Protein AF-A0A2E7TMI8-F1 (afdb_monomer)

Secondary structure (DSSP, 8-state):
-PPP-PPPS------TTSS-SS--EEEEESSSSEEEEEE--TT---STT-TT--EEEEEEPPPPPP-HHHHHHHHHTSHHHHHHHHHHHHHHH--EEE--TT-SSTT---S--SS-HHHHHHHHHTTHHHHHHHHHTT--THHHHHHHHHHHHHIIIIIIHHHHHHHHHHHHHHHHHHTT-EEEEEEEEEE-SS---HHHHHHHHHHHHHHHHHHHTSGGGTTHHHHTT--TT--EEEEEEEEEEE----TTS---TT-HHHHTSSHHHHHTSEEEEEEEEE--GGGGS----EEETTSSEEEEEEEEES-SEEEEEEEEE--SSS-EEEEEEE-SSTTEEES-S-EEE-TT-EEEEEEEEE-TT--EEEEEEEEEEETTS-EEEEEEEEEEPP-

Structure (mmCIF, N/CA/C/O backbone):
data_AF-A0A2E7TMI8-F1
#
_entry.id   AF-A0A2E7TMI8-F1
#
loop_
_atom_site.group_PDB
_atom_site.id
_atom_site.type_symbol
_atom_site.label_atom_id
_atom_site.label_alt_id
_atom_site.label_comp_id
_atom_site.label_asym_id
_atom_site.label_entity_id
_atom_site.label_seq_id
_atom_site.pdbx_PDB_ins_code
_atom_site.Cartn_x
_atom_site.Cartn_y
_atom_site.Cartn_z
_atom_site.occupancy
_atom_site.B_iso_or_equiv
_atom_site.auth_seq_id
_atom_site.auth_comp_id
_atom_site.auth_asym_id
_atom_site.auth_atom_id
_atom_site.pdbx_PDB_model_num
ATOM 1 N N . ALA A 1 1 ? -40.420 21.859 65.252 1.00 39.94 1 ALA A N 1
ATOM 2 C CA . ALA A 1 1 ? -40.701 20.459 65.618 1.00 39.94 1 ALA A CA 1
ATOM 3 C C . ALA A 1 1 ? -39.978 19.565 64.622 1.00 39.94 1 ALA A C 1
ATOM 5 O O . ALA A 1 1 ? -40.307 19.602 63.444 1.00 39.94 1 ALA A O 1
ATOM 6 N N . VAL A 1 2 ? -38.928 18.871 65.059 1.00 45.59 2 VAL A N 1
ATOM 7 C CA . VAL A 1 2 ? -38.199 17.908 64.221 1.00 45.59 2 VAL A CA 1
ATOM 8 C C . VAL A 1 2 ? -39.041 16.630 64.207 1.00 45.59 2 VAL A C 1
ATOM 10 O O . VAL A 1 2 ? -39.441 16.166 65.274 1.00 45.59 2 VAL A O 1
ATOM 13 N N . GLY A 1 3 ? -39.404 16.134 63.021 1.00 50.97 3 GLY A N 1
ATOM 14 C CA . GLY A 1 3 ? -40.252 14.945 62.867 1.00 50.97 3 GLY A CA 1
ATOM 15 C C . GLY A 1 3 ? -39.645 13.693 63.520 1.00 50.97 3 GLY A C 1
ATOM 16 O O . GLY A 1 3 ? -38.448 13.679 63.817 1.00 50.97 3 GLY A O 1
ATOM 17 N N . PRO A 1 4 ? -40.448 12.638 63.759 1.00 61.03 4 PRO A N 1
ATOM 18 C CA . PRO A 1 4 ? -39.959 11.414 64.378 1.00 61.03 4 PRO A CA 1
ATOM 19 C C . PRO A 1 4 ? -38.858 10.816 63.503 1.00 61.03 4 PRO A C 1
ATOM 21 O O . PRO A 1 4 ? -39.091 10.456 62.348 1.00 61.03 4 PRO A O 1
ATOM 24 N N . TRP A 1 5 ? -37.649 10.738 64.057 1.00 57.16 5 TRP A N 1
ATOM 25 C CA . TRP A 1 5 ? -36.546 10.005 63.454 1.00 57.16 5 TRP A CA 1
ATOM 26 C C . TRP A 1 5 ? -37.024 8.583 63.145 1.00 57.16 5 TRP A C 1
ATOM 28 O O . TRP A 1 5 ? -37.350 7.815 64.052 1.00 57.16 5 TRP A O 1
ATOM 38 N N . LYS A 1 6 ? -37.119 8.244 61.854 1.00 67.31 6 LYS A N 1
ATOM 39 C CA . LYS A 1 6 ? -37.408 6.874 61.430 1.00 67.31 6 LYS A CA 1
ATOM 40 C C . LYS A 1 6 ? -36.228 6.004 61.846 1.00 67.31 6 LYS A C 1
ATOM 42 O O . LYS A 1 6 ? -35.077 6.366 61.610 1.00 67.31 6 LYS A O 1
ATOM 47 N N . LYS A 1 7 ? -36.519 4.870 62.482 1.00 75.81 7 LYS A N 1
ATOM 48 C CA . LYS A 1 7 ? -35.499 3.892 62.862 1.00 75.81 7 LYS A CA 1
ATOM 49 C C . LYS A 1 7 ? -34.773 3.437 61.581 1.00 75.81 7 LYS A C 1
ATOM 51 O O . LYS A 1 7 ? -35.475 3.050 60.644 1.00 75.81 7 LYS A O 1
ATOM 56 N N . PRO A 1 8 ? -33.431 3.517 61.503 1.00 74.75 8 PRO A N 1
ATOM 57 C CA . PRO A 1 8 ? -32.689 3.050 60.334 1.00 74.75 8 PRO A CA 1
ATOM 58 C C . PRO A 1 8 ? -33.022 1.583 60.062 1.00 74.75 8 PRO A C 1
ATOM 60 O O . PRO A 1 8 ? -33.087 0.792 61.005 1.00 74.75 8 PRO A O 1
ATOM 63 N N . THR A 1 9 ? -33.265 1.230 58.800 1.00 79.81 9 THR A N 1
ATOM 64 C CA . THR A 1 9 ? -33.482 -0.168 58.400 1.00 79.81 9 THR A CA 1
ATOM 65 C C . THR A 1 9 ? -32.170 -0.939 58.359 1.00 79.81 9 THR A C 1
ATOM 67 O O . THR A 1 9 ? -32.168 -2.111 58.707 1.00 79.81 9 THR A O 1
ATOM 70 N N . ASP A 1 10 ? -31.064 -0.253 58.046 1.00 80.31 10 ASP A N 1
ATOM 71 C CA . ASP A 1 10 ? -29.722 -0.820 57.935 1.00 80.31 10 ASP A CA 1
ATOM 72 C C . ASP A 1 10 ? -28.663 0.180 58.423 1.00 80.31 10 ASP A C 1
ATOM 74 O O . ASP A 1 10 ? -28.822 1.397 58.284 1.00 80.31 10 ASP A O 1
ATOM 78 N N . VAL A 1 11 ? -27.574 -0.333 59.004 1.00 80.06 11 VAL A N 1
ATOM 79 C CA . VAL A 1 11 ? -26.422 0.455 59.467 1.00 80.06 11 VAL A CA 1
ATOM 80 C C . VAL A 1 11 ? -25.179 -0.025 58.721 1.00 80.06 11 VAL A C 1
ATOM 82 O O . VAL A 1 11 ? -24.787 -1.181 58.857 1.00 80.06 11 VAL A O 1
ATOM 85 N N . LEU A 1 12 ? -24.555 0.867 57.948 1.00 80.38 12 LEU A N 1
ATOM 86 C CA . LEU A 1 12 ? -23.326 0.599 57.197 1.00 80.38 12 LEU A CA 1
ATOM 87 C C . LEU A 1 12 ? -22.127 1.245 57.905 1.00 80.38 12 LEU A C 1
ATOM 89 O O . LEU A 1 12 ? -22.145 2.443 58.181 1.00 80.38 12 LEU A O 1
ATOM 93 N N . ASN A 1 13 ? -21.079 0.463 58.177 1.00 82.19 13 ASN A N 1
ATOM 94 C CA . ASN A 1 13 ? -19.787 1.000 58.603 1.00 82.19 13 ASN A CA 1
ATOM 95 C C . ASN A 1 13 ? -19.001 1.442 57.359 1.00 82.19 13 ASN A C 1
ATOM 97 O O . ASN A 1 13 ? -18.642 0.604 56.536 1.00 82.19 13 ASN A O 1
ATOM 101 N N . MET A 1 14 ? -18.747 2.743 57.223 1.00 77.94 14 MET A N 1
ATOM 102 C CA . MET A 1 14 ? -18.058 3.332 56.070 1.00 77.94 14 MET A CA 1
ATOM 103 C C . MET A 1 14 ? -16.525 3.231 56.158 1.00 77.94 14 MET A C 1
ATOM 105 O O . MET A 1 14 ? -15.847 3.585 55.196 1.00 77.94 14 MET A O 1
ATOM 109 N N . GLY A 1 15 ? -15.978 2.739 57.279 1.00 76.31 15 GLY A N 1
ATOM 110 C CA . GLY A 1 15 ? -14.535 2.629 57.514 1.00 76.31 15 GLY A CA 1
ATOM 111 C C . GLY A 1 15 ? -13.825 3.987 57.594 1.00 76.31 15 GLY A C 1
ATOM 112 O O . GLY A 1 15 ? -14.419 5.030 57.340 1.00 76.31 15 GLY A O 1
ATOM 113 N N . ILE A 1 16 ? -12.532 3.989 57.941 1.00 70.88 16 ILE A N 1
ATOM 114 C CA . ILE A 1 16 ? -11.710 5.214 58.015 1.00 70.88 16 ILE A CA 1
ATOM 115 C C . ILE A 1 16 ? -11.691 5.887 56.623 1.00 70.88 16 ILE A C 1
ATOM 117 O O . ILE A 1 16 ? -11.415 5.198 55.643 1.00 70.88 16 ILE A O 1
ATOM 121 N N . PRO A 1 17 ? -11.956 7.207 56.500 1.00 72.25 17 PRO A N 1
ATOM 122 C CA . PRO A 1 17 ? -11.924 8.230 57.548 1.00 72.25 17 PRO A CA 1
ATOM 123 C C . PRO A 1 17 ? -13.209 8.400 58.369 1.00 72.25 17 PRO A C 1
ATOM 125 O O . PRO A 1 17 ? -13.201 9.212 59.285 1.00 72.25 17 PRO A O 1
ATOM 128 N N . PHE A 1 18 ? -14.276 7.652 58.110 1.00 79.44 18 PHE A N 1
ATOM 129 C CA . PHE A 1 18 ? -15.544 7.694 58.844 1.00 79.44 18 PHE A CA 1
ATOM 130 C C . PHE A 1 18 ? -15.612 6.609 59.938 1.00 79.44 18 PHE A C 1
ATOM 132 O O . PHE A 1 18 ? -14.741 5.746 60.033 1.00 79.44 18 PHE A O 1
ATOM 139 N N . ASN A 1 19 ? -16.637 6.664 60.797 1.00 81.56 19 ASN A N 1
ATOM 140 C CA . ASN A 1 19 ? -16.916 5.635 61.811 1.00 81.56 19 ASN A CA 1
ATOM 141 C C . ASN A 1 19 ? -15.707 5.248 62.695 1.00 81.56 19 ASN A C 1
ATOM 143 O O . ASN A 1 19 ? -15.507 4.070 62.999 1.00 81.56 19 ASN A O 1
ATOM 147 N N . SER A 1 20 ? -14.887 6.218 63.108 1.00 83.06 20 SER A N 1
ATOM 148 C CA . SER A 1 20 ? -13.813 5.952 64.071 1.00 83.06 20 SER A CA 1
ATOM 149 C C . SER A 1 20 ? -14.351 5.695 65.480 1.00 83.06 20 SER A C 1
ATOM 151 O O . SER A 1 20 ? -15.547 5.785 65.746 1.00 83.06 20 SER A O 1
ATOM 153 N N . SER A 1 21 ? -13.444 5.425 66.421 1.00 85.69 21 SER A N 1
ATOM 154 C CA . SER A 1 21 ? -13.762 5.379 67.851 1.00 85.69 21 SER A CA 1
ATOM 155 C C . SER A 1 21 ? -14.094 6.753 68.462 1.00 85.69 21 SER A C 1
ATOM 157 O O . SER A 1 21 ? -14.396 6.817 69.652 1.00 85.69 21 SER A O 1
ATOM 159 N N . PHE A 1 22 ? -13.998 7.846 67.693 1.00 86.50 22 PHE A N 1
ATOM 160 C CA . PHE A 1 22 ? -14.328 9.212 68.112 1.00 86.50 22 PHE A CA 1
ATOM 161 C C . PHE A 1 22 ? -15.714 9.639 67.609 1.00 86.50 22 PHE A C 1
ATOM 163 O O . PHE A 1 22 ? -16.368 8.940 66.839 1.00 86.50 22 PHE A O 1
ATOM 170 N N . ASN A 1 23 ? -16.174 10.809 68.052 1.00 86.06 23 ASN A N 1
ATOM 171 C CA . ASN A 1 23 ? -17.517 11.305 67.768 1.00 86.06 23 ASN A CA 1
ATOM 172 C C . ASN A 1 23 ? -17.623 11.952 66.376 1.00 86.06 23 ASN A C 1
ATOM 174 O O . ASN A 1 23 ? -17.733 13.171 66.265 1.00 86.06 23 ASN A O 1
ATOM 178 N N . ASP A 1 24 ? -17.570 11.138 65.322 1.00 86.94 24 ASP A N 1
ATOM 179 C CA . ASP A 1 24 ? -17.666 11.589 63.930 1.00 86.94 24 ASP A CA 1
ATOM 180 C C . ASP A 1 24 ? -19.118 11.921 63.551 1.00 86.94 24 ASP A C 1
ATOM 182 O O . ASP A 1 24 ? -19.931 11.034 63.288 1.00 86.94 24 ASP A O 1
ATOM 186 N N . LEU A 1 25 ? -19.450 13.211 63.521 1.00 85.31 25 LEU A N 1
ATOM 187 C CA . LEU A 1 25 ? -20.797 13.724 63.267 1.00 85.31 25 LEU A CA 1
ATOM 188 C C . LEU A 1 25 ? -20.822 14.702 62.087 1.00 85.31 25 LEU A C 1
ATOM 190 O O . LEU A 1 25 ? -19.806 15.298 61.731 1.00 85.31 25 LEU A O 1
ATOM 194 N N . TYR A 1 26 ? -22.022 14.930 61.545 1.00 85.94 26 TYR A N 1
ATOM 195 C CA . TYR A 1 26 ? -22.314 15.984 60.562 1.00 85.94 26 TYR A CA 1
ATOM 196 C C . TYR A 1 26 ? -21.373 15.970 59.346 1.00 85.94 26 TYR A C 1
ATOM 198 O O . TYR A 1 26 ? -20.653 16.932 59.086 1.00 85.94 26 TYR A O 1
ATOM 206 N N . ILE A 1 27 ? -21.373 14.861 58.604 1.00 85.94 27 ILE A N 1
ATOM 207 C CA . ILE A 1 27 ? -20.601 14.733 57.363 1.00 85.94 27 ILE A CA 1
ATOM 208 C C . ILE A 1 27 ? -21.191 15.674 56.300 1.00 85.94 27 ILE A C 1
ATOM 210 O O . ILE A 1 27 ? -22.383 15.610 55.998 1.00 85.94 27 ILE A O 1
ATOM 214 N N . ALA A 1 28 ? -20.343 16.520 55.722 1.00 87.81 28 ALA A N 1
ATOM 215 C CA . ALA A 1 28 ? -20.657 17.478 54.670 1.00 87.81 28 ALA A CA 1
ATOM 216 C C . ALA A 1 28 ? -19.689 17.271 53.484 1.00 87.81 28 ALA A C 1
ATOM 218 O O . ALA A 1 28 ? -18.608 17.868 53.460 1.00 87.81 28 ALA A O 1
ATOM 219 N N . PRO A 1 29 ? -20.024 16.389 52.523 1.00 83.00 29 PRO A N 1
ATOM 220 C CA . PRO A 1 29 ? -19.167 16.124 51.371 1.00 83.00 29 PRO A CA 1
ATOM 221 C C . PRO A 1 29 ? -19.103 17.340 50.436 1.00 83.00 29 PRO A C 1
ATOM 223 O O . PRO A 1 29 ? -20.121 17.980 50.173 1.00 83.00 29 PRO A O 1
ATOM 226 N N . TYR A 1 30 ? -17.909 17.635 49.917 1.00 84.44 30 TYR A N 1
ATOM 227 C CA . TYR A 1 30 ? -17.723 18.569 48.802 1.00 84.44 30 TYR A CA 1
ATOM 228 C C . TYR A 1 30 ? -17.783 17.835 47.460 1.00 84.44 30 TYR A C 1
ATOM 230 O O . TYR A 1 30 ? -18.425 18.3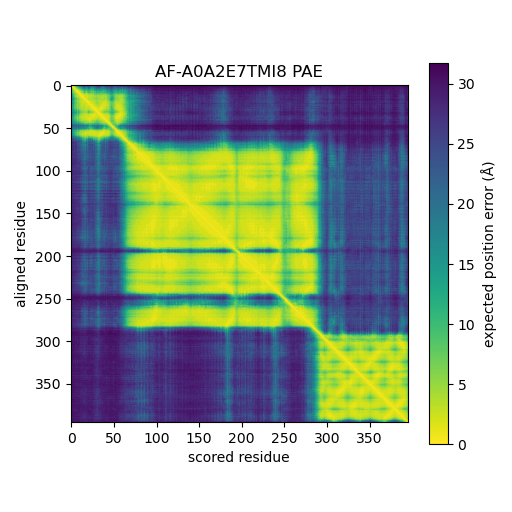04 46.525 1.00 84.44 30 TYR A O 1
ATOM 238 N N . ASP A 1 31 ? -17.120 16.680 47.382 1.00 80.00 31 ASP A N 1
ATOM 239 C CA . ASP A 1 31 ? -17.100 15.774 46.235 1.00 80.00 31 ASP A CA 1
ATOM 240 C C . ASP A 1 31 ? -16.930 14.316 46.722 1.00 80.00 31 ASP A C 1
ATOM 242 O O . ASP A 1 31 ? -17.067 14.028 47.913 1.00 80.00 31 ASP A O 1
ATOM 246 N N . SER A 1 32 ? -16.665 13.372 45.811 1.00 73.88 32 SER A N 1
ATOM 247 C CA . SER A 1 32 ? -16.522 11.946 46.140 1.00 73.88 32 SER A CA 1
ATOM 248 C C . SER A 1 32 ? -15.271 11.602 46.957 1.00 73.88 32 SER A C 1
ATOM 250 O O . SER A 1 32 ? -15.174 10.488 47.465 1.00 73.88 32 SER A O 1
ATOM 252 N N . ILE A 1 33 ? -14.306 12.518 47.071 1.00 78.62 33 ILE A N 1
ATOM 253 C CA . ILE A 1 33 ? -13.006 12.279 47.708 1.00 78.62 33 ILE A CA 1
ATOM 254 C C . ILE A 1 33 ? -12.672 13.295 48.805 1.00 78.62 33 ILE A C 1
ATOM 256 O O . ILE A 1 33 ? -11.706 13.085 49.538 1.00 78.62 33 ILE A O 1
ATOM 260 N N . ARG A 1 34 ? -13.445 14.376 48.957 1.00 87.00 34 ARG A N 1
ATOM 261 C CA . ARG A 1 34 ? -13.216 15.441 49.940 1.00 87.00 34 ARG A CA 1
ATOM 262 C C . ARG A 1 34 ? -14.498 15.915 50.600 1.00 87.00 34 ARG A C 1
ATOM 264 O O . ARG A 1 34 ? -15.567 15.971 49.993 1.00 87.00 34 ARG A O 1
ATOM 271 N N . GLY A 1 35 ? -14.363 16.375 51.832 1.00 89.00 35 GLY A N 1
ATOM 272 C CA . GLY A 1 35 ? -15.447 17.011 52.560 1.00 89.00 35 GLY A CA 1
ATOM 273 C C . GLY A 1 35 ? -15.046 17.374 53.974 1.00 89.00 35 GLY A C 1
ATOM 274 O O . GLY A 1 35 ? -13.916 17.136 54.406 1.00 89.00 35 GLY A O 1
ATOM 275 N N . LEU A 1 36 ? -16.002 17.940 54.696 1.00 90.69 36 LEU A N 1
ATOM 276 C CA . LEU A 1 36 ? -15.859 18.265 56.104 1.00 90.69 36 LEU A CA 1
ATOM 277 C C . LEU A 1 36 ? -16.679 17.313 56.965 1.00 90.69 36 LEU A C 1
ATOM 279 O O . LEU A 1 36 ? -17.691 16.761 56.539 1.00 90.69 36 LEU A O 1
ATOM 283 N N . PHE A 1 37 ? -16.251 17.146 58.204 1.00 90.12 37 PHE A N 1
ATOM 284 C CA . PHE A 1 37 ? -17.021 16.501 59.254 1.00 90.12 37 PHE A CA 1
ATOM 285 C C . PHE A 1 37 ? -16.616 17.089 60.601 1.00 90.12 37 PHE A C 1
ATOM 287 O O . PHE A 1 37 ? -15.565 17.713 60.737 1.00 90.12 37 PHE A O 1
ATOM 294 N N . THR A 1 38 ? -17.456 16.908 61.608 1.00 90.00 38 THR A N 1
ATOM 295 C CA . THR A 1 38 ? -17.122 17.305 62.978 1.00 90.00 38 THR A CA 1
ATOM 296 C C . THR A 1 38 ? -16.666 16.089 63.765 1.00 90.00 38 THR A C 1
ATOM 298 O O . THR A 1 38 ? -17.254 15.018 63.622 1.00 90.00 38 THR A O 1
ATOM 301 N N . SER A 1 39 ? -15.623 16.227 64.583 1.00 88.69 39 SER A N 1
ATOM 302 C CA . SER A 1 39 ? -15.118 15.100 65.369 1.00 88.69 39 SER A CA 1
ATOM 303 C C . SER A 1 39 ? -14.425 15.503 66.664 1.00 88.69 39 SER A C 1
ATOM 305 O O . SER A 1 39 ? -13.881 16.598 66.781 1.00 88.69 39 SER A O 1
ATOM 307 N N . SER A 1 40 ? -14.412 14.595 67.638 1.00 86.94 40 SER A N 1
ATOM 308 C CA . SER A 1 40 ? -13.633 14.697 68.882 1.00 86.94 40 SER A CA 1
ATOM 309 C C . SER A 1 40 ? -12.241 14.059 68.773 1.00 86.94 40 SER A C 1
ATOM 311 O O . SER A 1 40 ? -11.643 13.666 69.776 1.00 86.94 40 SER A O 1
ATOM 313 N N . ARG A 1 41 ? -11.734 13.901 67.545 1.00 86.38 41 ARG A N 1
ATOM 314 C CA . ARG A 1 41 ? -10.409 13.338 67.264 1.00 86.38 41 ARG A CA 1
ATOM 315 C C . ARG A 1 41 ? -9.283 14.148 67.911 1.00 86.38 41 ARG A C 1
ATOM 317 O O . ARG A 1 41 ? -9.437 15.281 68.360 1.00 86.38 41 ARG A O 1
ATOM 324 N N . ILE A 1 42 ? -8.097 13.543 67.934 1.00 79.88 42 ILE A N 1
ATOM 325 C CA . ILE A 1 42 ? -6.867 14.224 68.349 1.00 79.88 42 ILE A CA 1
ATOM 326 C C . ILE A 1 42 ? -6.652 15.437 67.430 1.00 79.88 42 ILE A C 1
ATOM 328 O O . ILE A 1 42 ? -6.724 15.319 66.206 1.00 79.88 42 ILE A O 1
ATOM 332 N N . GLY A 1 43 ? -6.418 16.606 68.027 1.00 77.00 43 GLY A N 1
ATOM 333 C CA . GLY A 1 43 ? -6.293 17.884 67.318 1.00 77.00 43 GLY A CA 1
ATOM 334 C C . GLY A 1 43 ? -7.429 18.873 67.595 1.00 77.00 43 GLY A C 1
ATOM 335 O O . GLY A 1 43 ? -7.213 20.068 67.401 1.00 77.00 43 GLY A O 1
ATOM 336 N N . SER A 1 44 ? -8.573 18.412 68.119 1.00 80.19 44 SER A N 1
ATOM 337 C CA . SER A 1 44 ? -9.682 19.282 68.517 1.00 80.19 44 SER A CA 1
ATOM 338 C C . SER A 1 44 ? -9.256 20.263 69.605 1.00 80.19 44 SER A C 1
ATOM 340 O O . SER A 1 44 ? -8.717 19.867 70.643 1.00 80.19 44 SER A O 1
ATOM 342 N N . LYS A 1 45 ? -9.515 21.558 69.400 1.00 73.62 45 LYS A N 1
ATOM 343 C CA . LYS A 1 45 ? -9.200 22.594 70.393 1.00 73.62 45 LYS A CA 1
ATOM 344 C C . LYS A 1 45 ? -10.346 22.748 71.383 1.00 73.62 45 LYS A C 1
ATOM 346 O O . LYS A 1 45 ? -11.336 23.418 71.108 1.00 73.62 45 LYS A O 1
ATOM 351 N N . THR A 1 46 ? -10.191 22.162 72.567 1.00 66.44 46 THR A N 1
ATOM 352 C CA . THR A 1 46 ? -11.199 22.231 73.633 1.00 66.44 46 THR A CA 1
ATOM 353 C C . THR A 1 46 ? -10.665 22.998 74.844 1.00 66.44 46 THR A C 1
ATOM 355 O O . THR A 1 46 ? -9.468 22.995 75.143 1.00 66.44 46 THR A O 1
ATOM 358 N N . THR A 1 47 ? -11.545 23.706 75.553 1.00 59.47 47 THR A N 1
ATOM 359 C CA . THR A 1 47 ? -11.225 24.236 76.884 1.00 59.47 47 THR A CA 1
ATOM 360 C C . THR A 1 47 ? -11.133 23.062 77.858 1.00 59.47 47 THR A C 1
ATOM 362 O O . THR A 1 47 ? -12.016 22.204 77.839 1.00 59.47 47 THR A O 1
ATOM 365 N N . LYS A 1 48 ? -10.052 23.017 78.653 1.00 55.16 48 LYS A N 1
ATOM 366 C CA . LYS A 1 48 ? -9.650 21.905 79.538 1.00 55.16 48 LYS A CA 1
ATOM 367 C C . LYS A 1 48 ? -10.841 21.131 80.134 1.00 55.16 48 LYS A C 1
ATOM 369 O O . LYS A 1 48 ? -11.714 21.722 80.760 1.00 55.16 48 LYS A O 1
ATOM 374 N N . ASP A 1 49 ? -10.798 19.813 79.930 1.00 55.66 49 ASP A N 1
ATOM 375 C CA . ASP A 1 49 ? -11.655 18.758 80.499 1.00 55.66 49 ASP A CA 1
ATOM 376 C C . ASP A 1 49 ? -13.043 18.512 79.868 1.00 55.66 49 ASP A C 1
ATOM 378 O O . ASP A 1 49 ? -13.840 17.740 80.403 1.00 55.66 49 ASP A O 1
ATOM 382 N N . ALA A 1 50 ? -13.339 19.061 78.683 1.00 55.66 50 ALA A N 1
ATOM 383 C CA . ALA A 1 50 ? -14.572 18.724 77.962 1.00 55.66 50 ALA A CA 1
ATOM 384 C C . ALA A 1 50 ? -14.413 17.484 77.054 1.00 55.66 50 ALA A C 1
ATOM 386 O O . ALA A 1 50 ? -13.870 17.566 75.954 1.00 55.66 50 ALA A O 1
ATOM 387 N N . VAL A 1 51 ? -14.959 16.341 77.490 1.00 57.22 51 VAL A N 1
ATOM 388 C CA . VAL A 1 51 ? -15.025 15.063 76.734 1.00 57.22 51 VAL A CA 1
ATOM 389 C C . VAL A 1 51 ? -16.001 15.133 75.536 1.00 57.22 51 VAL A C 1
ATOM 391 O O . VAL A 1 51 ? -16.039 14.234 74.702 1.00 57.22 51 VAL A O 1
ATOM 394 N N . CYS A 1 52 ? -16.797 16.203 75.428 1.00 66.25 52 CYS A N 1
ATOM 395 C CA . CYS A 1 52 ? -17.909 16.320 74.477 1.00 66.25 52 CYS A CA 1
ATOM 396 C C . CYS A 1 52 ? -17.680 17.276 73.293 1.00 66.25 52 CYS A C 1
ATOM 398 O O . CYS A 1 52 ? -18.564 17.396 72.445 1.00 66.25 52 CYS A O 1
ATOM 400 N N . CYS A 1 53 ? -16.551 17.983 73.229 1.00 73.75 53 CYS A N 1
ATOM 401 C CA . CYS A 1 53 ? -16.353 19.014 72.211 1.00 73.75 53 CYS A CA 1
ATOM 402 C C . CYS A 1 53 ? -15.809 18.418 70.903 1.00 73.75 53 CYS A C 1
ATOM 404 O O . CYS A 1 53 ? -14.731 17.823 70.884 1.00 73.75 53 CYS A O 1
ATOM 406 N N . ASN A 1 54 ? -16.546 18.627 69.811 1.00 83.94 54 ASN A N 1
ATOM 407 C CA . ASN A 1 54 ? -16.106 18.313 68.455 1.00 83.94 54 ASN A CA 1
ATOM 408 C C . ASN A 1 54 ? -15.507 19.564 67.793 1.00 83.94 54 ASN A C 1
ATOM 410 O O . ASN A 1 54 ? -16.003 20.669 68.009 1.00 83.94 54 ASN A O 1
ATOM 414 N N . ASP A 1 55 ? -14.486 19.379 66.963 1.00 87.06 55 ASP A N 1
ATOM 415 C CA . ASP A 1 55 ? -13.900 20.410 66.099 1.00 87.06 55 ASP A CA 1
ATOM 416 C C . ASP A 1 55 ? -14.144 20.050 64.624 1.00 87.06 55 ASP A C 1
ATOM 418 O O . ASP A 1 55 ? -14.670 18.973 64.318 1.00 87.06 55 ASP A O 1
ATOM 422 N N . LEU A 1 56 ? -13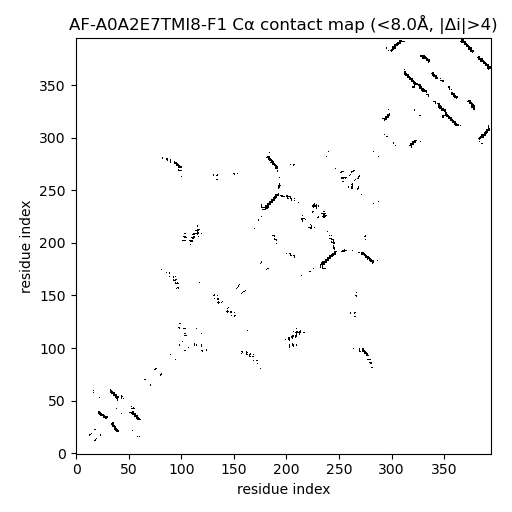.803 20.952 63.709 1.00 88.94 56 LEU A N 1
ATOM 423 C CA . LEU A 1 56 ? -13.986 20.770 62.274 1.00 88.94 56 LEU A CA 1
ATOM 424 C C . LEU A 1 56 ? -12.780 20.051 61.655 1.00 88.94 56 LEU A C 1
ATOM 426 O O . LEU A 1 56 ? -11.649 20.526 61.737 1.00 88.94 56 LEU A O 1
ATOM 430 N N . TYR A 1 57 ? -13.037 18.933 60.983 1.00 88.06 57 TYR A N 1
ATOM 431 C CA . TYR A 1 57 ? -12.039 18.131 60.283 1.00 88.06 57 TYR A CA 1
ATOM 432 C C . TYR A 1 57 ? -12.346 18.067 58.789 1.00 88.06 57 TYR A C 1
ATOM 434 O O . TYR A 1 57 ? -13.501 17.949 58.383 1.00 88.06 57 TYR A O 1
ATOM 442 N N . GLU A 1 58 ? -11.298 18.099 57.969 1.00 89.44 58 GLU A N 1
ATOM 443 C CA . GLU A 1 58 ? -11.372 17.793 56.541 1.00 89.44 58 GLU A CA 1
ATOM 444 C C . GLU A 1 58 ? -10.957 16.334 56.330 1.00 89.44 58 GLU A C 1
ATOM 446 O O . GLU A 1 58 ? -9.914 15.905 56.829 1.00 89.44 58 GLU A O 1
ATOM 451 N N . PHE A 1 59 ? -11.755 15.565 55.589 1.00 86.25 59 PHE A N 1
ATOM 452 C CA . PHE A 1 59 ? -11.311 14.275 55.074 1.00 86.25 59 PHE A CA 1
ATOM 453 C C . PHE A 1 59 ? -10.860 14.425 53.623 1.00 86.25 59 PHE A C 1
ATOM 455 O O . PHE A 1 59 ? -11.475 15.142 52.832 1.00 86.25 59 PHE A O 1
ATOM 462 N N . ARG A 1 60 ? -9.796 13.700 53.273 1.00 83.44 60 ARG A N 1
ATOM 463 C CA . ARG A 1 60 ? -9.374 13.467 51.893 1.00 83.44 60 ARG A CA 1
ATOM 464 C C . ARG A 1 60 ? -9.162 11.972 51.728 1.00 83.44 60 ARG A C 1
ATOM 466 O O . ARG A 1 60 ? -8.320 11.400 52.418 1.00 83.44 60 ARG A O 1
ATOM 473 N N . ALA A 1 61 ? -9.952 11.336 50.874 1.00 73.31 61 ALA A N 1
ATOM 474 C CA . ALA A 1 61 ? -9.713 9.952 50.507 1.00 73.31 61 ALA A CA 1
ATOM 475 C C . ALA A 1 61 ? -8.345 9.868 49.814 1.00 73.31 61 ALA A C 1
ATOM 477 O O . ALA A 1 61 ? -8.055 10.663 48.918 1.00 73.31 61 ALA A O 1
ATOM 478 N N . ALA A 1 62 ? -7.494 8.936 50.249 1.00 62.09 62 ALA A N 1
ATOM 479 C CA . ALA A 1 62 ? -6.257 8.649 49.538 1.00 62.09 62 ALA A CA 1
ATOM 480 C C . ALA A 1 62 ? -6.630 8.096 48.159 1.00 62.09 62 ALA A C 1
ATOM 482 O O . ALA A 1 62 ? -7.302 7.067 48.065 1.00 62.09 62 ALA A O 1
ATOM 483 N N . LEU A 1 63 ? -6.230 8.795 47.096 1.00 62.34 63 LEU A N 1
ATOM 484 C CA . LEU A 1 63 ? -6.250 8.201 45.767 1.00 62.34 63 LEU A CA 1
ATOM 485 C C . LEU A 1 63 ? -5.218 7.065 45.780 1.00 62.34 63 LEU A C 1
ATOM 487 O O . LEU A 1 63 ? -4.114 7.286 46.287 1.00 62.34 63 LEU A O 1
ATOM 491 N N . PRO A 1 64 ? -5.554 5.860 45.293 1.00 59.66 64 PRO A N 1
ATOM 492 C CA . PRO A 1 64 ? -4.552 4.815 45.141 1.00 59.66 64 PRO A CA 1
ATOM 493 C C . PRO A 1 64 ? -3.402 5.353 44.280 1.00 59.66 64 PRO A C 1
ATOM 495 O O . PRO A 1 64 ? -3.648 6.061 43.300 1.00 59.66 64 PRO A O 1
ATOM 498 N N . GLU A 1 65 ? -2.157 5.050 44.657 1.00 59.22 65 GLU A N 1
ATOM 499 C CA . GLU A 1 65 ? -1.006 5.349 43.805 1.00 59.22 65 GLU A CA 1
ATOM 500 C C . GLU A 1 65 ? -1.207 4.622 42.474 1.00 59.22 65 GLU A C 1
ATOM 502 O O . GLU A 1 65 ? -1.350 3.398 42.433 1.00 59.22 65 GLU A O 1
ATOM 507 N N . VAL A 1 66 ? -1.307 5.386 41.388 1.00 59.59 66 VAL A N 1
ATOM 508 C CA . VAL A 1 66 ? -1.400 4.816 40.047 1.00 59.59 66 VAL A CA 1
ATOM 509 C C . VAL A 1 66 ? -0.015 4.276 39.707 1.00 59.59 66 VAL A C 1
ATOM 511 O O . VAL A 1 66 ? 0.952 5.035 39.709 1.00 59.59 66 VAL A O 1
ATOM 514 N N . ASP A 1 67 ? 0.086 2.975 39.444 1.00 68.38 67 ASP A N 1
ATOM 515 C CA . ASP A 1 67 ? 1.335 2.344 39.018 1.00 68.38 67 ASP A CA 1
ATOM 516 C C . ASP A 1 67 ? 1.794 2.968 37.692 1.00 68.38 67 ASP A C 1
ATOM 518 O O . ASP A 1 67 ? 1.155 2.792 36.651 1.00 68.38 67 ASP A O 1
ATOM 522 N N . SER A 1 68 ? 2.894 3.720 37.731 1.00 67.69 68 SER A N 1
ATOM 523 C CA . SER A 1 68 ? 3.465 4.400 36.567 1.00 67.69 68 SER A CA 1
ATOM 524 C C . SER A 1 68 ? 3.730 3.443 35.400 1.00 67.69 68 SER A C 1
ATOM 526 O O . SER A 1 68 ? 3.578 3.841 34.247 1.00 67.69 68 SER A O 1
ATOM 528 N N . ALA A 1 69 ? 4.047 2.171 35.677 1.00 65.81 69 ALA A N 1
ATOM 529 C CA . ALA A 1 69 ? 4.255 1.166 34.638 1.00 65.81 69 ALA A CA 1
ATOM 530 C C . ALA A 1 69 ? 2.949 0.820 33.902 1.00 65.81 69 ALA A C 1
ATOM 532 O O . ALA A 1 69 ? 2.952 0.636 32.685 1.00 65.81 69 ALA A O 1
ATOM 533 N N . LEU A 1 70 ? 1.813 0.783 34.607 1.00 63.19 70 LEU A N 1
ATOM 534 C CA . LEU A 1 70 ? 0.507 0.577 33.976 1.00 63.19 70 LEU A CA 1
ATOM 535 C C . LEU A 1 70 ? 0.116 1.768 33.098 1.00 63.19 70 LEU A C 1
ATOM 537 O O . LEU A 1 70 ? -0.446 1.555 32.028 1.00 63.19 70 LEU A O 1
ATOM 541 N N . VAL A 1 71 ? 0.454 2.995 33.504 1.00 66.31 71 VAL A N 1
ATOM 542 C CA . VAL A 1 71 ? 0.183 4.208 32.713 1.00 66.31 71 VAL A CA 1
ATOM 543 C C . VAL A 1 71 ? 0.981 4.207 31.412 1.00 66.31 71 VAL A C 1
ATOM 545 O O . VAL A 1 71 ? 0.409 4.453 30.349 1.00 66.31 71 VAL A O 1
ATOM 548 N N . GLU A 1 72 ? 2.271 3.868 31.472 1.00 67.25 72 GLU A N 1
ATOM 549 C CA . GLU A 1 72 ? 3.127 3.752 30.284 1.00 67.25 72 GLU A CA 1
ATOM 550 C C . GLU A 1 72 ? 2.624 2.667 29.323 1.00 67.25 72 GLU A C 1
ATOM 552 O O . GLU A 1 72 ? 2.563 2.888 28.113 1.00 67.25 72 GLU A O 1
ATOM 557 N N . ILE A 1 73 ? 2.185 1.518 29.848 1.00 68.19 73 ILE A N 1
ATOM 558 C CA . ILE A 1 73 ? 1.601 0.447 29.032 1.00 68.19 73 ILE A CA 1
ATOM 559 C C . ILE A 1 73 ? 0.289 0.905 28.386 1.00 68.19 73 ILE A C 1
ATOM 561 O O . ILE A 1 73 ? 0.082 0.666 27.197 1.00 68.19 73 ILE A O 1
ATOM 565 N N . THR A 1 74 ? -0.597 1.581 29.125 1.00 66.75 74 THR A N 1
ATOM 566 C CA . THR A 1 74 ? -1.864 2.071 28.559 1.00 66.75 74 THR A CA 1
ATOM 567 C C . THR A 1 74 ? -1.663 3.171 27.526 1.00 66.75 74 THR A C 1
ATOM 569 O O . THR A 1 74 ? -2.419 3.225 26.560 1.00 66.75 74 THR A O 1
ATOM 572 N N . ASP A 1 75 ? -0.644 4.019 27.685 1.00 70.50 75 ASP A N 1
ATOM 573 C CA . ASP A 1 75 ? -0.304 5.039 26.693 1.00 70.50 75 ASP A CA 1
ATOM 574 C C . ASP A 1 75 ? 0.314 4.406 25.439 1.00 70.50 75 ASP A C 1
ATOM 576 O O . ASP A 1 75 ? -0.076 4.725 24.315 1.00 70.50 75 ASP A O 1
ATOM 580 N N . PHE A 1 76 ? 1.201 3.421 25.605 1.00 73.25 76 PHE A N 1
ATOM 581 C CA . PHE A 1 76 ? 1.786 2.679 24.488 1.00 73.25 76 PHE A CA 1
ATOM 582 C C . PHE A 1 76 ? 0.739 1.895 23.683 1.00 73.25 76 PHE A C 1
ATOM 584 O O . PHE A 1 76 ? 0.786 1.874 22.450 1.00 73.25 76 PHE A O 1
ATOM 591 N N . LEU A 1 77 ? -0.218 1.269 24.369 1.00 72.19 77 LEU A N 1
ATOM 592 C CA . LEU A 1 77 ? -1.331 0.538 23.758 1.00 72.19 77 LEU A CA 1
ATOM 593 C C . LEU A 1 77 ? -2.509 1.446 23.383 1.00 72.19 77 LEU A C 1
ATOM 595 O O . LEU A 1 77 ? -3.518 0.961 22.868 1.00 72.19 77 LEU A O 1
ATOM 599 N N . SER A 1 78 ? -2.404 2.754 23.629 1.00 77.44 78 SER A N 1
ATOM 600 C CA . SER A 1 78 ? -3.433 3.693 23.209 1.00 77.44 78 SER A CA 1
ATOM 601 C C . SER A 1 78 ? -3.564 3.674 21.690 1.00 77.44 78 SER A C 1
ATOM 603 O O . SER A 1 78 ? -2.590 3.531 20.942 1.00 77.44 78 SER A O 1
ATOM 605 N N . ARG A 1 79 ? -4.798 3.857 21.228 1.00 74.94 79 ARG A N 1
ATOM 606 C CA . ARG A 1 79 ? -5.126 3.898 19.805 1.00 74.94 79 ARG A CA 1
ATOM 607 C C . ARG A 1 79 ? -4.249 4.900 19.044 1.00 74.94 79 ARG A C 1
ATOM 609 O O . ARG A 1 79 ? -3.712 4.565 17.991 1.00 74.94 79 ARG A O 1
ATOM 616 N N . ASP A 1 80 ? -4.067 6.093 19.603 1.00 74.19 80 ASP A N 1
ATOM 617 C CA . ASP A 1 80 ? -3.280 7.166 18.990 1.00 74.19 80 ASP A CA 1
ATOM 618 C C . ASP A 1 80 ? -1.792 6.810 18.886 1.00 74.19 80 ASP A C 1
ATOM 620 O O . ASP A 1 80 ? -1.148 7.122 17.883 1.00 74.19 80 ASP A O 1
ATOM 624 N N . SER A 1 81 ? -1.237 6.139 19.901 1.00 77.06 81 SER A N 1
ATOM 625 C CA . SER A 1 81 ? 0.154 5.677 19.881 1.00 77.06 81 SER A CA 1
ATOM 626 C C . SER A 1 81 ? 0.366 4.605 18.816 1.00 77.06 81 SER A C 1
ATOM 628 O O . SER A 1 81 ? 1.306 4.707 18.025 1.00 77.06 81 SER A O 1
ATOM 630 N N . ILE A 1 82 ? -0.546 3.630 18.725 1.00 83.62 82 ILE A N 1
ATOM 631 C CA . ILE A 1 82 ? -0.501 2.595 17.684 1.00 83.62 82 ILE A CA 1
ATOM 632 C C . ILE A 1 82 ? -0.579 3.241 16.296 1.00 83.62 82 ILE A C 1
ATOM 634 O O . ILE A 1 82 ? 0.277 2.982 15.454 1.00 83.62 82 ILE A O 1
ATOM 638 N N . MET A 1 83 ? -1.542 4.141 16.065 1.00 82.50 83 MET A N 1
ATOM 639 C CA . MET A 1 83 ? -1.679 4.835 14.779 1.00 82.50 83 MET A CA 1
ATOM 640 C C . MET A 1 83 ? -0.410 5.604 14.389 1.00 82.50 83 MET A C 1
ATOM 642 O O . MET A 1 83 ? 0.026 5.507 13.245 1.00 82.50 83 MET A O 1
ATOM 646 N N . LYS A 1 84 ? 0.237 6.305 15.331 1.00 81.62 84 LYS A N 1
ATOM 647 C CA . LYS A 1 84 ? 1.511 7.000 15.073 1.00 81.62 84 LYS A CA 1
ATOM 648 C C . LYS A 1 84 ? 2.645 6.044 14.702 1.00 81.62 84 LYS A C 1
ATOM 650 O O . LYS A 1 84 ? 3.454 6.382 13.841 1.00 81.62 84 LYS A O 1
ATOM 655 N N . ARG A 1 85 ? 2.730 4.868 15.336 1.00 88.62 85 ARG A N 1
ATOM 656 C CA . ARG A 1 85 ? 3.741 3.853 14.985 1.00 88.62 85 ARG A CA 1
ATOM 657 C C . ARG A 1 85 ? 3.496 3.272 13.597 1.00 88.62 85 ARG A C 1
ATOM 659 O O . ARG A 1 85 ? 4.441 3.163 12.824 1.00 88.62 85 ARG A O 1
ATOM 666 N N . LEU A 1 86 ? 2.240 2.971 13.264 1.00 89.25 86 LEU A N 1
ATOM 667 C CA . LEU A 1 86 ? 1.852 2.503 11.931 1.00 89.25 86 LEU A CA 1
ATOM 668 C C . LEU A 1 86 ? 2.171 3.540 10.849 1.00 89.25 86 LEU A C 1
ATOM 670 O O . LEU A 1 86 ? 2.741 3.188 9.821 1.00 89.25 86 LEU A O 1
ATOM 674 N N . GLN A 1 87 ? 1.862 4.814 11.101 1.00 83.50 87 GLN A N 1
ATOM 675 C CA . GLN A 1 87 ? 2.180 5.908 10.187 1.00 83.50 87 GLN A CA 1
ATOM 676 C C . GLN A 1 87 ? 3.694 6.050 9.987 1.00 83.50 87 GLN A C 1
ATOM 678 O O . GLN A 1 87 ? 4.155 6.061 8.848 1.00 83.50 87 GLN A O 1
ATOM 683 N N . ARG A 1 88 ? 4.477 6.057 11.077 1.00 85.94 88 ARG A N 1
ATOM 684 C CA . ARG A 1 88 ? 5.946 6.086 10.999 1.00 85.94 88 ARG A CA 1
ATOM 685 C C . ARG A 1 88 ? 6.489 4.920 10.179 1.00 85.94 88 ARG A C 1
ATOM 687 O O . ARG A 1 88 ? 7.435 5.108 9.431 1.00 85.94 88 ARG A O 1
ATOM 694 N N . LEU A 1 89 ? 5.895 3.733 10.294 1.00 90.44 89 LEU A N 1
ATOM 695 C CA . LEU A 1 89 ? 6.346 2.568 9.541 1.00 90.44 89 LEU A CA 1
ATOM 696 C C . LEU A 1 89 ? 6.221 2.770 8.022 1.00 90.44 89 LEU A C 1
ATOM 698 O O . LEU A 1 89 ? 7.098 2.349 7.273 1.00 90.44 89 LEU A O 1
ATOM 702 N N . VAL A 1 90 ? 5.154 3.428 7.567 1.00 86.56 90 VAL A N 1
ATOM 703 C CA . VAL A 1 90 ? 4.976 3.765 6.146 1.00 86.56 90 VAL A CA 1
ATOM 704 C C . VAL A 1 90 ? 5.932 4.887 5.727 1.00 86.56 90 VAL A C 1
ATOM 706 O O . VAL A 1 90 ? 6.589 4.760 4.698 1.00 86.56 90 VAL A O 1
ATOM 709 N N . GLU A 1 91 ? 6.058 5.938 6.543 1.00 81.44 91 GLU A N 1
ATOM 710 C CA . GLU A 1 91 ? 6.931 7.100 6.292 1.00 81.44 91 GLU A CA 1
ATOM 711 C C . GLU A 1 91 ? 8.434 6.789 6.381 1.00 81.44 91 GLU A C 1
ATOM 713 O O . GLU A 1 91 ? 9.253 7.533 5.857 1.00 81.44 91 GLU A O 1
ATOM 718 N N . GLU A 1 92 ? 8.843 5.737 7.084 1.00 89.12 92 GLU A N 1
ATOM 719 C CA . GLU A 1 92 ? 10.259 5.385 7.215 1.00 89.12 92 GLU A CA 1
ATOM 720 C C . GLU A 1 92 ? 10.714 4.484 6.066 1.00 89.12 92 GLU A C 1
ATOM 722 O O . GLU A 1 92 ? 11.768 4.722 5.482 1.00 89.12 92 GLU A O 1
ATOM 727 N N . PHE A 1 93 ? 9.908 3.478 5.712 1.00 88.88 93 PHE A N 1
ATOM 728 C CA . PHE A 1 93 ? 10.314 2.444 4.757 1.00 88.88 93 PHE A CA 1
ATOM 729 C C . PHE A 1 93 ? 9.802 2.658 3.333 1.00 88.88 93 PHE A C 1
ATOM 731 O O . PHE A 1 93 ? 10.369 2.059 2.430 1.00 88.88 93 PHE A O 1
ATOM 738 N N . HIS A 1 94 ? 8.740 3.449 3.113 1.00 90.38 94 HIS A N 1
ATOM 739 C CA . HIS A 1 94 ? 8.194 3.761 1.778 1.00 90.38 94 HIS A CA 1
ATOM 740 C C . HIS A 1 94 ? 8.201 2.571 0.797 1.00 90.38 94 HIS A C 1
ATOM 742 O O . HIS A 1 94 ? 8.658 2.679 -0.344 1.00 90.38 94 HIS A O 1
ATOM 748 N N . VAL A 1 95 ? 7.741 1.402 1.261 1.00 97.25 95 VAL A N 1
ATOM 749 C CA . VAL A 1 95 ? 7.979 0.126 0.573 1.00 97.25 95 VAL A CA 1
ATOM 750 C C . VAL A 1 95 ? 7.426 0.168 -0.849 1.00 97.25 95 VAL A C 1
ATOM 752 O O . VAL A 1 95 ? 6.209 0.150 -1.056 1.00 97.25 95 VAL A O 1
ATOM 755 N N . THR A 1 96 ? 8.347 0.169 -1.811 1.00 97.31 96 THR A N 1
ATOM 756 C CA . THR A 1 96 ? 8.061 0.248 -3.243 1.00 97.31 96 THR A CA 1
ATOM 757 C C . THR A 1 96 ? 8.730 -0.908 -3.967 1.00 97.31 96 THR A C 1
ATOM 759 O O . THR A 1 96 ? 9.936 -1.117 -3.874 1.00 97.31 96 THR A O 1
ATOM 762 N N . LEU A 1 97 ? 7.926 -1.691 -4.674 1.00 98.44 97 LEU A N 1
ATOM 763 C CA . LEU A 1 97 ? 8.288 -3.002 -5.190 1.00 98.44 97 LEU A CA 1
ATOM 764 C C . LEU A 1 97 ? 8.188 -3.009 -6.709 1.00 98.44 97 LEU A C 1
ATOM 766 O O . LEU A 1 97 ? 7.101 -2.796 -7.240 1.00 98.44 97 LEU A O 1
ATOM 770 N N . TYR A 1 98 ? 9.296 -3.258 -7.402 1.00 97.88 98 TYR A N 1
ATOM 771 C CA . TYR A 1 98 ? 9.394 -3.107 -8.855 1.00 97.88 98 TYR A CA 1
ATOM 772 C C . TYR A 1 98 ? 9.326 -4.441 -9.591 1.00 97.88 98 TYR A C 1
ATOM 774 O O . TYR A 1 98 ? 9.815 -5.466 -9.119 1.00 97.88 98 TYR A O 1
ATOM 782 N N . PHE A 1 99 ? 8.752 -4.410 -10.791 1.00 97.25 99 PHE A N 1
ATOM 783 C CA . PHE A 1 99 ? 8.521 -5.591 -11.613 1.00 97.25 99 PHE A CA 1
ATOM 784 C C . PHE A 1 99 ? 9.109 -5.422 -13.010 1.00 97.25 99 PHE A C 1
ATOM 786 O O . PHE A 1 99 ? 9.082 -4.338 -13.599 1.00 97.25 99 PHE A O 1
ATOM 793 N N . HIS A 1 100 ? 9.533 -6.541 -13.597 1.00 95.19 100 HIS A N 1
ATOM 794 C CA . HIS A 1 100 ? 9.772 -6.589 -15.031 1.00 95.19 100 HIS A CA 1
ATOM 795 C C . HIS A 1 100 ? 8.484 -6.300 -15.824 1.00 95.19 100 HIS A C 1
ATOM 797 O O . HIS A 1 100 ? 7.359 -6.383 -15.309 1.00 95.19 100 HIS A O 1
ATOM 803 N N . ASN A 1 101 ? 8.650 -5.984 -17.110 1.00 91.56 101 ASN A N 1
ATOM 804 C CA . ASN A 1 101 ? 7.525 -5.809 -18.015 1.00 91.56 101 ASN A CA 1
ATOM 805 C C . ASN A 1 101 ? 6.629 -7.043 -18.040 1.00 91.56 101 ASN A C 1
ATOM 807 O O . ASN A 1 101 ? 7.117 -8.168 -18.122 1.00 91.56 101 ASN A O 1
ATOM 811 N N . ASP A 1 102 ? 5.323 -6.793 -18.006 1.00 90.69 102 ASP A N 1
ATOM 812 C CA . ASP A 1 102 ? 4.293 -7.817 -18.136 1.00 90.69 102 ASP A CA 1
ATOM 813 C C . ASP A 1 102 ? 4.382 -8.972 -17.117 1.00 90.69 102 ASP A C 1
ATOM 815 O O . ASP A 1 102 ? 4.016 -10.116 -17.377 1.00 90.69 102 ASP A O 1
ATOM 819 N N . ARG A 1 103 ? 4.916 -8.690 -15.922 1.00 94.69 103 ARG A N 1
ATOM 820 C CA . ARG A 1 103 ? 5.004 -9.649 -14.811 1.00 94.69 103 ARG A CA 1
ATOM 821 C C . ARG A 1 103 ? 4.218 -9.172 -13.583 1.00 94.69 103 ARG A C 1
ATOM 823 O O . ARG A 1 103 ? 4.184 -7.961 -13.327 1.00 94.69 103 ARG A O 1
ATOM 830 N N . PRO A 1 104 ? 3.646 -10.102 -12.789 1.00 96.12 104 PRO A N 1
ATOM 831 C CA . PRO A 1 104 ? 3.666 -11.564 -12.950 1.00 96.12 104 PRO A CA 1
ATOM 832 C C . PRO A 1 104 ? 2.591 -12.098 -13.913 1.00 96.12 104 PRO A C 1
ATOM 834 O O . PRO A 1 104 ? 1.594 -11.426 -14.176 1.00 96.12 104 PRO A O 1
ATOM 837 N N . ASN A 1 105 ? 2.794 -13.339 -14.380 1.00 95.69 105 ASN A N 1
ATOM 838 C CA . ASN A 1 105 ? 1.912 -14.060 -15.313 1.00 95.69 105 ASN A CA 1
ATOM 839 C C . ASN A 1 105 ? 1.608 -13.238 -16.588 1.00 95.69 105 ASN A C 1
ATOM 841 O O . ASN A 1 105 ? 0.542 -12.618 -16.654 1.00 95.69 105 ASN A O 1
ATOM 845 N N . PRO A 1 106 ? 2.533 -13.213 -17.569 1.00 92.44 106 PRO A N 1
ATOM 846 C CA . PRO A 1 106 ? 2.323 -12.481 -18.818 1.00 92.44 106 PRO A CA 1
ATOM 847 C C . PRO A 1 106 ? 1.116 -13.036 -19.577 1.00 92.44 106 PRO A C 1
ATOM 849 O O . PRO A 1 106 ? 0.781 -14.214 -19.423 1.00 92.44 106 PRO A O 1
ATOM 852 N N . ASP A 1 107 ? 0.474 -12.183 -20.373 1.00 89.44 107 ASP A N 1
ATOM 853 C CA . ASP A 1 107 ? -0.685 -12.521 -21.212 1.00 89.44 107 ASP A CA 1
ATOM 854 C C . ASP A 1 107 ? -1.862 -13.185 -20.457 1.00 89.44 107 ASP A C 1
ATOM 856 O O . ASP A 1 107 ? -2.601 -14.004 -21.010 1.00 89.44 107 ASP A O 1
ATOM 860 N N . SER A 1 108 ? -2.056 -12.849 -19.176 1.00 91.31 108 SER A N 1
ATOM 861 C CA . SER A 1 108 ? -3.152 -13.380 -18.350 1.00 91.31 108 SER A CA 1
ATOM 862 C C . SER A 1 108 ? -4.222 -12.331 -18.038 1.00 91.31 108 SER A C 1
ATOM 864 O O . SER A 1 108 ? -3.922 -11.157 -17.813 1.00 91.31 108 SER A O 1
ATOM 866 N N . TRP A 1 109 ? -5.477 -12.773 -17.941 1.00 89.56 109 TRP A N 1
ATOM 867 C CA . TRP A 1 109 ? -6.612 -11.971 -17.468 1.00 89.56 109 TRP A CA 1
ATOM 868 C C . TRP A 1 109 ? -6.936 -12.187 -15.985 1.00 89.56 109 TRP A C 1
ATOM 870 O O . TRP A 1 109 ? -7.820 -11.510 -15.465 1.00 89.56 109 TRP A O 1
ATOM 880 N N . ASP A 1 110 ? -6.222 -13.081 -15.294 1.00 94.62 110 ASP A N 1
ATOM 881 C CA . ASP A 1 110 ? -6.430 -13.330 -13.865 1.00 94.62 110 ASP A CA 1
ATOM 882 C C . ASP A 1 110 ? -6.084 -12.101 -13.019 1.00 94.62 110 ASP A C 1
ATOM 884 O O . ASP A 1 110 ? -5.215 -11.304 -13.365 1.00 94.62 110 ASP A O 1
ATOM 888 N N . THR A 1 111 ? -6.709 -11.973 -11.854 1.00 92.75 111 THR A N 1
ATOM 889 C CA . THR A 1 111 ? -6.422 -10.897 -10.889 1.00 92.75 111 THR A CA 1
ATOM 890 C C . THR A 1 111 ? -5.471 -11.325 -9.772 1.00 92.75 111 THR A C 1
ATOM 892 O O . THR A 1 111 ? -5.003 -10.502 -8.986 1.00 92.75 111 THR A O 1
ATOM 895 N N . THR A 1 112 ? -5.147 -12.615 -9.707 1.00 96.75 112 THR A N 1
ATOM 896 C CA . THR A 1 112 ? -4.264 -13.209 -8.700 1.00 96.75 112 THR A CA 1
ATOM 897 C C . THR A 1 112 ? -3.092 -13.928 -9.347 1.00 96.75 112 THR A C 1
ATOM 899 O O . THR A 1 112 ? -3.131 -14.289 -10.521 1.00 96.75 112 THR A O 1
ATOM 902 N N . THR A 1 113 ? -2.050 -14.175 -8.563 1.00 98.00 113 THR A N 1
ATOM 903 C CA . THR A 1 113 ? -0.898 -14.982 -8.973 1.00 98.00 113 THR A CA 1
ATOM 904 C C . THR A 1 113 ? -0.600 -16.044 -7.922 1.00 98.00 113 THR A C 1
ATOM 906 O O . THR A 1 113 ? -1.021 -15.910 -6.777 1.00 98.00 113 THR A O 1
ATOM 909 N N . GLN A 1 114 ? 0.127 -17.090 -8.312 1.00 97.69 114 GLN A N 1
ATOM 910 C CA . GLN A 1 114 ? 0.661 -18.103 -7.396 1.00 97.69 114 GLN A CA 1
ATOM 911 C C . GLN A 1 114 ? 2.060 -17.734 -6.878 1.00 97.69 114 GLN A C 1
ATOM 913 O O . GLN A 1 114 ? 2.540 -18.348 -5.933 1.00 97.69 114 GLN A O 1
ATOM 918 N N . TYR A 1 115 ? 2.720 -16.746 -7.491 1.00 98.38 115 TYR A N 1
ATOM 919 C CA . TYR A 1 115 ? 4.074 -16.342 -7.121 1.00 98.38 115 TYR A CA 1
ATOM 920 C C . TYR A 1 115 ? 4.052 -15.350 -5.959 1.00 98.38 115 TYR A C 1
ATOM 922 O O . TYR A 1 115 ? 3.216 -14.445 -5.913 1.00 98.38 115 TYR A O 1
ATOM 930 N N . SER A 1 116 ? 4.993 -15.490 -5.036 1.00 98.38 116 SER A N 1
ATOM 931 C CA . SER A 1 116 ? 5.358 -14.458 -4.072 1.00 98.38 116 SER A CA 1
ATOM 932 C C . SER A 1 116 ? 6.146 -13.337 -4.748 1.00 98.38 116 SER A C 1
ATOM 934 O O . SER A 1 116 ? 6.786 -13.532 -5.784 1.00 98.38 116 SER A O 1
ATOM 936 N N . TYR A 1 117 ? 6.143 -12.150 -4.143 1.00 98.44 117 TYR A N 1
ATOM 937 C CA . TYR A 1 117 ? 6.913 -11.029 -4.672 1.00 98.44 117 TYR A CA 1
ATOM 938 C C . TYR A 1 117 ? 8.406 -11.366 -4.790 1.00 98.44 117 TYR A C 1
ATOM 940 O O . TYR A 1 117 ? 9.020 -11.046 -5.805 1.00 98.44 117 TYR A O 1
ATOM 948 N N . LEU A 1 118 ? 8.983 -12.072 -3.810 1.00 98.31 118 LEU A N 1
ATOM 949 C CA . LEU A 1 118 ? 10.399 -12.442 -3.863 1.00 98.31 118 LEU A CA 1
ATOM 950 C C . LEU A 1 118 ? 10.714 -13.369 -5.043 1.00 98.3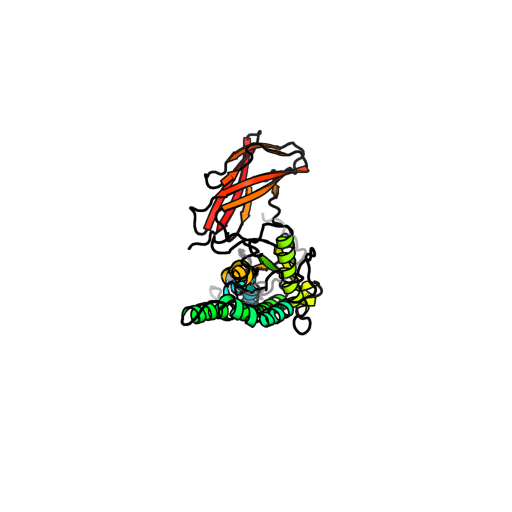1 118 LEU A C 1
ATOM 952 O O . LEU A 1 118 ? 11.731 -13.166 -5.689 1.00 98.31 118 LEU A O 1
ATOM 956 N N . GLU A 1 119 ? 9.835 -14.308 -5.399 1.00 98.38 119 GLU A N 1
ATOM 957 C CA . GLU A 1 119 ? 10.022 -15.124 -6.611 1.00 98.38 119 GLU A CA 1
ATOM 958 C C . GLU A 1 119 ? 9.984 -14.272 -7.885 1.00 98.38 119 GLU A C 1
ATOM 960 O O . GLU A 1 119 ? 10.786 -14.473 -8.796 1.00 98.38 119 GLU A O 1
ATOM 965 N N . THR A 1 120 ? 9.081 -13.286 -7.950 1.00 97.88 120 THR A N 1
ATOM 966 C CA . THR A 1 120 ? 9.030 -12.359 -9.093 1.00 97.88 120 THR A CA 1
ATOM 967 C C . THR A 1 120 ? 10.250 -11.443 -9.160 1.00 97.88 120 THR A C 1
ATOM 969 O O . THR A 1 120 ? 10.693 -11.108 -10.256 1.00 97.88 120 THR A O 1
ATOM 972 N N . TYR A 1 121 ? 10.802 -11.068 -8.005 1.00 98.44 121 TYR A N 1
ATOM 973 C CA . TYR A 1 121 ? 12.016 -10.273 -7.885 1.00 98.44 121 TYR A CA 1
ATOM 974 C C . TYR A 1 121 ? 13.241 -11.067 -8.344 1.00 98.44 121 TYR A C 1
ATOM 976 O O . TYR A 1 121 ? 13.976 -10.567 -9.185 1.00 98.44 121 TYR A O 1
ATOM 984 N N . GLU A 1 122 ? 13.431 -12.309 -7.888 1.00 98.00 122 GLU A N 1
ATOM 985 C CA . GLU A 1 122 ? 14.556 -13.149 -8.336 1.00 98.00 122 GLU A CA 1
ATOM 986 C C . GLU A 1 122 ? 14.516 -13.345 -9.861 1.00 98.00 122 GLU A C 1
ATOM 988 O O . GLU A 1 122 ? 15.505 -13.106 -10.550 1.00 98.00 122 GLU A O 1
ATOM 993 N N . ALA A 1 123 ? 13.333 -13.630 -10.420 1.00 97.19 123 ALA A N 1
ATOM 994 C CA . ALA A 1 123 ? 13.154 -13.705 -11.872 1.00 97.19 123 ALA A CA 1
ATOM 995 C C . ALA A 1 123 ? 13.416 -12.363 -12.589 1.00 97.19 123 ALA A C 1
ATOM 997 O O . ALA A 1 123 ? 13.786 -12.346 -13.764 1.00 97.19 123 ALA A O 1
ATOM 998 N N . TYR A 1 124 ? 13.210 -11.227 -11.914 1.00 97.19 124 TYR A N 1
ATOM 999 C CA . TYR A 1 124 ? 13.562 -9.915 -12.452 1.00 97.19 124 TYR A CA 1
ATOM 1000 C C . TYR A 1 124 ? 15.085 -9.710 -12.456 1.00 97.19 124 TYR A C 1
ATOM 1002 O O . TYR A 1 124 ? 15.624 -9.192 -13.437 1.00 97.19 124 TYR A O 1
ATOM 1010 N N . MET A 1 125 ? 15.791 -10.175 -11.421 1.00 97.38 125 MET A N 1
ATOM 1011 C CA . MET A 1 125 ? 17.254 -10.090 -11.330 1.00 97.38 125 MET A CA 1
ATOM 1012 C C . MET A 1 125 ? 17.947 -10.870 -12.448 1.00 97.38 125 MET A C 1
ATOM 1014 O O . MET A 1 125 ? 18.914 -10.376 -13.028 1.00 97.38 125 MET A O 1
ATOM 1018 N N . ASP A 1 126 ? 17.386 -12.013 -12.852 1.00 96.44 126 ASP A N 1
ATOM 1019 C CA . ASP A 1 126 ? 17.869 -12.788 -14.004 1.00 96.44 126 ASP A CA 1
ATOM 1020 C C . ASP A 1 126 ? 17.855 -11.988 -15.324 1.00 96.44 126 ASP A C 1
ATOM 1022 O O . ASP A 1 126 ? 18.573 -12.318 -16.270 1.00 96.44 126 ASP A O 1
ATOM 1026 N N . SER A 1 127 ? 17.063 -10.911 -15.405 1.00 94.31 127 SER A N 1
ATOM 1027 C CA . SER A 1 127 ? 16.967 -10.056 -16.594 1.00 94.31 127 SER A CA 1
ATOM 1028 C C . SER A 1 127 ? 17.932 -8.862 -16.604 1.00 94.31 127 SER A C 1
ATOM 1030 O O . SER A 1 127 ? 18.039 -8.194 -17.635 1.00 94.31 127 SER A O 1
ATOM 1032 N N . ILE A 1 128 ? 18.662 -8.591 -15.511 1.00 95.06 128 ILE A N 1
ATOM 1033 C CA . ILE A 1 128 ? 19.522 -7.399 -15.363 1.00 95.06 128 ILE A CA 1
ATOM 1034 C C . ILE A 1 128 ? 20.527 -7.258 -16.515 1.00 95.06 128 ILE A C 1
ATOM 1036 O O . ILE A 1 128 ? 20.691 -6.172 -17.074 1.00 95.06 128 ILE A O 1
ATOM 1040 N N . SER A 1 129 ? 21.156 -8.357 -16.938 1.00 95.44 129 SER A N 1
ATOM 1041 C CA . SER A 1 129 ? 22.104 -8.347 -18.061 1.00 95.44 129 SER A CA 1
ATOM 1042 C C . SER A 1 129 ? 21.469 -7.813 -19.349 1.00 95.44 129 SER A C 1
ATOM 1044 O O . SER A 1 129 ? 22.066 -6.996 -20.047 1.00 95.44 129 SER A O 1
ATOM 1046 N N . THR A 1 130 ? 20.214 -8.185 -19.618 1.00 95.81 130 THR A N 1
ATOM 1047 C CA . THR A 1 130 ? 19.464 -7.701 -20.783 1.00 95.81 130 THR A CA 1
ATOM 1048 C C . THR A 1 130 ? 19.203 -6.199 -20.683 1.00 95.81 130 THR A C 1
ATOM 1050 O O . THR A 1 130 ? 19.289 -5.491 -21.686 1.00 95.81 130 THR A O 1
ATOM 1053 N N . TYR A 1 131 ? 18.922 -5.679 -19.487 1.00 96.19 131 TYR A N 1
ATOM 1054 C CA . TYR A 1 131 ? 18.770 -4.239 -19.276 1.00 96.19 131 TYR A CA 1
ATOM 1055 C C . TYR A 1 131 ? 20.064 -3.482 -19.582 1.00 96.19 131 TYR A C 1
ATOM 1057 O O . TYR A 1 131 ? 20.026 -2.459 -20.271 1.00 96.19 131 TYR A O 1
ATOM 1065 N N . TYR A 1 132 ? 21.210 -3.999 -19.142 1.00 95.19 132 TYR A N 1
ATOM 1066 C CA . TYR A 1 132 ? 22.513 -3.393 -19.419 1.00 95.19 132 TYR A CA 1
ATOM 1067 C C . TYR A 1 132 ? 22.826 -3.394 -20.914 1.00 95.19 132 TYR A C 1
ATOM 1069 O O . TYR A 1 132 ? 23.136 -2.344 -21.483 1.00 95.19 132 TYR A O 1
ATOM 1077 N N . GLU A 1 133 ? 22.656 -4.536 -21.580 1.00 95.12 133 GLU A N 1
ATOM 1078 C CA . GLU A 1 133 ? 22.877 -4.671 -23.021 1.00 95.12 133 GLU A CA 1
ATOM 1079 C C . GLU A 1 133 ? 21.981 -3.722 -23.828 1.00 95.12 133 GLU A C 1
ATOM 1081 O O . GLU A 1 133 ? 22.459 -2.984 -24.688 1.00 95.12 133 GLU A O 1
ATOM 1086 N N . ARG A 1 134 ? 20.678 -3.670 -23.527 1.00 94.94 134 ARG A N 1
ATOM 1087 C CA . ARG A 1 134 ? 19.715 -2.839 -24.270 1.00 94.94 134 ARG A CA 1
ATOM 1088 C C . ARG A 1 134 ? 19.959 -1.340 -24.096 1.00 94.94 134 ARG A C 1
ATOM 1090 O O . ARG A 1 134 ? 19.776 -0.575 -25.049 1.00 94.94 134 ARG A O 1
ATOM 1097 N N . ASN A 1 135 ? 20.379 -0.903 -22.909 1.00 92.88 135 ASN A N 1
ATOM 1098 C CA . ASN A 1 135 ? 20.660 0.512 -22.657 1.00 92.88 135 ASN A CA 1
ATOM 1099 C C . ASN A 1 135 ? 21.970 0.970 -23.310 1.00 92.88 135 ASN A C 1
ATOM 1101 O O . ASN A 1 135 ? 22.010 2.070 -23.874 1.00 92.88 135 ASN A O 1
ATOM 1105 N N . THR A 1 136 ? 22.991 0.112 -23.311 1.00 94.50 136 THR A N 1
ATOM 1106 C CA . THR A 1 136 ? 24.328 0.398 -23.862 1.00 94.50 136 THR A CA 1
ATOM 1107 C C . THR A 1 136 ? 24.466 0.120 -25.359 1.00 94.50 136 THR A C 1
ATOM 1109 O O . THR A 1 136 ? 25.394 0.628 -25.983 1.00 94.50 136 THR A O 1
ATOM 1112 N N . PHE A 1 137 ? 23.528 -0.617 -25.965 1.00 93.62 137 PHE A N 1
ATOM 1113 C CA . PHE A 1 137 ? 23.535 -0.915 -27.399 1.00 93.62 137 PHE A CA 1
ATOM 1114 C C . PHE A 1 137 ? 23.726 0.349 -28.255 1.00 93.62 137 PHE A C 1
ATOM 1116 O O . PHE A 1 137 ? 23.051 1.363 -28.031 1.00 93.62 137 PHE A O 1
ATOM 1123 N N . GLU A 1 138 ? 24.650 0.259 -29.220 1.00 92.69 138 GLU A N 1
ATOM 1124 C CA . GLU A 1 138 ? 25.085 1.332 -30.136 1.00 92.69 138 GLU A CA 1
ATOM 1125 C C . GLU A 1 138 ? 25.690 2.579 -29.463 1.00 92.69 138 GLU A C 1
ATOM 1127 O O . GLU A 1 138 ? 25.891 3.604 -30.114 1.00 92.69 138 GLU A O 1
ATOM 1132 N N . LYS A 1 139 ? 26.034 2.504 -28.173 1.00 92.81 139 LYS A N 1
ATOM 1133 C CA . LYS A 1 139 ? 26.779 3.552 -27.466 1.00 92.81 139 LYS A CA 1
ATOM 1134 C C . LYS A 1 139 ? 28.245 3.156 -27.320 1.00 92.81 139 LYS A C 1
ATOM 1136 O O . LYS A 1 139 ? 28.597 1.981 -27.309 1.00 92.81 139 LYS A O 1
ATOM 1141 N N . SER A 1 140 ? 29.117 4.151 -27.200 1.00 93.50 140 SER A N 1
ATOM 1142 C CA . SER A 1 140 ? 30.555 3.937 -27.013 1.00 93.50 140 SER A CA 1
ATOM 1143 C C . SER A 1 140 ? 31.145 4.998 -26.091 1.00 93.50 140 SER A C 1
ATOM 1145 O O . SER A 1 140 ? 30.577 6.081 -25.960 1.00 93.50 140 SER A O 1
ATOM 1147 N N . GLY A 1 141 ? 32.279 4.696 -25.456 1.00 95.44 141 GLY A N 1
ATOM 1148 C CA . GLY A 1 141 ? 32.951 5.635 -24.557 1.00 95.44 141 GLY A CA 1
ATOM 1149 C C . GLY A 1 141 ? 32.060 6.057 -23.385 1.00 95.44 141 GLY A C 1
ATOM 1150 O O . GLY A 1 141 ? 31.389 5.216 -22.785 1.00 95.44 141 GLY A O 1
ATOM 1151 N N . GLN A 1 142 ? 32.049 7.356 -23.080 1.00 96.56 142 GLN A N 1
ATOM 1152 C CA . GLN A 1 142 ? 31.322 7.909 -21.934 1.00 96.56 142 GLN A CA 1
ATOM 1153 C C . GLN A 1 142 ? 29.810 7.654 -22.013 1.00 96.56 142 GLN A C 1
ATOM 1155 O O . GLN A 1 142 ? 29.222 7.234 -21.025 1.00 96.56 142 GLN A O 1
ATOM 1160 N N . ASP A 1 143 ? 29.200 7.772 -23.195 1.00 95.06 143 ASP A N 1
ATOM 1161 C CA . ASP A 1 143 ? 27.756 7.562 -23.367 1.00 95.06 143 ASP A CA 1
ATOM 1162 C C . ASP A 1 143 ? 27.305 6.151 -22.964 1.00 95.06 143 ASP A C 1
ATOM 1164 O O . ASP A 1 143 ? 26.189 5.965 -22.476 1.00 95.06 143 ASP A O 1
ATOM 1168 N N . SER A 1 144 ? 28.151 5.140 -23.197 1.00 95.62 144 SER A N 1
ATOM 1169 C CA . SER A 1 144 ? 27.862 3.763 -22.785 1.00 95.62 144 SER A CA 1
ATOM 1170 C C . SER A 1 144 ? 27.979 3.601 -21.272 1.00 95.62 144 SER A C 1
ATOM 1172 O O . SER A 1 144 ? 27.180 2.879 -20.683 1.00 95.62 144 SER A O 1
ATOM 1174 N N . ILE A 1 145 ? 28.961 4.261 -20.654 1.00 95.88 145 ILE A N 1
ATOM 1175 C CA . ILE A 1 145 ? 29.166 4.239 -19.202 1.00 95.88 145 ILE A CA 1
ATOM 1176 C C . ILE A 1 145 ? 27.987 4.925 -18.508 1.00 95.88 145 ILE A C 1
ATOM 1178 O O . ILE A 1 145 ? 27.401 4.349 -17.600 1.00 95.88 145 ILE A O 1
ATOM 1182 N N . ASP A 1 146 ? 27.571 6.097 -18.988 1.00 96.25 146 ASP A N 1
ATOM 1183 C CA . ASP A 1 146 ? 26.448 6.845 -18.418 1.00 96.25 146 ASP A CA 1
ATOM 1184 C C . ASP A 1 146 ? 25.129 6.072 -18.553 1.00 96.25 146 ASP A C 1
ATOM 1186 O O . ASP A 1 146 ? 24.333 6.019 -17.616 1.00 96.25 146 ASP A O 1
ATOM 1190 N N . ALA A 1 147 ? 24.899 5.425 -19.702 1.00 93.81 147 ALA A N 1
ATOM 1191 C CA . ALA A 1 147 ? 23.714 4.598 -19.913 1.00 93.81 147 ALA A CA 1
ATOM 1192 C C . ALA A 1 147 ? 23.694 3.353 -19.016 1.00 93.81 147 ALA A C 1
ATOM 1194 O O . ALA A 1 147 ? 22.622 2.981 -18.541 1.00 93.81 147 ALA A O 1
ATOM 1195 N N . PHE A 1 148 ? 24.853 2.725 -18.788 1.00 96.38 148 PHE A N 1
ATOM 1196 C CA . PHE A 1 148 ? 24.999 1.613 -17.851 1.00 96.38 148 PHE A CA 1
ATOM 1197 C C . PHE A 1 148 ? 24.750 2.066 -16.409 1.00 96.38 148 PHE A C 1
ATOM 1199 O O . PHE A 1 148 ? 23.896 1.492 -15.741 1.00 96.38 148 PHE A O 1
ATOM 1206 N N . ASN A 1 149 ? 25.431 3.122 -15.955 1.00 97.38 149 ASN A N 1
ATOM 1207 C CA . ASN A 1 149 ? 25.293 3.636 -14.592 1.00 97.38 149 ASN A CA 1
ATOM 1208 C C . ASN A 1 149 ? 23.840 4.016 -14.308 1.00 97.38 149 ASN A C 1
ATOM 1210 O O . ASN A 1 149 ? 23.270 3.547 -13.338 1.00 97.38 149 ASN A O 1
ATOM 1214 N N . LYS A 1 150 ? 23.181 4.731 -15.228 1.00 95.88 150 LYS A N 1
ATOM 1215 C CA . LYS A 1 150 ? 21.775 5.126 -15.069 1.00 95.88 150 LYS A CA 1
ATOM 1216 C C . LYS A 1 150 ? 20.840 3.950 -14.764 1.00 95.88 150 LYS A C 1
ATOM 1218 O O . LYS A 1 150 ? 19.902 4.111 -13.983 1.00 95.88 150 LYS A O 1
ATOM 1223 N N . ILE A 1 151 ? 21.030 2.808 -15.429 1.00 96.00 151 ILE A N 1
ATOM 1224 C CA . ILE A 1 151 ? 20.184 1.632 -15.206 1.00 96.00 151 ILE A CA 1
ATOM 1225 C C . ILE A 1 151 ? 20.661 0.798 -14.012 1.00 96.00 151 ILE A C 1
ATOM 1227 O O . ILE A 1 151 ? 19.825 0.258 -13.297 1.00 96.00 151 ILE A O 1
ATOM 1231 N N . ASN A 1 152 ? 21.970 0.738 -13.754 1.00 97.19 152 ASN A N 1
ATOM 1232 C CA . ASN A 1 152 ? 22.526 0.115 -12.555 1.00 97.19 152 ASN A CA 1
ATOM 1233 C C . ASN A 1 152 ? 22.011 0.815 -11.287 1.00 97.19 152 ASN A C 1
ATOM 1235 O O . ASN A 1 152 ? 21.466 0.156 -10.411 1.00 97.19 152 ASN A O 1
ATOM 1239 N N . ASP A 1 153 ? 22.066 2.148 -11.250 1.00 97.50 153 ASP A N 1
ATOM 1240 C CA . ASP A 1 153 ? 21.563 2.970 -10.145 1.00 97.50 153 ASP A CA 1
ATOM 1241 C C . ASP A 1 153 ? 20.066 2.732 -9.908 1.00 97.50 153 ASP A C 1
ATOM 1243 O O . ASP A 1 153 ? 19.601 2.747 -8.777 1.00 97.50 153 ASP A O 1
ATOM 1247 N N . PHE A 1 154 ? 19.281 2.459 -10.958 1.00 97.12 154 PHE A N 1
ATOM 1248 C CA . PHE A 1 154 ? 17.884 2.060 -10.778 1.00 97.12 154 PHE A CA 1
ATOM 1249 C C . PHE A 1 154 ? 17.754 0.723 -10.032 1.00 97.12 154 PHE A C 1
ATOM 1251 O O . PHE A 1 154 ? 16.958 0.620 -9.100 1.00 97.12 154 PHE A O 1
ATOM 1258 N N . PHE A 1 155 ? 18.517 -0.303 -10.415 1.00 98.12 155 PHE A N 1
ATOM 1259 C CA . PHE A 1 155 ? 18.468 -1.586 -9.712 1.00 98.12 155 PHE A CA 1
ATOM 1260 C C . PHE A 1 155 ? 18.957 -1.459 -8.267 1.00 98.12 155 PHE A C 1
ATOM 1262 O O . PHE A 1 155 ? 18.277 -1.951 -7.366 1.00 98.12 155 PHE A O 1
ATOM 1269 N N . ASP A 1 156 ? 20.057 -0.740 -8.047 1.00 96.38 156 ASP A N 1
ATOM 1270 C CA . ASP A 1 156 ? 20.645 -0.540 -6.724 1.00 96.38 156 ASP A CA 1
ATOM 1271 C C . ASP A 1 156 ? 19.747 0.303 -5.817 1.00 96.38 156 ASP A C 1
ATOM 1273 O O . ASP A 1 156 ? 19.337 -0.183 -4.767 1.00 96.38 156 ASP A O 1
ATOM 1277 N N . GLU A 1 157 ? 19.383 1.519 -6.228 1.00 96.12 157 GLU A N 1
ATOM 1278 C CA . GLU A 1 157 ? 18.687 2.496 -5.378 1.00 96.12 157 GLU A CA 1
ATOM 1279 C C . GLU A 1 157 ? 17.175 2.255 -5.253 1.00 96.12 157 GLU A C 1
ATOM 1281 O O . GLU A 1 157 ? 16.544 2.815 -4.361 1.00 96.12 157 GLU A O 1
ATOM 1286 N N . TYR A 1 158 ? 16.567 1.460 -6.141 1.00 96.81 158 TYR A N 1
ATOM 1287 C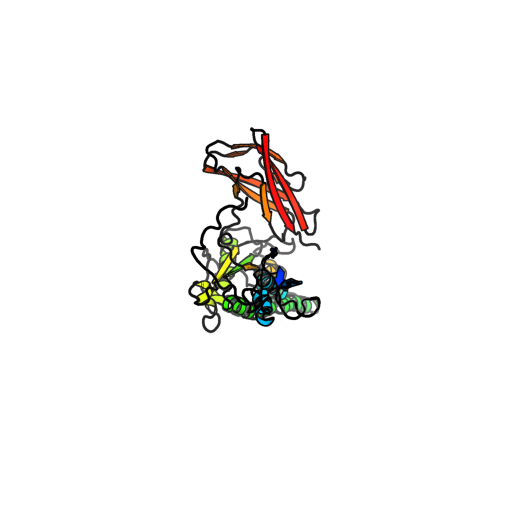 CA . TYR A 1 158 ? 15.112 1.265 -6.153 1.00 96.81 158 TYR A CA 1
ATOM 1288 C C . TYR A 1 158 ? 14.734 -0.201 -5.977 1.00 96.81 158 TYR A C 1
ATOM 1290 O O . TYR A 1 158 ? 13.974 -0.546 -5.072 1.00 96.81 158 TYR A O 1
ATOM 1298 N N . VAL A 1 159 ? 15.248 -1.088 -6.832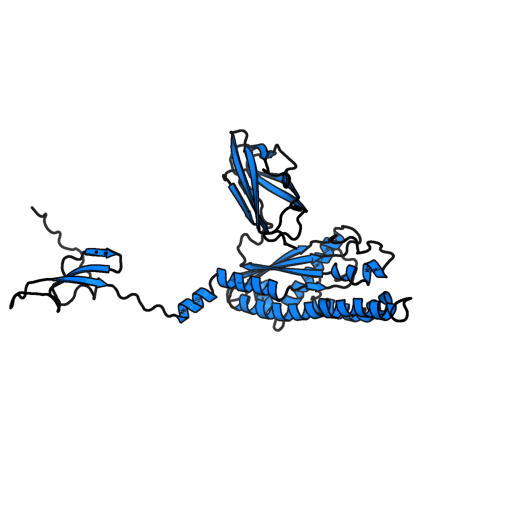 1.00 98.06 159 VAL A N 1
ATOM 1299 C CA . VAL A 1 159 ? 14.788 -2.485 -6.856 1.00 98.06 159 VAL A CA 1
ATOM 1300 C C . VAL A 1 159 ? 15.327 -3.268 -5.656 1.00 98.06 159 VAL A C 1
ATOM 1302 O O . VAL A 1 159 ? 14.565 -3.956 -4.971 1.00 98.06 159 VAL A O 1
ATOM 1305 N N . HIS A 1 160 ? 16.621 -3.136 -5.363 1.00 98.12 160 HIS A N 1
ATOM 1306 C CA . HIS A 1 160 ? 17.256 -3.762 -4.206 1.00 98.12 160 HIS A CA 1
ATOM 1307 C C . HIS A 1 160 ? 16.867 -3.077 -2.892 1.00 98.12 160 HIS A C 1
ATOM 1309 O O . HIS A 1 160 ? 16.565 -3.779 -1.918 1.00 98.12 160 HIS A O 1
ATOM 1315 N N . GLU A 1 161 ? 16.824 -1.738 -2.854 1.00 97.94 161 GLU A N 1
ATOM 1316 C CA . GLU A 1 161 ? 16.353 -1.003 -1.672 1.00 97.94 161 GLU A CA 1
ATOM 1317 C C . GLU A 1 161 ? 14.933 -1.431 -1.285 1.00 97.94 161 GLU A C 1
ATOM 1319 O O . GLU A 1 161 ? 14.732 -1.858 -0.149 1.00 97.94 161 GLU A O 1
ATOM 1324 N N . GLY A 1 162 ? 13.996 -1.489 -2.239 1.00 98.00 162 GLY A N 1
ATOM 1325 C CA . GLY A 1 162 ? 12.605 -1.868 -1.974 1.00 98.00 162 GLY A CA 1
ATOM 1326 C C . GLY A 1 162 ? 12.437 -3.258 -1.346 1.00 98.00 162 GLY A C 1
ATOM 1327 O O . GLY A 1 162 ? 11.578 -3.460 -0.484 1.00 98.00 162 GLY A O 1
ATOM 1328 N N . VAL A 1 163 ? 13.285 -4.233 -1.703 1.00 98.50 163 VAL A N 1
ATOM 1329 C CA . VAL A 1 163 ? 13.298 -5.558 -1.048 1.00 98.50 163 VAL A CA 1
ATOM 1330 C C . VAL A 1 163 ? 13.834 -5.479 0.381 1.00 98.50 163 VAL A C 1
ATOM 1332 O O . VAL A 1 163 ? 13.336 -6.186 1.265 1.00 98.50 163 VAL A O 1
ATOM 1335 N N . ARG A 1 164 ? 14.861 -4.660 0.630 1.00 98.12 164 ARG A N 1
ATOM 1336 C CA . ARG A 1 164 ? 15.389 -4.453 1.986 1.00 98.12 164 ARG A CA 1
ATOM 1337 C C . ARG A 1 164 ? 14.343 -3.776 2.867 1.00 98.12 164 ARG A C 1
ATOM 1339 O O . ARG A 1 164 ? 14.092 -4.274 3.966 1.00 98.12 164 ARG A O 1
ATOM 1346 N N . ASP A 1 165 ? 13.671 -2.757 2.347 1.00 97.94 165 ASP A N 1
ATOM 1347 C CA . ASP A 1 165 ? 12.600 -2.043 3.039 1.00 97.94 165 ASP A CA 1
ATOM 1348 C C . ASP A 1 165 ? 11.433 -2.975 3.349 1.00 97.94 165 ASP A C 1
ATOM 1350 O O . ASP A 1 165 ? 11.004 -3.059 4.498 1.00 97.94 165 ASP A O 1
ATOM 1354 N N . LEU A 1 166 ? 11.000 -3.794 2.382 1.00 98.44 166 LEU A N 1
ATOM 1355 C CA . LEU A 1 166 ? 9.957 -4.803 2.591 1.00 98.44 166 LEU A CA 1
ATOM 1356 C C . LEU A 1 166 ? 10.290 -5.763 3.738 1.00 98.44 166 LEU A C 1
ATOM 1358 O O . LEU A 1 166 ? 9.415 -6.096 4.541 1.00 98.44 166 LEU A O 1
ATOM 1362 N N . ARG A 1 167 ? 11.542 -6.228 3.829 1.00 97.56 167 ARG A N 1
ATOM 1363 C CA . ARG A 1 167 ? 11.971 -7.168 4.878 1.00 97.56 167 ARG A CA 1
ATOM 1364 C C . ARG A 1 167 ? 11.910 -6.534 6.264 1.00 97.56 167 ARG A C 1
ATOM 1366 O O . ARG A 1 167 ? 11.464 -7.192 7.205 1.00 97.56 167 ARG A O 1
ATOM 1373 N N . ILE A 1 168 ? 12.354 -5.285 6.399 1.00 96.62 168 ILE A N 1
ATOM 1374 C CA . ILE A 1 168 ? 12.328 -4.579 7.685 1.00 96.62 168 ILE A CA 1
ATOM 1375 C C . ILE A 1 168 ? 10.885 -4.215 8.044 1.00 96.62 168 ILE A C 1
ATOM 1377 O O . ILE A 1 168 ? 10.424 -4.569 9.129 1.00 96.62 168 ILE A O 1
ATOM 1381 N N . PHE A 1 169 ? 10.145 -3.629 7.104 1.00 97.94 169 PHE A N 1
ATOM 1382 C CA . PHE A 1 169 ? 8.731 -3.296 7.247 1.00 97.94 169 PHE A CA 1
ATOM 1383 C C . PHE A 1 169 ? 7.906 -4.496 7.718 1.00 97.94 169 PHE A C 1
ATOM 1385 O O . PHE A 1 169 ? 7.168 -4.398 8.694 1.00 97.94 169 PHE A O 1
ATOM 1392 N N . SER A 1 170 ? 8.065 -5.659 7.080 1.00 98.06 170 SER A N 1
ATOM 1393 C CA . SER A 1 170 ? 7.294 -6.861 7.426 1.00 98.06 170 SER A CA 1
ATOM 1394 C C . SER A 1 170 ? 7.621 -7.367 8.828 1.00 98.06 170 SER A C 1
ATOM 1396 O O . SER A 1 170 ? 6.735 -7.800 9.560 1.00 98.06 170 SER A O 1
ATOM 1398 N N . LYS A 1 171 ? 8.883 -7.270 9.254 1.00 97.06 171 LYS A N 1
ATOM 1399 C CA . LYS A 1 171 ? 9.274 -7.623 10.620 1.00 97.06 171 LYS A CA 1
ATOM 1400 C C . LYS A 1 171 ? 8.610 -6.711 11.654 1.00 97.06 171 LYS A C 1
ATOM 1402 O O . LYS A 1 171 ? 8.167 -7.206 12.686 1.00 97.06 171 LYS A O 1
ATOM 1407 N N . GLU A 1 172 ? 8.557 -5.408 11.404 1.00 95.94 172 GLU A N 1
ATOM 1408 C CA . GLU A 1 172 ? 7.951 -4.450 12.333 1.00 95.94 172 GLU A CA 1
ATOM 1409 C C . GLU A 1 172 ? 6.415 -4.518 12.313 1.00 95.94 172 GLU A C 1
ATOM 1411 O O . GLU A 1 172 ? 5.794 -4.530 13.375 1.00 95.94 172 GLU A O 1
ATOM 1416 N N . LEU A 1 173 ? 5.798 -4.692 11.139 1.00 97.62 173 LEU A N 1
ATOM 1417 C CA . LEU A 1 173 ? 4.357 -4.924 11.004 1.00 97.62 173 LEU A CA 1
ATOM 1418 C C . LEU A 1 173 ? 3.909 -6.161 11.796 1.00 97.62 173 LEU A C 1
ATOM 1420 O O . LEU A 1 173 ? 2.867 -6.138 12.452 1.00 97.62 173 LEU A O 1
ATOM 1424 N N . LEU A 1 174 ? 4.705 -7.236 11.767 1.00 97.44 174 LEU A N 1
ATOM 1425 C CA . LEU A 1 174 ? 4.408 -8.452 12.520 1.00 97.44 174 LEU A CA 1
ATOM 1426 C C . LEU A 1 174 ? 4.324 -8.188 14.031 1.00 97.44 174 LEU A C 1
ATOM 1428 O O . LEU A 1 174 ? 3.438 -8.738 14.681 1.00 97.44 174 LEU A O 1
ATOM 1432 N N . LYS A 1 175 ? 5.181 -7.318 14.582 1.00 94.00 175 LYS A N 1
ATOM 1433 C CA . LYS A 1 175 ? 5.137 -6.962 16.011 1.00 94.00 175 LYS A CA 1
ATOM 1434 C C . LYS A 1 175 ? 3.822 -6.278 16.379 1.00 94.00 175 LYS A C 1
ATOM 1436 O O . LYS A 1 175 ? 3.223 -6.610 17.396 1.00 94.00 175 LYS A O 1
ATOM 1441 N N . GLU A 1 176 ? 3.339 -5.361 15.542 1.00 91.94 176 GLU A N 1
ATOM 1442 C CA . GLU A 1 176 ? 2.058 -4.681 15.784 1.00 91.94 176 GLU A CA 1
ATOM 1443 C C . GLU A 1 176 ? 0.872 -5.660 15.753 1.00 91.94 176 GLU A C 1
ATOM 1445 O O . GLU A 1 176 ? -0.055 -5.540 16.559 1.00 91.94 176 GLU A O 1
ATOM 1450 N N . LEU A 1 177 ? 0.920 -6.675 14.881 1.00 95.81 177 LEU A N 1
ATOM 1451 C CA . LEU A 1 177 ? -0.065 -7.764 14.848 1.00 95.81 177 LEU A CA 1
ATOM 1452 C C . LEU A 1 177 ? 0.046 -8.690 16.071 1.00 95.81 177 LEU A C 1
ATOM 1454 O O . LEU A 1 177 ? -0.971 -9.160 16.582 1.00 95.81 177 LEU A O 1
ATOM 1458 N N . GLU A 1 178 ? 1.258 -8.941 16.574 1.00 92.62 178 GLU A N 1
ATOM 1459 C CA . GLU A 1 178 ? 1.508 -9.718 17.798 1.00 92.62 178 GLU A CA 1
ATOM 1460 C C . GLU A 1 178 ? 0.953 -9.039 19.057 1.00 92.62 178 GLU A C 1
ATOM 1462 O O . GLU A 1 178 ? 0.480 -9.736 19.957 1.00 92.62 178 GLU A O 1
ATOM 1467 N N . PHE A 1 179 ? 0.876 -7.705 19.078 1.00 88.12 179 PHE A N 1
ATOM 1468 C CA . PHE A 1 179 ? 0.160 -6.950 20.115 1.00 88.12 179 PHE A CA 1
ATOM 1469 C C . PHE A 1 179 ? -1.375 -7.048 20.023 1.00 88.12 179 PHE A C 1
ATOM 1471 O O . PHE A 1 179 ? -2.073 -6.493 20.868 1.00 88.12 179 PHE A O 1
ATOM 1478 N N . GLY A 1 180 ? -1.916 -7.770 19.036 1.00 86.38 180 GLY A N 1
ATOM 1479 C CA . GLY A 1 180 ? -3.358 -7.972 18.863 1.00 86.38 180 GLY A CA 1
ATOM 1480 C C . GLY A 1 180 ? -4.041 -6.886 18.028 1.00 86.38 180 GLY A C 1
ATOM 1481 O O . GLY A 1 180 ? -5.270 -6.845 17.957 1.00 86.38 180 GLY A O 1
ATOM 1482 N N . SER A 1 181 ? -3.273 -6.011 17.369 1.00 87.94 181 SER A N 1
ATOM 1483 C CA . SER A 1 181 ? -3.837 -4.969 16.508 1.00 87.94 181 SER A CA 1
ATOM 1484 C C . SER A 1 181 ? -4.530 -5.571 15.286 1.00 87.94 181 SER A C 1
ATOM 1486 O O . SER A 1 181 ? -4.037 -6.504 14.647 1.00 87.94 181 SER A O 1
ATOM 1488 N N . LYS A 1 182 ? -5.672 -4.990 14.918 1.00 93.25 182 LYS A N 1
ATOM 1489 C CA . LYS A 1 182 ? -6.321 -5.236 13.628 1.00 93.25 182 LYS A CA 1
ATOM 1490 C C . LYS A 1 182 ? -5.903 -4.121 12.683 1.00 93.25 182 LYS A C 1
ATOM 1492 O O . LYS A 1 182 ? -6.176 -2.961 12.967 1.00 93.25 182 LYS A O 1
ATOM 1497 N N . ILE A 1 183 ? -5.223 -4.458 11.598 1.00 95.56 183 ILE A N 1
ATOM 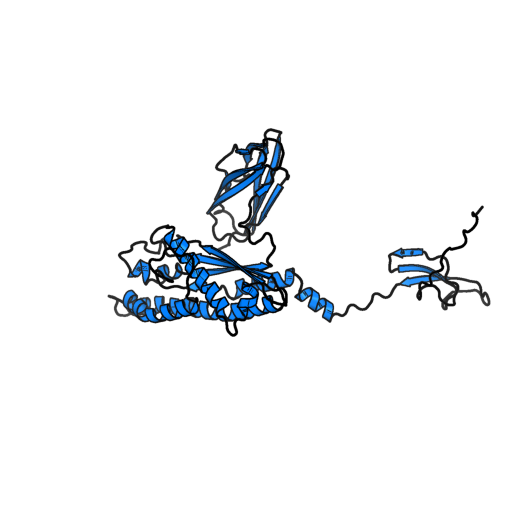1498 C CA . ILE A 1 183 ? -4.535 -3.504 10.730 1.00 95.56 183 ILE A CA 1
ATOM 1499 C C . ILE A 1 183 ? -5.072 -3.634 9.307 1.00 95.56 183 ILE A C 1
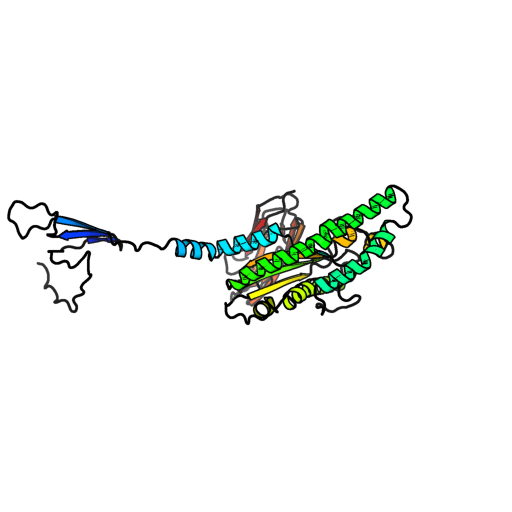ATOM 1501 O O . ILE A 1 183 ? -5.206 -4.741 8.785 1.00 95.56 183 ILE A O 1
ATOM 1505 N N . LEU A 1 184 ? -5.350 -2.497 8.675 1.00 94.44 184 LEU A N 1
ATOM 1506 C CA . LEU A 1 184 ? -5.644 -2.375 7.255 1.00 94.44 184 LEU A CA 1
ATOM 1507 C C . LEU A 1 184 ? -4.404 -1.856 6.519 1.00 94.44 184 LEU A C 1
ATOM 1509 O O . LEU A 1 184 ? -4.021 -0.693 6.663 1.00 94.44 184 LEU A O 1
ATOM 1513 N N . LEU A 1 185 ? -3.808 -2.727 5.712 1.00 96.19 185 LEU A N 1
ATOM 1514 C CA . LEU A 1 185 ? -2.709 -2.438 4.802 1.00 96.19 185 LEU A CA 1
ATOM 1515 C C . LEU A 1 185 ? -3.271 -2.042 3.437 1.00 96.19 185 LEU A C 1
ATOM 1517 O O . LEU A 1 185 ? -3.901 -2.855 2.763 1.00 96.19 185 LEU A O 1
ATOM 1521 N N . THR A 1 186 ? -3.049 -0.797 3.021 1.00 90.88 186 THR A N 1
ATOM 1522 C CA . THR A 1 186 ? -3.477 -0.322 1.700 1.00 90.88 186 THR A CA 1
ATOM 1523 C C . THR A 1 186 ? -2.306 -0.344 0.738 1.00 90.88 186 THR A C 1
ATOM 1525 O O . THR A 1 186 ? -1.263 0.256 0.996 1.00 90.88 186 THR A O 1
ATOM 1528 N N . VAL A 1 187 ? -2.501 -1.033 -0.381 1.00 93.19 187 VAL A N 1
ATOM 1529 C CA . VAL A 1 187 ? -1.463 -1.286 -1.373 1.00 93.19 187 VAL A CA 1
ATOM 1530 C C . VAL A 1 187 ? -1.943 -0.798 -2.732 1.00 93.19 187 VAL A C 1
ATOM 1532 O O . VAL A 1 187 ? -2.996 -1.233 -3.205 1.00 93.19 187 VAL A O 1
ATOM 1535 N N . LYS A 1 188 ? -1.168 0.082 -3.362 1.00 88.12 188 LYS A N 1
ATOM 1536 C CA . LYS A 1 188 ? -1.447 0.645 -4.685 1.00 88.12 188 LYS A CA 1
ATOM 1537 C C . LYS A 1 188 ? -0.534 0.011 -5.728 1.00 88.12 188 LYS A C 1
ATOM 1539 O O . LYS A 1 188 ? 0.645 -0.192 -5.468 1.00 88.12 188 LYS A O 1
ATOM 1544 N N . GLY A 1 189 ? -1.075 -0.351 -6.886 1.00 88.31 189 GLY A N 1
ATOM 1545 C CA . GLY A 1 189 ? -0.316 -0.978 -7.970 1.00 88.31 189 GLY A CA 1
ATOM 1546 C C . GLY A 1 189 ? -0.380 -0.159 -9.249 1.00 88.31 189 GLY A C 1
ATOM 1547 O O . GLY A 1 189 ? -1.464 0.268 -9.629 1.00 88.31 189 GLY A O 1
ATOM 1548 N N . TYR A 1 190 ? 0.761 -0.005 -9.915 1.00 88.69 190 TYR A N 1
ATOM 1549 C CA . TYR A 1 190 ? 0.954 0.809 -11.114 1.00 88.69 190 TYR A CA 1
ATOM 1550 C C . TYR A 1 190 ? 1.483 -0.039 -12.275 1.00 88.69 190 TYR A C 1
ATOM 1552 O O . TYR A 1 190 ? 2.168 -1.049 -12.067 1.00 88.69 190 TYR A O 1
ATOM 1560 N N . ALA A 1 191 ? 1.159 0.364 -13.499 1.00 84.56 191 ALA A N 1
ATOM 1561 C CA . ALA A 1 191 ? 1.594 -0.215 -14.760 1.00 84.56 191 ALA A CA 1
ATOM 1562 C C . ALA A 1 191 ? 2.058 0.877 -15.736 1.00 84.56 191 ALA A C 1
ATOM 1564 O O . ALA A 1 191 ? 1.661 2.035 -15.637 1.00 84.56 191 ALA A O 1
ATOM 1565 N N . SER A 1 192 ? 2.905 0.486 -16.691 1.00 79.25 192 SER A N 1
ATOM 1566 C CA . SER A 1 192 ? 3.429 1.392 -17.719 1.00 79.25 192 SER A CA 1
ATOM 1567 C C . SER A 1 192 ? 2.339 1.804 -18.727 1.00 79.25 192 SER A C 1
ATOM 1569 O O . SER A 1 192 ? 1.526 0.948 -19.071 1.00 79.25 192 SER A O 1
ATOM 1571 N N . PRO A 1 193 ? 2.381 3.038 -19.269 1.00 65.06 193 PRO A N 1
ATOM 1572 C CA . PRO A 1 193 ? 1.324 3.658 -20.085 1.00 65.06 193 PRO A CA 1
ATOM 1573 C C . PRO A 1 193 ? 1.231 3.177 -21.553 1.00 65.06 193 PRO A C 1
ATOM 1575 O O . PRO A 1 193 ? 0.992 3.968 -22.462 1.00 65.06 193 PRO A O 1
ATOM 1578 N N . LEU A 1 194 ? 1.427 1.886 -21.837 1.00 59.44 194 LEU A N 1
ATOM 1579 C CA . LEU A 1 194 ? 1.377 1.390 -23.223 1.00 59.44 194 LEU A CA 1
ATOM 1580 C C . LEU A 1 194 ? -0.037 1.507 -23.848 1.00 59.44 194 LEU A C 1
ATOM 1582 O O . LEU A 1 194 ? -0.114 1.685 -25.064 1.00 59.44 194 LEU A O 1
ATOM 1586 N N . ALA A 1 195 ? -1.117 1.432 -23.048 1.00 51.16 195 ALA A N 1
ATOM 1587 C CA . ALA A 1 195 ? -2.495 1.875 -23.331 1.00 51.16 195 ALA A CA 1
ATOM 1588 C C . ALA A 1 195 ? -3.455 1.545 -22.158 1.00 51.16 195 ALA A C 1
ATOM 1590 O O . ALA A 1 195 ? -3.516 0.390 -21.714 1.00 51.16 195 ALA A O 1
ATOM 1591 N N . GLU A 1 196 ? -4.284 2.515 -21.733 1.00 59.22 196 GLU A N 1
ATOM 1592 C CA . GLU A 1 196 ? -5.230 2.340 -20.620 1.00 59.22 196 GLU A CA 1
ATOM 1593 C C . GLU A 1 196 ? -6.170 1.173 -20.933 1.00 59.22 196 GLU A C 1
ATOM 1595 O O . GLU A 1 196 ? -6.929 1.196 -21.905 1.00 59.22 196 GLU A O 1
ATOM 1600 N N . SER A 1 197 ? -6.047 0.099 -20.156 1.00 70.19 197 SER A N 1
ATOM 1601 C CA . SER A 1 197 ? -6.717 -1.161 -20.443 1.00 70.19 197 SER A CA 1
ATOM 1602 C C . SER A 1 197 ? -7.055 -1.913 -19.165 1.00 70.19 197 SER A C 1
ATOM 1604 O O . SER A 1 197 ? -6.286 -1.922 -18.199 1.00 70.19 197 SER A O 1
ATOM 1606 N N . ASP A 1 198 ? -8.172 -2.640 -19.209 1.00 82.25 198 ASP A N 1
ATOM 1607 C CA . ASP A 1 198 ? -8.568 -3.603 -18.174 1.00 82.25 198 ASP A CA 1
ATOM 1608 C C . ASP A 1 198 ? -7.452 -4.622 -17.890 1.00 82.25 198 ASP A C 1
ATOM 1610 O O . ASP A 1 198 ? -7.314 -5.137 -16.779 1.00 82.25 198 ASP A O 1
ATOM 1614 N N . TYR A 1 199 ? -6.596 -4.871 -18.885 1.00 85.75 199 TYR A N 1
ATOM 1615 C CA . TYR A 1 199 ? -5.407 -5.694 -18.735 1.00 85.75 199 TYR A CA 1
ATOM 1616 C C . TYR A 1 199 ? -4.450 -5.150 -17.666 1.00 85.75 199 TYR A C 1
ATOM 1618 O O . TYR A 1 199 ? -4.043 -5.892 -16.772 1.00 85.75 199 TYR A O 1
ATOM 1626 N N . ASN A 1 200 ? -4.119 -3.856 -17.709 1.00 85.75 200 ASN A N 1
ATOM 1627 C CA . ASN A 1 200 ? -3.198 -3.241 -16.752 1.00 85.75 200 ASN A CA 1
ATOM 1628 C C . ASN A 1 200 ? -3.803 -3.116 -15.349 1.00 85.75 200 ASN A C 1
ATOM 1630 O O . ASN A 1 200 ? -3.091 -3.256 -14.349 1.00 85.75 200 ASN A O 1
ATOM 1634 N N . VAL A 1 201 ? -5.124 -2.972 -15.248 1.00 87.06 201 VAL A N 1
ATOM 1635 C CA . VAL A 1 201 ? -5.835 -3.102 -13.968 1.00 87.06 201 VAL A CA 1
ATOM 1636 C C . VAL A 1 201 ? -5.650 -4.514 -13.398 1.00 87.06 201 VAL A C 1
ATOM 1638 O O . VAL A 1 201 ? -5.243 -4.667 -12.246 1.00 87.06 201 VAL A O 1
ATOM 1641 N N . ASN A 1 202 ? -5.845 -5.565 -14.197 1.00 91.25 202 ASN A N 1
ATOM 1642 C CA . ASN A 1 202 ? -5.667 -6.942 -13.725 1.00 91.25 202 ASN A CA 1
ATOM 1643 C C . ASN A 1 202 ? -4.200 -7.265 -13.408 1.00 91.25 202 ASN A C 1
ATOM 1645 O O . ASN A 1 202 ? -3.913 -7.881 -12.381 1.00 91.25 202 ASN A O 1
ATOM 1649 N N . LEU A 1 203 ? -3.253 -6.791 -14.222 1.00 93.38 203 LEU A N 1
ATOM 1650 C CA . LEU A 1 203 ? -1.820 -6.949 -13.973 1.00 93.38 203 LEU A CA 1
ATOM 1651 C C . LEU A 1 203 ? -1.410 -6.322 -12.635 1.00 93.38 203 LEU A C 1
ATOM 1653 O O . LEU A 1 203 ? -0.690 -6.946 -11.853 1.00 93.38 203 LEU A O 1
ATOM 1657 N N . THR A 1 204 ? -1.893 -5.115 -12.330 1.00 92.12 204 THR A N 1
ATOM 1658 C CA . THR A 1 204 ? -1.609 -4.471 -11.039 1.00 92.12 204 THR A CA 1
ATOM 1659 C C . THR A 1 204 ? -2.255 -5.213 -9.871 1.00 92.12 204 THR A C 1
ATOM 1661 O O . THR A 1 204 ? -1.610 -5.355 -8.831 1.00 92.12 204 THR A O 1
ATOM 1664 N N . GLN A 1 205 ? -3.445 -5.806 -10.041 1.00 93.75 205 GLN A N 1
ATOM 1665 C CA . GLN A 1 205 ? -4.006 -6.723 -9.037 1.00 93.75 205 GLN A CA 1
ATOM 1666 C C . GLN A 1 205 ? -3.106 -7.942 -8.802 1.00 93.75 205 GLN A C 1
ATOM 1668 O O . GLN A 1 205 ? -2.838 -8.277 -7.646 1.00 93.75 205 GLN A O 1
ATOM 1673 N N . ARG A 1 206 ? -2.560 -8.557 -9.862 1.00 97.31 206 ARG A N 1
ATOM 1674 C CA . ARG A 1 206 ? -1.625 -9.687 -9.725 1.00 97.31 206 ARG A CA 1
ATOM 1675 C C . ARG A 1 206 ? -0.337 -9.284 -9.009 1.00 97.31 206 ARG A C 1
ATOM 1677 O O . ARG A 1 206 ? 0.149 -10.034 -8.164 1.00 97.31 206 ARG A O 1
ATOM 1684 N N . ARG A 1 207 ? 0.200 -8.090 -9.282 1.00 97.56 207 ARG A N 1
ATOM 1685 C CA . ARG A 1 207 ? 1.368 -7.553 -8.561 1.00 97.56 207 ARG A CA 1
ATOM 1686 C C . ARG A 1 207 ? 1.074 -7.390 -7.072 1.00 97.56 207 ARG A C 1
ATOM 1688 O O . ARG A 1 207 ? 1.843 -7.883 -6.252 1.00 97.56 207 ARG A O 1
ATOM 1695 N N . ILE A 1 208 ? -0.070 -6.810 -6.709 1.00 97.75 208 ILE A N 1
ATOM 1696 C CA . ILE A 1 208 ? -0.491 -6.707 -5.301 1.00 97.75 208 ILE A CA 1
ATOM 1697 C C . ILE A 1 208 ? -0.693 -8.107 -4.690 1.00 97.75 208 ILE A C 1
ATOM 1699 O O . ILE A 1 208 ? -0.295 -8.359 -3.556 1.00 97.75 208 ILE A O 1
ATOM 1703 N N . SER A 1 209 ? -1.252 -9.051 -5.452 1.00 98.25 209 SER A N 1
ATOM 1704 C CA . SER A 1 209 ? -1.404 -10.448 -5.030 1.00 98.25 209 SER A CA 1
ATOM 1705 C C . SER A 1 209 ? -0.062 -11.130 -4.747 1.00 98.25 209 SER A C 1
ATOM 1707 O O . SER A 1 209 ? 0.002 -11.942 -3.831 1.00 98.25 209 SER A O 1
ATOM 1709 N N . SER A 1 210 ? 1.018 -10.798 -5.463 1.00 98.69 210 SER A N 1
ATOM 1710 C CA . SER A 1 210 ? 2.346 -11.347 -5.144 1.00 98.69 210 SER A CA 1
ATOM 1711 C C . SER A 1 210 ? 2.891 -10.863 -3.795 1.00 98.69 210 SER A C 1
ATOM 1713 O O . SER A 1 210 ? 3.555 -11.629 -3.092 1.00 98.69 210 SER A O 1
ATOM 1715 N N . LEU A 1 211 ? 2.569 -9.630 -3.384 1.00 98.56 211 LEU A N 1
ATOM 1716 C CA . LEU A 1 211 ? 2.902 -9.128 -2.048 1.00 98.56 211 LEU A CA 1
ATOM 1717 C C . LEU A 1 211 ? 2.104 -9.878 -0.972 1.00 98.56 211 LEU A C 1
ATOM 1719 O O . LEU A 1 211 ? 2.665 -10.281 0.043 1.00 98.56 211 LEU A O 1
ATOM 1723 N N . GLU A 1 212 ? 0.814 -10.123 -1.211 1.00 98.12 212 GLU A N 1
ATOM 1724 C CA . GLU A 1 212 ? -0.002 -10.955 -0.319 1.00 98.12 212 GLU A CA 1
ATOM 1725 C C . GLU A 1 212 ? 0.591 -12.367 -0.177 1.00 98.12 212 GLU A C 1
ATOM 1727 O O . GLU A 1 212 ? 0.746 -12.861 0.939 1.00 98.12 212 GLU A O 1
ATOM 1732 N N . ASN A 1 213 ? 1.001 -12.987 -1.284 1.00 98.31 213 ASN A N 1
ATOM 1733 C CA . ASN A 1 213 ? 1.647 -14.299 -1.266 1.00 98.31 213 ASN A CA 1
ATOM 1734 C C . ASN A 1 213 ? 2.979 -14.286 -0.511 1.00 98.31 213 ASN A C 1
ATOM 1736 O O . ASN A 1 213 ? 3.250 -15.224 0.229 1.00 98.31 213 ASN A O 1
ATOM 1740 N N . TYR A 1 214 ? 3.778 -13.221 -0.637 1.00 98.50 214 TYR A N 1
ATOM 1741 C CA . TYR A 1 214 ? 4.997 -13.050 0.160 1.00 98.50 214 TYR A CA 1
ATOM 1742 C C . TYR A 1 214 ? 4.705 -13.051 1.667 1.00 98.50 214 TYR A C 1
ATOM 1744 O O . TYR A 1 214 ? 5.428 -13.694 2.428 1.00 98.50 214 TYR A O 1
ATOM 1752 N N . LEU A 1 215 ? 3.634 -12.377 2.101 1.00 98.38 215 LEU A N 1
ATOM 1753 C CA . LEU A 1 215 ? 3.210 -12.408 3.501 1.00 98.38 215 LEU A CA 1
ATOM 1754 C C . LEU A 1 215 ? 2.734 -13.812 3.901 1.00 98.38 215 LEU A C 1
ATOM 1756 O O . LEU A 1 215 ? 3.104 -14.300 4.963 1.00 98.38 215 LEU A O 1
ATOM 1760 N N . ARG A 1 216 ? 1.979 -14.510 3.045 1.00 97.38 216 ARG A N 1
ATOM 1761 C CA . ARG A 1 216 ? 1.538 -15.893 3.314 1.00 97.38 216 ARG A CA 1
ATOM 1762 C C . ARG A 1 216 ? 2.699 -16.879 3.425 1.00 97.38 216 ARG A C 1
ATOM 1764 O O . ARG A 1 216 ? 2.655 -17.758 4.275 1.00 97.38 216 ARG A O 1
ATOM 1771 N N . SER A 1 217 ? 3.741 -16.718 2.613 1.00 95.75 217 SER A N 1
ATOM 1772 C CA . SER A 1 217 ? 4.949 -17.550 2.646 1.00 95.75 217 SER A CA 1
ATOM 1773 C C . SER A 1 217 ? 6.018 -17.036 3.618 1.00 95.75 217 SER A C 1
ATOM 1775 O O . SER A 1 217 ? 7.168 -17.478 3.563 1.00 95.75 217 SER A O 1
ATOM 1777 N N . TYR A 1 218 ? 5.695 -16.051 4.462 1.00 96.94 218 TYR A N 1
ATOM 1778 C CA . TYR A 1 218 ? 6.658 -15.465 5.389 1.00 96.94 218 TYR A CA 1
ATOM 1779 C C . TYR A 1 218 ? 7.170 -16.531 6.377 1.00 96.94 218 TYR A C 1
ATOM 1781 O O . TYR A 1 218 ? 6.395 -17.403 6.776 1.00 96.94 218 TYR A O 1
ATOM 1789 N N . PRO A 1 219 ? 8.450 -16.493 6.807 1.00 94.06 219 PRO A N 1
ATOM 1790 C CA . PRO A 1 219 ? 9.037 -17.545 7.632 1.00 94.06 219 PRO A CA 1
ATOM 1791 C C . PRO A 1 219 ? 8.165 -17.991 8.812 1.00 94.06 219 PRO A C 1
ATOM 1793 O O . PRO A 1 219 ? 7.695 -17.166 9.597 1.00 94.06 219 PRO A O 1
ATOM 1796 N N . LYS A 1 220 ? 8.021 -19.317 8.958 1.00 92.69 220 LYS A N 1
ATOM 1797 C CA . LYS A 1 220 ? 7.183 -19.981 9.976 1.00 92.69 220 LYS A CA 1
ATOM 1798 C C . LYS A 1 220 ? 5.687 -19.647 9.873 1.00 92.69 220 LYS A C 1
ATOM 1800 O O . LYS A 1 220 ? 5.000 -19.681 10.891 1.00 92.69 220 LYS A O 1
ATOM 1805 N N . ASP A 1 221 ? 5.214 -19.277 8.684 1.00 92.00 221 ASP A N 1
ATOM 1806 C CA . ASP A 1 221 ? 3.820 -18.911 8.409 1.00 92.00 221 ASP A CA 1
ATOM 1807 C C . ASP A 1 221 ? 3.303 -17.806 9.351 1.00 92.00 221 ASP A C 1
ATOM 1809 O O . ASP A 1 221 ? 2.129 -17.767 9.726 1.00 92.00 221 ASP A O 1
ATOM 1813 N N . ALA A 1 222 ? 4.198 -16.901 9.778 1.00 96.25 222 ALA A N 1
ATOM 1814 C CA . ALA A 1 222 ? 3.934 -15.987 10.891 1.00 96.25 222 ALA A CA 1
ATOM 1815 C C . ALA A 1 222 ? 2.750 -15.036 10.639 1.00 96.25 222 ALA A C 1
ATOM 1817 O O . ALA A 1 222 ? 2.069 -14.637 11.587 1.00 96.25 222 ALA A O 1
ATOM 1818 N N . PHE A 1 223 ? 2.487 -14.705 9.371 1.00 98.00 223 PHE A N 1
ATOM 1819 C CA . PHE A 1 223 ? 1.379 -13.848 8.951 1.00 98.00 223 PHE A CA 1
ATOM 1820 C C . PHE A 1 223 ? 0.086 -14.602 8.634 1.00 98.00 223 PHE A C 1
ATOM 1822 O O . PHE A 1 223 ? -0.982 -13.994 8.706 1.00 98.00 223 PHE A O 1
ATOM 1829 N N . SER A 1 224 ? 0.147 -15.900 8.321 1.00 96.56 224 SER A N 1
ATOM 1830 C CA . SER A 1 224 ? -1.007 -16.670 7.833 1.00 96.56 224 SER A CA 1
ATOM 1831 C C . SER A 1 224 ? -2.175 -16.621 8.817 1.00 96.56 224 SER A C 1
ATOM 1833 O O . SER A 1 224 ? -3.289 -16.275 8.438 1.00 96.56 224 SER A O 1
ATOM 1835 N N . LYS A 1 225 ? -1.901 -16.784 10.119 1.00 96.56 225 LYS A N 1
ATOM 1836 C CA . LYS A 1 225 ? -2.919 -16.656 11.179 1.00 96.56 225 LYS A CA 1
ATOM 1837 C C . LYS A 1 225 ? -3.616 -15.288 11.227 1.00 96.56 225 LYS A C 1
ATOM 1839 O O . LYS A 1 225 ? -4.788 -15.210 11.585 1.00 96.56 225 LYS A O 1
ATOM 1844 N N . TYR A 1 226 ? -2.919 -14.208 10.873 1.00 97.75 226 TYR A N 1
ATOM 1845 C CA . TYR A 1 226 ? -3.488 -12.858 10.870 1.00 97.75 226 TYR A CA 1
ATOM 1846 C C . TYR A 1 226 ? -4.261 -12.566 9.585 1.00 97.75 226 TYR A C 1
ATOM 1848 O O . TYR A 1 226 ? -5.270 -11.869 9.640 1.00 97.75 226 TYR A O 1
ATOM 1856 N N . LEU A 1 227 ? -3.812 -13.101 8.448 1.00 97.00 227 LEU A N 1
ATOM 1857 C CA . LEU A 1 227 ? -4.517 -12.994 7.167 1.00 97.00 227 LEU A CA 1
ATOM 1858 C C . LEU A 1 227 ? -5.813 -13.815 7.175 1.00 97.00 227 LEU A C 1
ATOM 1860 O O . LEU A 1 227 ? -6.851 -13.350 6.706 1.00 97.00 227 LEU A O 1
ATOM 1864 N N . ASP A 1 228 ? -5.773 -15.003 7.775 1.00 95.81 228 ASP A N 1
ATOM 1865 C CA . ASP A 1 228 ? -6.908 -15.926 7.832 1.00 95.81 228 ASP A CA 1
ATOM 1866 C C . ASP A 1 228 ? -7.866 -15.609 8.998 1.00 95.81 228 ASP A C 1
ATOM 1868 O O . ASP A 1 228 ? -8.959 -16.166 9.085 1.00 95.81 228 ASP A O 1
ATOM 1872 N N . GLY A 1 229 ? -7.485 -14.684 9.889 1.00 93.44 229 GLY A N 1
ATOM 1873 C CA . GLY A 1 229 ? -8.295 -14.267 11.037 1.00 93.44 229 GLY A CA 1
ATOM 1874 C C . GLY A 1 229 ? -8.414 -15.331 12.132 1.00 93.44 229 GLY A C 1
ATOM 1875 O O . GLY A 1 229 ? -9.416 -15.366 12.841 1.00 93.44 229 GLY A O 1
ATOM 1876 N N . THR A 1 230 ? -7.413 -16.201 12.258 1.00 94.56 230 THR A N 1
ATOM 1877 C CA . THR A 1 230 ? -7.371 -17.327 13.204 1.00 94.56 230 THR A CA 1
ATOM 1878 C C . THR A 1 230 ? -6.421 -17.091 14.382 1.00 94.56 230 THR A C 1
ATOM 1880 O O . THR A 1 230 ? -6.175 -18.008 15.165 1.00 94.56 230 THR A O 1
ATOM 1883 N N . SER A 1 231 ? -5.860 -15.885 14.535 1.00 93.62 231 SER A N 1
ATOM 1884 C CA . SER A 1 231 ? -4.919 -15.600 15.620 1.00 93.62 231 SER A CA 1
ATOM 1885 C C . SER A 1 231 ? -5.602 -15.541 16.995 1.00 93.62 231 SER A C 1
ATOM 1887 O O . SER A 1 231 ? -6.645 -14.917 17.186 1.00 93.62 231 SER A O 1
ATOM 1889 N N . GLU A 1 232 ? -4.973 -16.162 17.994 1.00 91.75 232 GLU A N 1
ATOM 1890 C CA . GLU A 1 232 ? -5.506 -16.236 19.365 1.00 91.75 232 GLU A CA 1
ATOM 1891 C C . GLU A 1 232 ? -5.500 -14.881 20.088 1.00 91.75 232 GLU A C 1
ATOM 1893 O O . GLU A 1 232 ? -6.334 -14.626 20.953 1.00 91.75 232 GLU A O 1
ATOM 1898 N N . ASN A 1 233 ? -4.579 -13.988 19.717 1.00 86.31 233 ASN A N 1
ATOM 1899 C CA . ASN A 1 233 ? -4.454 -12.648 20.293 1.00 86.31 233 ASN A CA 1
ATOM 1900 C C . ASN A 1 233 ? -5.457 -11.630 19.711 1.00 86.31 233 ASN A C 1
ATOM 1902 O O . ASN A 1 233 ? -5.390 -10.453 20.054 1.00 86.31 233 ASN A O 1
ATOM 1906 N N . GLY A 1 234 ? -6.345 -12.047 18.799 1.00 87.75 234 GLY A N 1
ATOM 1907 C CA . GLY A 1 234 ? -7.355 -11.189 18.170 1.00 87.75 234 GLY A CA 1
ATOM 1908 C C . GLY A 1 234 ? -6.838 -10.231 17.087 1.00 87.75 234 GLY A C 1
ATOM 1909 O O . GLY A 1 234 ? -7.647 -9.519 16.480 1.00 87.75 234 GLY A O 1
ATOM 1910 N N . GLY A 1 235 ? -5.525 -10.222 16.829 1.00 92.94 235 GLY A N 1
ATOM 1911 C CA . GLY A 1 235 ? -4.907 -9.452 15.753 1.00 92.94 235 GLY A CA 1
ATOM 1912 C C . GLY A 1 235 ? -5.369 -9.906 14.370 1.00 92.94 235 GLY A C 1
ATOM 1913 O O . GLY A 1 235 ? -5.749 -11.054 14.151 1.00 92.94 235 GLY A O 1
ATOM 1914 N N . ARG A 1 236 ? -5.359 -9.001 13.395 1.00 96.19 236 ARG A N 1
ATOM 1915 C CA . ARG A 1 236 ? -5.799 -9.338 12.034 1.00 96.19 236 ARG A CA 1
ATOM 1916 C C . ARG A 1 236 ? -5.166 -8.418 11.014 1.00 96.19 236 ARG A C 1
ATOM 1918 O O . ARG A 1 236 ? -5.051 -7.225 11.269 1.00 96.19 236 ARG A O 1
ATOM 1925 N N . LEU A 1 237 ? -4.802 -8.959 9.858 1.00 97.69 237 LEU A N 1
ATOM 1926 C CA . LEU A 1 237 ? -4.277 -8.177 8.748 1.00 97.69 237 LEU A CA 1
ATOM 1927 C C . LEU A 1 237 ? -5.264 -8.211 7.586 1.00 97.69 237 LEU A C 1
ATOM 1929 O O . LEU A 1 237 ? -5.573 -9.272 7.050 1.00 97.69 237 LEU A O 1
ATOM 1933 N N . PHE A 1 238 ? -5.736 -7.037 7.192 1.00 95.62 238 PHE A N 1
ATOM 1934 C CA . PHE A 1 238 ? -6.561 -6.832 6.011 1.00 95.62 238 PHE A CA 1
ATOM 1935 C C . PHE A 1 238 ? -5.733 -6.144 4.937 1.00 95.62 238 PHE A C 1
ATOM 1937 O O . PHE A 1 238 ? -4.975 -5.225 5.240 1.00 95.62 238 PHE A O 1
ATOM 1944 N N . ILE A 1 239 ? -5.902 -6.551 3.681 1.00 95.50 239 ILE A N 1
ATOM 1945 C CA . ILE A 1 239 ? -5.208 -5.937 2.547 1.00 95.50 239 ILE A CA 1
ATOM 1946 C C . ILE A 1 239 ? -6.243 -5.271 1.642 1.00 95.50 239 ILE A C 1
ATOM 1948 O O . ILE A 1 239 ? -7.068 -5.944 1.025 1.00 95.50 239 ILE A O 1
ATOM 1952 N N . LYS A 1 240 ? -6.187 -3.942 1.547 1.00 91.25 240 LYS A N 1
ATOM 1953 C CA . LYS A 1 240 ? -6.965 -3.151 0.591 1.00 91.25 240 LYS A CA 1
ATOM 1954 C C . LYS A 1 240 ? -6.143 -2.952 -0.676 1.00 91.25 240 LYS A C 1
ATOM 1956 O O . LYS A 1 240 ? -5.114 -2.280 -0.653 1.00 91.25 240 LYS A O 1
ATOM 1961 N N . LYS A 1 241 ? -6.607 -3.541 -1.777 1.00 88.56 241 LYS A N 1
ATOM 1962 C CA . LYS A 1 241 ? -5.957 -3.461 -3.090 1.00 88.56 241 LYS A CA 1
ATOM 1963 C C . LYS A 1 241 ? -6.479 -2.233 -3.836 1.00 88.56 241 LYS A C 1
ATOM 1965 O O . LYS A 1 241 ? -7.687 -2.092 -4.002 1.00 88.56 241 LYS A O 1
ATOM 1970 N N . VAL A 1 242 ? -5.578 -1.368 -4.289 1.00 85.75 242 VAL A N 1
ATOM 1971 C CA . VAL A 1 242 ? -5.871 -0.221 -5.158 1.00 85.75 242 VAL A CA 1
ATOM 1972 C C . VAL A 1 242 ? -5.163 -0.466 -6.496 1.00 85.75 242 VAL A C 1
ATOM 1974 O O . VAL A 1 242 ? -4.011 -0.061 -6.667 1.00 85.75 242 VAL A O 1
ATOM 1977 N N . PRO A 1 243 ? -5.791 -1.206 -7.427 1.00 82.75 243 PRO A N 1
ATOM 1978 C CA . PRO A 1 243 ? -5.210 -1.466 -8.737 1.00 82.75 243 PRO A CA 1
ATOM 1979 C C . PRO A 1 243 ? -5.358 -0.219 -9.599 1.00 82.75 243 PRO A C 1
ATOM 1981 O O . PRO A 1 243 ? -6.354 -0.037 -10.291 1.00 82.75 243 PRO A O 1
ATOM 1984 N N . PHE A 1 244 ? -4.378 0.670 -9.498 1.00 78.44 244 PHE A N 1
ATOM 1985 C CA . PHE A 1 244 ? -4.409 1.949 -10.189 1.00 78.44 244 PHE A CA 1
ATOM 1986 C C . PHE A 1 244 ? -4.254 1.774 -11.706 1.00 78.44 244 PHE A C 1
ATOM 1988 O O . PHE A 1 244 ? -4.687 2.627 -12.469 1.00 78.44 244 PHE A O 1
ATOM 1995 N N . GLY A 1 245 ? -3.701 0.641 -12.156 1.00 78.38 245 GLY A N 1
ATOM 1996 C CA . GLY A 1 245 ? -3.481 0.394 -13.575 1.00 78.38 245 GLY A CA 1
ATOM 1997 C C . GLY A 1 245 ? -2.409 1.338 -14.103 1.00 78.38 245 GLY A C 1
ATOM 1998 O O . GLY A 1 245 ? -1.336 1.436 -13.513 1.00 78.38 245 GLY A O 1
ATOM 1999 N N . GLU A 1 246 ? -2.672 2.011 -15.216 1.00 68.31 246 GLU A N 1
ATOM 2000 C CA . GLU A 1 246 ? -1.714 2.948 -15.799 1.00 68.31 246 GLU A CA 1
ATOM 2001 C C . GLU A 1 246 ? -1.756 4.319 -15.121 1.00 68.31 246 GLU A C 1
ATOM 2003 O O . GLU A 1 246 ? -2.822 4.860 -14.842 1.00 68.31 246 GLU A O 1
ATOM 2008 N N . PHE A 1 247 ? -0.586 4.920 -14.915 1.00 58.94 247 PHE A N 1
ATOM 2009 C CA . PHE A 1 247 ? -0.466 6.312 -14.493 1.00 58.94 247 PHE A CA 1
ATOM 2010 C C . PHE A 1 247 ? 0.353 7.071 -15.531 1.00 58.94 247 PHE A C 1
ATOM 2012 O O . PHE A 1 247 ? 1.503 6.735 -15.798 1.00 58.94 247 PHE A O 1
ATOM 2019 N N . LYS A 1 248 ? -0.236 8.107 -16.133 1.00 48.06 248 LYS A N 1
ATOM 2020 C CA . LYS A 1 248 ? 0.488 9.050 -16.994 1.00 48.06 248 LYS A CA 1
ATOM 2021 C C . LYS A 1 248 ? 1.073 10.179 -16.149 1.00 48.06 248 LYS A C 1
ATOM 2023 O O . LYS A 1 248 ? 0.731 11.341 -16.359 1.00 48.06 248 LYS A O 1
ATOM 2028 N N . SER A 1 249 ? 1.921 9.863 -15.169 1.00 38.94 249 SER A N 1
ATOM 2029 C CA . SER A 1 249 ? 2.801 10.896 -14.624 1.00 38.94 249 SER A CA 1
ATOM 2030 C C . SER A 1 249 ? 4.041 10.985 -15.486 1.00 38.94 249 SER A C 1
ATOM 2032 O O . SER A 1 249 ? 4.860 10.077 -15.513 1.00 38.94 249 SER A O 1
ATOM 2034 N N . ASP A 1 250 ? 4.162 12.131 -16.137 1.00 41.56 250 ASP A N 1
ATOM 2035 C CA . ASP A 1 250 ? 5.311 12.592 -16.898 1.00 41.56 250 ASP A CA 1
ATOM 2036 C C . ASP A 1 250 ? 5.428 12.094 -18.350 1.00 41.56 250 ASP A C 1
ATOM 2038 O O . ASP A 1 250 ? 5.481 10.912 -18.680 1.00 41.56 250 ASP A O 1
ATOM 2042 N N . SER A 1 251 ? 5.513 13.064 -19.259 1.00 44.53 251 SER A N 1
ATOM 2043 C CA . SER A 1 251 ? 5.571 12.909 -20.724 1.00 44.53 251 SER A CA 1
ATOM 2044 C C . SER A 1 251 ? 6.865 12.265 -21.268 1.00 44.53 251 SER A C 1
ATOM 2046 O O . SER A 1 251 ? 7.177 12.392 -22.454 1.00 44.53 251 SER A O 1
ATOM 2048 N N . LEU A 1 252 ? 7.644 11.604 -20.405 1.00 49.97 252 LEU A N 1
ATOM 2049 C CA . LEU A 1 252 ? 8.992 11.095 -20.683 1.00 49.97 252 LEU A CA 1
ATOM 2050 C C . LEU A 1 252 ? 9.031 9.590 -21.001 1.00 49.97 252 LEU A C 1
ATOM 2052 O O . LEU A 1 252 ? 9.995 9.130 -21.622 1.00 49.97 252 LEU A O 1
ATOM 2056 N N . VAL A 1 253 ? 8.005 8.822 -20.617 1.00 53.41 253 VAL A N 1
ATOM 2057 C CA . VAL A 1 253 ? 7.898 7.390 -20.940 1.00 53.41 253 VAL A CA 1
ATOM 2058 C C . VAL A 1 253 ? 7.295 7.230 -22.337 1.00 53.41 253 VAL A C 1
ATOM 2060 O O . VAL A 1 253 ? 6.315 7.879 -22.685 1.00 53.41 253 VAL A O 1
ATOM 2063 N N . SER A 1 254 ? 7.910 6.392 -23.178 1.00 55.56 254 SER A N 1
ATOM 2064 C CA . SER A 1 254 ? 7.414 6.156 -24.536 1.00 55.56 254 SER A CA 1
ATOM 2065 C C . SER A 1 254 ? 6.364 5.050 -24.559 1.00 55.56 254 SER A C 1
ATOM 2067 O O . SER A 1 254 ? 6.678 3.900 -24.258 1.00 55.56 254 SER A O 1
ATOM 2069 N N . ASP A 1 255 ? 5.174 5.378 -25.058 1.00 56.12 255 ASP A N 1
ATOM 2070 C CA . ASP A 1 255 ? 4.077 4.426 -25.304 1.00 56.12 255 ASP A CA 1
ATOM 2071 C C . ASP A 1 255 ? 4.295 3.602 -26.595 1.00 56.12 255 ASP A C 1
ATOM 2073 O O . ASP A 1 255 ? 3.425 2.861 -27.052 1.00 56.12 255 ASP A O 1
ATOM 2077 N N . ASN A 1 256 ? 5.459 3.733 -27.245 1.00 63.59 256 ASN A N 1
ATOM 2078 C CA . ASN A 1 256 ? 5.744 3.022 -28.484 1.00 63.59 256 ASN A CA 1
ATOM 2079 C C . ASN A 1 256 ? 6.178 1.579 -28.195 1.00 63.59 256 ASN A C 1
ATOM 2081 O O . ASN A 1 256 ? 7.326 1.314 -27.827 1.00 63.59 256 ASN A O 1
ATOM 2085 N N . TYR A 1 257 ? 5.270 0.638 -28.455 1.00 56.97 257 TYR A N 1
ATOM 2086 C CA . TYR A 1 257 ? 5.513 -0.803 -28.357 1.00 56.97 257 TYR A CA 1
ATOM 2087 C C . TYR A 1 257 ? 6.771 -1.266 -29.120 1.00 56.97 257 TYR A C 1
ATOM 2089 O O . TYR A 1 257 ? 7.479 -2.163 -28.667 1.00 56.97 257 TYR A O 1
ATOM 2097 N N . PHE A 1 258 ? 7.095 -0.634 -30.254 1.00 64.62 258 PHE A N 1
ATOM 2098 C CA . PHE A 1 258 ? 8.237 -1.020 -31.088 1.00 64.62 258 PHE A CA 1
ATOM 2099 C C . PHE A 1 258 ? 9.582 -0.457 -30.601 1.00 64.62 258 PHE A C 1
ATOM 2101 O O . PHE A 1 258 ? 10.628 -0.963 -31.005 1.00 64.62 258 PHE A O 1
ATOM 2108 N N . ASP A 1 259 ? 9.583 0.551 -29.721 1.00 77.94 259 ASP A N 1
ATOM 2109 C CA . ASP A 1 259 ? 10.801 1.078 -29.091 1.00 77.94 259 ASP A CA 1
ATOM 2110 C C . ASP A 1 259 ? 10.989 0.449 -27.706 1.00 77.94 259 ASP A C 1
ATOM 2112 O O . ASP A 1 259 ? 10.878 1.107 -26.671 1.00 77.94 259 ASP A O 1
ATOM 2116 N N . THR A 1 260 ? 11.290 -0.852 -27.678 1.00 79.31 260 THR A N 1
ATOM 2117 C CA . THR A 1 260 ? 11.452 -1.612 -26.426 1.00 79.31 260 THR A CA 1
ATOM 2118 C C . THR A 1 260 ? 12.555 -1.047 -25.532 1.00 79.31 260 THR A C 1
ATOM 2120 O O . THR A 1 260 ? 12.532 -1.237 -24.317 1.00 79.31 260 THR A O 1
ATOM 2123 N N . LYS A 1 261 ? 13.539 -0.338 -26.103 1.00 80.25 261 LYS A N 1
ATOM 2124 C CA . LYS A 1 261 ? 14.585 0.334 -25.324 1.00 80.25 261 LYS A CA 1
ATOM 2125 C C . LYS A 1 261 ? 13.971 1.388 -24.408 1.00 80.25 261 LYS A C 1
ATOM 2127 O O . LYS A 1 261 ? 14.312 1.423 -23.231 1.00 80.25 261 LYS A O 1
ATOM 2132 N N . LYS A 1 262 ? 13.051 2.207 -24.924 1.00 82.56 262 LYS A N 1
ATOM 2133 C CA . LYS A 1 262 ? 12.369 3.236 -24.129 1.00 82.56 262 LYS A CA 1
ATOM 2134 C C . LYS A 1 262 ? 11.159 2.714 -23.370 1.00 82.56 262 LYS A C 1
ATOM 2136 O O . LYS A 1 262 ? 10.963 3.144 -22.241 1.00 82.56 262 LYS A O 1
ATOM 2141 N N . SER A 1 263 ? 10.379 1.808 -23.952 1.00 81.88 263 SER A N 1
ATOM 2142 C CA . SER A 1 263 ? 9.114 1.344 -23.372 1.00 81.88 263 SER A CA 1
ATOM 2143 C C . SER A 1 263 ? 9.274 0.184 -22.390 1.00 81.88 263 SER A C 1
ATOM 2145 O O . SER A 1 263 ? 8.388 -0.041 -21.572 1.00 81.88 263 SER A O 1
ATOM 2147 N N . ILE A 1 264 ? 10.393 -0.553 -22.416 1.00 88.19 264 ILE A N 1
ATOM 2148 C CA . ILE A 1 264 ? 10.636 -1.701 -21.524 1.00 88.19 264 ILE A CA 1
ATOM 2149 C C . ILE A 1 264 ? 11.888 -1.523 -20.679 1.00 88.19 264 ILE A C 1
ATOM 2151 O O . ILE A 1 264 ? 11.793 -1.631 -19.457 1.00 88.19 264 ILE A O 1
ATOM 2155 N N . TYR A 1 265 ? 13.032 -1.279 -21.319 1.00 92.25 265 TYR A N 1
ATOM 2156 C CA . TYR A 1 265 ? 14.338 -1.384 -20.664 1.00 92.25 265 TYR A CA 1
ATOM 2157 C C . TYR A 1 265 ? 14.853 -0.073 -20.060 1.00 92.25 265 TYR A C 1
ATOM 2159 O O . TYR A 1 265 ? 15.911 -0.069 -19.436 1.00 92.25 265 TYR A O 1
ATOM 2167 N N . SER A 1 266 ? 14.141 1.041 -20.228 1.00 92.06 266 SER A N 1
ATOM 2168 C CA . SER A 1 266 ? 14.536 2.322 -19.643 1.00 92.06 266 SER A CA 1
ATOM 2169 C C . SER A 1 266 ? 14.266 2.358 -18.135 1.00 92.06 266 SER A C 1
ATOM 2171 O O . SER A 1 266 ? 13.384 1.656 -17.625 1.00 92.06 266 SER A O 1
ATOM 2173 N N . LYS A 1 267 ? 15.008 3.213 -17.419 1.00 93.00 267 LYS A N 1
ATOM 2174 C CA . LYS A 1 267 ? 14.737 3.525 -16.007 1.00 93.00 267 LYS A CA 1
ATOM 2175 C C . LYS A 1 267 ? 13.314 4.059 -15.854 1.00 93.00 267 LYS A C 1
ATOM 2177 O O . LYS A 1 267 ? 12.573 3.589 -15.003 1.00 93.00 267 LYS A O 1
ATOM 2182 N N . GLU A 1 268 ? 12.921 4.980 -16.727 1.00 89.25 268 GLU A N 1
ATOM 2183 C CA . GLU A 1 268 ? 11.618 5.643 -16.707 1.00 89.25 268 GLU A CA 1
ATOM 2184 C C . GLU A 1 268 ? 10.466 4.636 -16.848 1.00 89.25 268 GLU A C 1
ATOM 2186 O O . GLU A 1 268 ? 9.565 4.609 -16.020 1.00 89.25 268 GLU A O 1
ATOM 2191 N N . ALA A 1 269 ? 10.526 3.725 -17.827 1.00 88.69 269 ALA A N 1
ATOM 2192 C CA . ALA A 1 269 ? 9.490 2.702 -17.987 1.00 88.69 269 ALA A CA 1
ATOM 2193 C C . ALA A 1 269 ? 9.456 1.696 -16.829 1.00 88.69 269 ALA A C 1
ATOM 2195 O O . ALA A 1 269 ? 8.395 1.158 -16.506 1.00 88.69 269 ALA A O 1
ATOM 2196 N N . SER A 1 270 ? 10.614 1.416 -16.228 1.00 92.75 270 SER A N 1
ATOM 2197 C CA . SER A 1 270 ? 10.723 0.493 -15.098 1.00 92.75 270 SER A CA 1
ATOM 2198 C C . SER A 1 270 ? 10.156 1.095 -13.816 1.00 92.75 270 SER A C 1
ATOM 2200 O O . SER A 1 270 ? 9.514 0.373 -13.055 1.00 92.75 270 SER A O 1
ATOM 2202 N N . LEU A 1 271 ? 10.311 2.410 -13.618 1.00 91.38 271 LEU A N 1
ATOM 2203 C CA . LEU A 1 271 ? 9.732 3.127 -12.484 1.00 91.38 271 LEU A CA 1
ATOM 2204 C C . LEU A 1 271 ? 8.201 3.030 -12.464 1.00 91.38 271 LEU A C 1
ATOM 2206 O O . LEU A 1 271 ? 7.619 2.909 -11.393 1.00 91.38 271 LEU A O 1
ATOM 2210 N N . GLU A 1 272 ? 7.532 2.971 -13.618 1.00 88.19 272 GLU A N 1
ATOM 2211 C CA . GLU A 1 272 ? 6.066 2.822 -13.675 1.00 88.19 272 GLU A CA 1
ATOM 2212 C C . GLU A 1 272 ? 5.544 1.436 -13.270 1.00 88.19 272 GLU A C 1
ATOM 2214 O O . GLU A 1 272 ? 4.358 1.255 -12.994 1.00 88.19 272 GLU A O 1
ATOM 2219 N N . ARG A 1 273 ? 6.408 0.420 -13.215 1.00 92.75 273 ARG A N 1
ATOM 2220 C CA . ARG A 1 273 ? 6.007 -0.966 -12.936 1.00 92.75 273 ARG A CA 1
ATOM 2221 C C . ARG A 1 273 ? 6.229 -1.300 -11.481 1.00 92.75 273 ARG A C 1
ATOM 2223 O O . ARG A 1 273 ? 7.158 -2.035 -11.149 1.00 92.75 273 ARG A O 1
ATOM 2230 N N . ARG A 1 274 ? 5.363 -0.777 -10.621 1.00 94.62 274 ARG A N 1
ATOM 2231 C CA . ARG A 1 274 ? 5.559 -0.893 -9.178 1.00 94.62 274 ARG A CA 1
ATOM 2232 C C . ARG A 1 274 ? 4.297 -1.187 -8.387 1.00 94.62 274 ARG A C 1
ATOM 2234 O O . ARG A 1 274 ? 3.178 -0.996 -8.856 1.00 94.62 274 ARG A O 1
ATOM 2241 N N . VAL A 1 275 ? 4.502 -1.660 -7.169 1.00 96.38 275 VAL A N 1
ATOM 2242 C CA . VAL A 1 275 ? 3.504 -1.717 -6.107 1.00 96.38 275 VAL A CA 1
ATOM 2243 C C . VAL A 1 275 ? 4.038 -0.958 -4.904 1.00 96.38 275 VAL A C 1
ATOM 2245 O O . VAL A 1 275 ? 5.189 -1.143 -4.527 1.00 96.38 275 VAL A O 1
ATOM 2248 N N . GLU A 1 276 ? 3.195 -0.137 -4.296 1.00 94.31 276 GLU A N 1
ATOM 2249 C CA . GLU A 1 276 ? 3.532 0.718 -3.163 1.00 94.31 276 GLU A CA 1
ATOM 2250 C C . GLU A 1 276 ? 2.610 0.425 -1.985 1.00 94.31 276 GLU A C 1
ATOM 2252 O O . GLU A 1 276 ? 1.384 0.339 -2.131 1.00 94.31 276 GLU A O 1
ATOM 2257 N N . ILE A 1 277 ? 3.192 0.310 -0.795 1.00 93.25 277 ILE A N 1
ATOM 2258 C CA . ILE A 1 277 ? 2.429 0.367 0.450 1.00 93.25 277 ILE A CA 1
ATOM 2259 C C . ILE A 1 277 ? 2.176 1.839 0.765 1.00 93.25 277 ILE A C 1
ATOM 2261 O O . ILE A 1 277 ? 3.089 2.554 1.164 1.00 93.25 277 ILE A O 1
ATOM 2265 N N . ILE A 1 278 ? 0.931 2.285 0.593 1.00 86.25 278 ILE A N 1
ATOM 2266 C CA . ILE A 1 278 ? 0.577 3.709 0.713 1.00 86.25 278 ILE A CA 1
ATOM 2267 C C . ILE A 1 278 ? 0.007 4.079 2.082 1.00 86.25 278 ILE A C 1
ATOM 2269 O O . ILE A 1 278 ? -0.010 5.252 2.439 1.00 86.25 278 ILE A O 1
ATOM 2273 N N . ASN A 1 279 ? -0.509 3.107 2.844 1.00 85.62 279 ASN A N 1
ATOM 2274 C CA . ASN A 1 279 ? -1.084 3.383 4.157 1.00 85.62 279 ASN A CA 1
ATOM 2275 C C . ASN A 1 279 ? -1.150 2.140 5.056 1.00 85.62 279 ASN A C 1
ATOM 2277 O O . ASN A 1 279 ? -1.444 1.032 4.597 1.00 85.62 279 ASN A O 1
ATOM 2281 N N . LEU A 1 280 ? -0.990 2.377 6.358 1.00 90.12 280 LEU A N 1
ATOM 2282 C CA . LEU A 1 280 ? -1.339 1.470 7.441 1.00 90.12 280 LEU A CA 1
ATOM 2283 C C . LEU A 1 280 ? -2.285 2.191 8.393 1.00 90.12 280 LEU A C 1
ATOM 2285 O O . LEU A 1 280 ? -1.986 3.267 8.900 1.00 90.12 280 LEU A O 1
ATOM 2289 N N . SER A 1 281 ? -3.417 1.566 8.682 1.00 85.81 281 SER A N 1
ATOM 2290 C CA . SER A 1 281 ? -4.385 2.095 9.640 1.00 85.81 281 SER A CA 1
ATOM 2291 C C . SER A 1 281 ? -4.912 0.982 10.526 1.00 85.81 281 SER A C 1
ATOM 2293 O O . SER A 1 281 ? -4.811 -0.199 10.189 1.00 85.81 281 SER A O 1
ATOM 2295 N N . LEU A 1 282 ? -5.470 1.351 11.675 1.00 86.25 282 LEU A N 1
ATOM 2296 C CA . LEU A 1 282 ? -6.265 0.406 12.440 1.00 86.25 282 LEU A CA 1
ATOM 2297 C C . LEU A 1 282 ? -7.534 0.089 11.658 1.00 86.25 282 LEU A C 1
ATOM 2299 O O . LEU A 1 282 ? -8.182 0.980 11.117 1.00 86.25 282 LEU A O 1
ATOM 2303 N N . PHE A 1 283 ? -7.865 -1.192 11.591 1.00 83.62 283 PHE A N 1
ATOM 2304 C CA . PHE A 1 283 ? -9.073 -1.640 10.936 1.00 83.62 283 PHE A CA 1
ATOM 2305 C C . PHE A 1 283 ? -10.293 -1.261 11.779 1.00 83.62 283 PHE A C 1
ATOM 2307 O O . PHE A 1 283 ? -10.446 -1.726 12.910 1.00 83.62 283 PHE A O 1
ATOM 2314 N N . GLU A 1 284 ? -11.176 -0.460 11.197 1.00 75.00 284 GLU A N 1
ATOM 2315 C CA . GLU A 1 284 ? -12.539 -0.248 11.679 1.00 75.00 284 GLU A CA 1
ATOM 2316 C C . GLU A 1 284 ? -13.481 -1.020 10.756 1.00 75.00 284 GLU A C 1
ATOM 2318 O O . GLU A 1 284 ? -13.204 -1.117 9.563 1.00 75.00 284 GLU A O 1
ATOM 2323 N N . GLU A 1 285 ? -14.579 -1.586 11.262 1.00 54.75 285 GLU A N 1
ATOM 2324 C CA . GLU A 1 285 ? -15.489 -2.414 10.446 1.00 54.75 285 GLU A CA 1
ATOM 2325 C C . GLU A 1 285 ? -16.013 -1.678 9.194 1.00 54.75 285 GLU A C 1
ATOM 2327 O O . GLU A 1 285 ? -16.212 -2.303 8.151 1.00 54.75 285 GLU A O 1
ATOM 2332 N N . ASP A 1 286 ? -16.071 -0.345 9.243 1.00 46.97 286 ASP A N 1
ATOM 2333 C CA . ASP A 1 286 ? -16.437 0.534 8.126 1.00 46.97 286 ASP A CA 1
ATOM 2334 C C . ASP A 1 286 ? -15.305 0.746 7.086 1.00 46.97 286 ASP A C 1
ATOM 2336 O O . ASP A 1 286 ? -15.543 1.238 5.986 1.00 46.97 286 ASP A O 1
ATOM 2340 N N . SER A 1 287 ? -14.060 0.345 7.380 1.00 46.19 287 SER A N 1
ATOM 2341 C CA . SER A 1 287 ? -12.858 0.609 6.557 1.00 46.19 287 SER A CA 1
ATOM 2342 C C . SER A 1 287 ? -12.642 -0.365 5.383 1.00 46.19 287 SER A C 1
ATOM 2344 O O . SER A 1 287 ? -11.834 -0.086 4.492 1.00 46.19 287 SER A O 1
ATOM 2346 N N . MET A 1 288 ? -13.321 -1.523 5.370 1.00 44.28 288 MET A N 1
ATOM 2347 C CA . MET A 1 288 ? -13.264 -2.512 4.267 1.00 44.28 288 MET A CA 1
ATOM 2348 C C . MET A 1 288 ? -14.251 -2.204 3.137 1.00 44.28 288 MET A C 1
ATOM 2350 O O . MET A 1 288 ? -14.191 -2.830 2.080 1.00 44.28 288 MET A O 1
ATOM 2354 N N . GLN A 1 289 ? -15.150 -1.248 3.339 1.00 40.59 289 GLN A N 1
ATOM 2355 C CA . GLN A 1 289 ? -16.002 -0.743 2.278 1.00 40.59 289 GLN A CA 1
ATOM 2356 C C . GLN A 1 289 ? -15.152 0.250 1.457 1.00 40.59 289 GLN A C 1
ATOM 2358 O O . GLN A 1 289 ? -14.334 0.993 2.013 1.00 40.59 289 GLN A O 1
ATOM 2363 N N . GLN A 1 290 ? -15.296 0.282 0.121 1.00 41.12 290 GLN A N 1
ATOM 2364 C CA . GLN A 1 290 ? -14.983 1.525 -0.613 1.00 41.12 290 GLN A CA 1
ATOM 2365 C C . GLN A 1 290 ? -15.612 2.670 0.190 1.00 41.12 290 GLN A C 1
ATOM 2367 O O . GLN A 1 290 ? -16.683 2.409 0.738 1.00 41.12 290 GLN A O 1
ATOM 2372 N N . PRO A 1 291 ? -14.980 3.856 0.350 1.00 43.44 291 PRO A N 1
ATOM 2373 C CA . PRO A 1 291 ? -15.599 4.919 1.128 1.00 43.44 291 PRO A CA 1
ATOM 2374 C C . PRO A 1 291 ? -16.999 5.089 0.564 1.00 43.44 291 PRO A C 1
ATOM 2376 O O . PRO A 1 291 ? -17.169 5.516 -0.577 1.00 43.44 291 PRO A O 1
ATOM 2379 N N . ASN A 1 292 ? -17.986 4.627 1.325 1.00 46.31 292 ASN A N 1
ATOM 2380 C CA . ASN A 1 292 ? -19.367 4.772 0.967 1.00 46.31 292 ASN A CA 1
ATOM 2381 C C . ASN A 1 292 ? -19.558 6.265 1.155 1.00 46.31 292 ASN A C 1
ATOM 2383 O O . ASN A 1 292 ? -19.790 6.740 2.265 1.00 46.31 292 ASN A O 1
ATOM 2387 N N . LEU A 1 293 ? -19.357 7.025 0.077 1.00 55.22 293 LEU A N 1
ATOM 2388 C CA . LEU A 1 293 ? -19.609 8.460 0.010 1.00 55.22 293 LEU A CA 1
ATOM 2389 C C . LEU A 1 293 ? -21.116 8.683 -0.055 1.00 55.22 293 LEU A C 1
ATOM 2391 O O . LEU A 1 293 ? -21.616 9.439 -0.885 1.00 55.22 293 LEU A O 1
ATOM 2395 N N . LEU A 1 294 ? -21.816 7.943 0.804 1.00 55.81 294 LEU A N 1
ATOM 2396 C CA . LEU A 1 294 ? -23.228 7.991 1.045 1.00 55.81 294 LEU A CA 1
ATOM 2397 C C . LEU A 1 294 ? -23.461 9.293 1.783 1.00 55.81 294 LEU A C 1
ATOM 2399 O O . LEU A 1 294 ? -23.128 9.462 2.957 1.00 55.81 294 LEU A O 1
ATOM 2403 N N . ILE A 1 295 ? -23.981 10.249 1.041 1.00 67.75 295 ILE A N 1
ATOM 2404 C CA . ILE A 1 295 ? -24.528 11.457 1.611 1.00 67.75 295 ILE A CA 1
ATOM 2405 C C . ILE A 1 295 ? -25.940 11.091 2.017 1.00 67.75 295 ILE A C 1
ATOM 2407 O O . ILE A 1 295 ? -26.832 10.958 1.179 1.00 67.75 295 ILE A O 1
ATOM 2411 N N . ASP A 1 296 ? -26.110 10.915 3.318 1.00 73.38 296 ASP A N 1
ATOM 2412 C CA . ASP A 1 296 ? -27.418 10.777 3.923 1.00 73.38 296 ASP A CA 1
ATOM 2413 C C . ASP A 1 296 ? -28.154 12.118 3.806 1.00 73.38 296 ASP A C 1
ATOM 2415 O O . ASP A 1 296 ? -27.834 13.085 4.509 1.00 73.38 296 ASP A O 1
ATOM 2419 N N . LEU A 1 297 ? -29.124 12.190 2.893 1.00 73.19 297 LEU A N 1
ATOM 2420 C CA . LEU A 1 297 ? -29.889 13.412 2.655 1.00 73.19 297 LEU A CA 1
ATOM 2421 C C . LEU A 1 297 ? -30.786 13.801 3.841 1.00 73.19 297 LEU A C 1
ATOM 2423 O O . LEU A 1 297 ? -31.257 14.942 3.881 1.00 73.19 297 LEU A O 1
ATOM 2427 N N . ASP A 1 298 ? -30.955 12.944 4.851 1.00 69.50 298 ASP A N 1
ATOM 2428 C CA . ASP A 1 298 ? -31.659 13.287 6.089 1.00 69.50 298 ASP A CA 1
ATOM 2429 C C . ASP A 1 298 ? -30.751 14.063 7.063 1.00 69.50 298 ASP A C 1
ATOM 2431 O O . ASP A 1 298 ? -31.223 14.918 7.818 1.00 69.50 298 ASP A O 1
ATOM 2435 N N . SER A 1 299 ? -29.428 13.896 6.973 1.00 70.75 299 SER A N 1
ATOM 2436 C CA . SER A 1 299 ? -28.441 14.623 7.790 1.00 70.75 299 SER A CA 1
ATOM 2437 C C . SER A 1 299 ? -28.223 16.058 7.298 1.00 70.75 299 SER A C 1
ATOM 2439 O O . SER A 1 299 ? -28.379 16.345 6.122 1.00 70.75 299 SER A O 1
ATOM 2441 N N . SER A 1 300 ? -27.884 17.019 8.165 1.00 74.31 300 SER A N 1
ATOM 2442 C CA . SER A 1 300 ? -27.627 18.415 7.739 1.00 74.31 300 SER A CA 1
ATOM 2443 C C . SER A 1 300 ? -26.254 18.601 7.079 1.00 74.31 300 SER A C 1
ATOM 2445 O O . SER A 1 300 ? -26.068 19.498 6.251 1.00 74.31 300 SER A O 1
ATOM 2447 N N . SER A 1 301 ? -25.291 17.747 7.423 1.00 76.12 301 SER A N 1
ATOM 2448 C CA . SER A 1 301 ? -23.950 17.759 6.852 1.00 76.12 301 SER A CA 1
ATOM 2449 C C . SER A 1 301 ? -23.294 16.383 6.887 1.00 76.12 301 SER A C 1
ATOM 2451 O O . SER A 1 301 ? -23.449 15.664 7.872 1.00 76.12 301 SER A O 1
ATOM 2453 N N . THR A 1 302 ? -22.477 16.085 5.881 1.00 76.50 302 THR A N 1
ATOM 2454 C CA . THR A 1 302 ? -21.629 14.889 5.798 1.00 76.50 302 THR A CA 1
ATOM 2455 C C . THR A 1 302 ? -20.181 15.332 5.615 1.00 76.50 302 THR A C 1
ATOM 2457 O O . THR A 1 302 ? -19.904 16.184 4.772 1.00 76.50 302 THR A O 1
ATOM 2460 N N . VAL A 1 303 ? -19.259 14.791 6.414 1.00 75.19 303 VAL A N 1
ATOM 2461 C CA . VAL A 1 303 ? -17.831 15.143 6.362 1.00 75.19 303 VAL A CA 1
ATOM 2462 C C . VAL A 1 303 ? -17.036 13.970 5.803 1.00 75.19 303 VAL A C 1
ATOM 2464 O O . VAL A 1 303 ? -17.111 12.867 6.335 1.00 75.19 303 VAL A O 1
ATOM 2467 N N . PHE A 1 304 ? -16.230 14.228 4.780 1.00 72.69 304 PHE A N 1
ATOM 2468 C CA . PHE A 1 304 ? -15.276 13.288 4.210 1.00 72.69 304 PHE A CA 1
ATOM 2469 C C . PHE A 1 304 ? -13.857 13.795 4.428 1.00 72.69 304 PHE A C 1
ATOM 2471 O O . PHE A 1 304 ? -13.541 14.935 4.093 1.00 72.69 304 PHE A O 1
ATOM 2478 N N . ASN A 1 305 ? -12.994 12.938 4.966 1.00 73.06 305 ASN A N 1
ATOM 2479 C CA . ASN A 1 305 ? -11.559 13.179 4.990 1.00 73.06 305 ASN A CA 1
ATOM 2480 C C . ASN A 1 305 ? -10.909 12.364 3.869 1.00 73.06 305 ASN A C 1
ATOM 2482 O O . ASN A 1 305 ? -10.807 11.145 3.969 1.00 73.06 305 ASN A O 1
ATOM 2486 N N . LEU A 1 306 ? -10.516 13.047 2.797 1.00 74.06 306 LEU A N 1
ATOM 2487 C CA . LEU A 1 306 ? -9.858 12.466 1.630 1.00 74.06 306 LEU A CA 1
ATOM 2488 C C . LEU A 1 306 ? -8.357 12.226 1.867 1.00 74.06 306 LEU A C 1
ATOM 2490 O O . LEU A 1 306 ? -7.714 11.573 1.053 1.00 74.06 306 LEU A O 1
ATOM 2494 N N . GLY A 1 307 ? -7.805 12.715 2.983 1.00 72.94 307 GLY A N 1
ATOM 2495 C CA . GLY A 1 307 ? -6.400 12.528 3.333 1.00 72.94 307 GLY A CA 1
ATOM 2496 C C . GLY A 1 307 ? -5.444 13.283 2.408 1.00 72.94 307 GLY A C 1
ATOM 2497 O O . GLY A 1 307 ? -5.797 14.324 1.850 1.00 72.94 307 GLY A O 1
ATOM 2498 N N . LEU A 1 308 ? -4.217 12.771 2.294 1.00 76.88 308 LEU A N 1
ATOM 2499 C CA . LEU A 1 308 ? -3.199 13.307 1.395 1.00 76.88 308 LEU A CA 1
ATOM 2500 C C . LEU A 1 308 ? -3.532 12.917 -0.050 1.00 76.88 308 LEU A C 1
ATOM 2502 O O . LEU A 1 308 ? -3.619 11.735 -0.375 1.00 76.88 308 LEU A O 1
ATOM 2506 N N . LEU A 1 309 ? -3.705 13.919 -0.901 1.00 75.81 309 LEU A N 1
ATOM 2507 C CA . LEU A 1 309 ? -3.965 13.773 -2.322 1.00 75.81 309 LEU A CA 1
ATOM 2508 C C . LEU A 1 309 ? -2.642 13.833 -3.087 1.00 75.81 309 LEU A C 1
ATOM 2510 O O . LEU A 1 309 ? -1.865 14.779 -2.940 1.00 75.81 309 LEU A O 1
ATOM 2514 N N . ASP A 1 310 ? -2.417 12.816 -3.912 1.00 65.50 310 ASP A N 1
ATOM 2515 C CA . ASP A 1 310 ? -1.285 12.678 -4.835 1.00 65.50 310 ASP A CA 1
ATOM 2516 C C . ASP A 1 310 ? -1.515 13.412 -6.167 1.00 65.50 310 ASP A C 1
ATOM 2518 O O . ASP A 1 310 ? -0.597 13.573 -6.968 1.00 65.50 310 ASP A O 1
ATOM 2522 N N . THR A 1 311 ? -2.737 13.895 -6.392 1.00 75.62 311 THR A N 1
ATOM 2523 C CA . THR A 1 311 ? -3.104 14.736 -7.527 1.00 75.62 311 THR A CA 1
ATOM 2524 C C . THR A 1 311 ? -3.891 15.956 -7.072 1.00 75.62 311 THR A C 1
ATOM 2526 O O . THR A 1 311 ? -4.678 15.929 -6.124 1.00 75.62 311 THR A O 1
ATOM 2529 N N . SER A 1 312 ? -3.695 17.050 -7.797 1.00 84.06 312 SER A N 1
ATOM 2530 C CA . SER A 1 312 ? -4.489 18.258 -7.660 1.00 84.06 312 SER A CA 1
ATOM 2531 C C . SER A 1 312 ? -5.668 18.300 -8.638 1.00 84.06 312 SER A C 1
ATOM 2533 O O . SER A 1 312 ? -6.559 19.115 -8.437 1.00 84.06 312 SER A O 1
ATOM 2535 N N . VAL A 1 313 ? -5.730 17.421 -9.648 1.00 85.69 313 VAL A N 1
ATOM 2536 C CA . VAL A 1 313 ? -6.826 17.369 -10.634 1.00 85.69 313 VAL A CA 1
ATOM 2537 C C . VAL A 1 313 ? -7.373 15.949 -10.757 1.00 85.69 313 VAL A C 1
ATOM 2539 O O . VAL A 1 313 ? -6.626 15.018 -11.056 1.00 85.69 313 VAL A O 1
ATOM 2542 N N . PHE A 1 314 ? -8.672 15.771 -10.520 1.00 82.62 314 PHE A N 1
ATOM 2543 C CA . PHE A 1 314 ? -9.346 14.469 -10.584 1.00 82.62 314 PHE A CA 1
ATOM 2544 C C . PHE A 1 314 ? -10.866 14.629 -10.668 1.00 82.62 314 PHE A C 1
ATOM 2546 O O . PHE A 1 314 ? -11.402 15.693 -10.383 1.00 82.62 314 PHE A O 1
ATOM 2553 N N . GLN A 1 315 ? -11.575 13.563 -11.029 1.00 83.25 315 GLN A N 1
ATOM 2554 C CA . GLN A 1 315 ? -13.034 13.500 -10.960 1.00 83.25 315 GLN A CA 1
ATOM 2555 C C . GLN A 1 315 ? -13.438 12.541 -9.840 1.00 83.25 315 GLN A C 1
ATOM 2557 O O . GLN A 1 315 ? -12.810 11.499 -9.657 1.00 83.25 315 GLN A O 1
ATOM 2562 N N . TRP A 1 316 ? -14.471 12.895 -9.078 1.00 81.50 316 TRP A N 1
ATOM 2563 C CA . TRP A 1 316 ? -14.973 12.071 -7.981 1.00 81.50 316 TRP A CA 1
ATOM 2564 C C . TRP A 1 316 ? -16.499 12.089 -7.954 1.00 81.50 316 TRP A C 1
ATOM 2566 O O . TRP A 1 316 ? -17.112 13.119 -8.234 1.00 81.50 316 TRP A O 1
ATOM 2576 N N . SER A 1 317 ? -17.123 10.972 -7.588 1.00 78.38 317 SER A N 1
ATOM 2577 C CA . SER A 1 317 ? -18.571 10.878 -7.439 1.00 78.38 317 SER A CA 1
ATOM 2578 C C . SER A 1 317 ? -19.048 10.578 -6.015 1.00 78.38 317 SER A C 1
ATOM 2580 O O . SER A 1 317 ? -18.447 9.802 -5.269 1.00 78.38 317 SER A O 1
ATOM 2582 N N . PHE A 1 318 ? -20.144 11.227 -5.625 1.00 82.81 318 PHE A N 1
ATOM 2583 C CA . PHE A 1 318 ? -20.820 11.013 -4.348 1.00 82.81 318 PHE A CA 1
ATOM 2584 C C . PHE A 1 318 ? -22.138 10.269 -4.560 1.00 82.81 318 PHE A C 1
ATOM 2586 O O . PHE A 1 318 ? -22.856 10.553 -5.516 1.00 82.81 318 PHE A O 1
ATOM 2593 N N . GLN A 1 319 ? -22.490 9.361 -3.651 1.00 82.69 319 GLN A N 1
ATOM 2594 C CA . GLN A 1 319 ? -23.766 8.648 -3.687 1.00 82.69 319 GLN A CA 1
ATOM 2595 C C . GLN A 1 319 ? -24.762 9.357 -2.764 1.00 82.69 319 GLN A C 1
ATOM 2597 O O . GLN A 1 319 ? -24.642 9.328 -1.547 1.00 82.69 319 GLN A O 1
ATOM 2602 N N . LEU A 1 320 ? -25.743 10.036 -3.341 1.00 86.88 320 LEU A N 1
ATOM 2603 C CA . LEU A 1 320 ? -26.819 10.719 -2.633 1.00 86.88 320 LEU A CA 1
ATOM 2604 C C . LEU A 1 320 ? -27.904 9.700 -2.286 1.00 86.88 320 LEU A C 1
ATOM 2606 O O . LEU A 1 320 ? -28.610 9.249 -3.186 1.00 86.88 320 LEU A O 1
ATOM 2610 N N . GLU A 1 321 ? -28.037 9.343 -1.013 1.00 85.19 321 GLU A N 1
ATOM 2611 C CA . GLU A 1 321 ? -28.994 8.337 -0.545 1.00 85.19 321 GLU A CA 1
ATOM 2612 C C . GLU A 1 321 ? -30.210 9.011 0.099 1.00 85.19 321 GLU A C 1
ATOM 2614 O O . GLU A 1 321 ? -30.077 9.888 0.958 1.00 85.19 321 GLU A O 1
ATOM 2619 N N . ASN A 1 322 ? -31.407 8.580 -0.297 1.00 83.75 322 ASN A N 1
ATOM 2620 C CA . ASN A 1 322 ? -32.657 9.022 0.310 1.00 83.75 322 ASN A CA 1
ATOM 2621 C C . ASN A 1 322 ? -33.250 7.916 1.194 1.00 83.75 322 ASN A C 1
ATOM 2623 O O . ASN A 1 322 ? -33.909 7.002 0.699 1.00 83.75 322 ASN A O 1
ATOM 2627 N N . LYS A 1 323 ? -33.046 8.020 2.511 1.00 81.00 323 LYS A N 1
ATOM 2628 C CA . LYS A 1 323 ? -33.606 7.084 3.504 1.00 81.00 323 LYS A CA 1
ATOM 2629 C C . LYS A 1 323 ? -35.002 7.471 3.989 1.00 81.00 323 LYS A C 1
ATOM 2631 O O . LYS A 1 323 ? -35.635 6.698 4.711 1.00 81.00 323 LYS A O 1
ATOM 2636 N N . SER A 1 324 ? -35.488 8.641 3.587 1.00 80.12 324 SER A N 1
ATOM 2637 C CA . SER A 1 324 ? -36.819 9.107 3.941 1.00 80.12 324 SER A CA 1
ATOM 2638 C C . SER A 1 324 ? -37.907 8.372 3.154 1.00 80.12 324 SER A C 1
ATOM 2640 O O . SER A 1 324 ? -37.667 7.688 2.158 1.00 80.12 324 SER A O 1
ATOM 2642 N N . ASP A 1 325 ? -39.149 8.554 3.590 1.00 85.62 325 ASP A N 1
ATOM 2643 C CA . ASP A 1 325 ? -40.343 8.060 2.909 1.00 85.62 325 ASP A CA 1
ATOM 2644 C C . ASP A 1 325 ? -40.844 9.005 1.798 1.00 85.62 325 ASP A C 1
ATOM 2646 O O . ASP A 1 325 ? -41.885 8.749 1.184 1.00 85.62 325 ASP A O 1
ATOM 2650 N N . LYS A 1 326 ? -40.120 10.098 1.515 1.00 86.38 326 LYS A N 1
ATOM 2651 C CA . LYS A 1 326 ? -40.511 11.146 0.563 1.00 86.38 326 LYS A CA 1
ATOM 2652 C C . LYS A 1 326 ? -39.465 11.341 -0.519 1.00 86.38 326 LYS A C 1
ATOM 2654 O O . LYS A 1 326 ? -38.283 11.114 -0.324 1.00 86.38 326 LYS A O 1
ATOM 2659 N N . GLU A 1 327 ? -39.907 11.771 -1.693 1.00 90.69 327 GLU A N 1
ATOM 2660 C CA . GLU A 1 327 ? -38.998 12.162 -2.770 1.00 90.69 327 GLU A CA 1
ATOM 2661 C C . GLU A 1 327 ? -38.198 13.406 -2.365 1.00 90.69 327 GLU A C 1
ATOM 2663 O O . GLU A 1 327 ? -38.791 14.387 -1.918 1.00 90.69 327 GLU A O 1
ATOM 2668 N N . ILE A 1 328 ? -36.878 13.379 -2.576 1.00 90.62 328 ILE A N 1
ATOM 2669 C CA . ILE A 1 328 ? -36.000 14.532 -2.357 1.00 90.62 328 ILE A CA 1
ATOM 2670 C C . ILE A 1 328 ? -35.565 15.089 -3.711 1.00 90.62 328 ILE A C 1
ATOM 2672 O O . ILE A 1 328 ? -35.092 14.354 -4.588 1.00 90.62 328 ILE A O 1
ATOM 2676 N N . ARG A 1 329 ? -35.717 16.405 -3.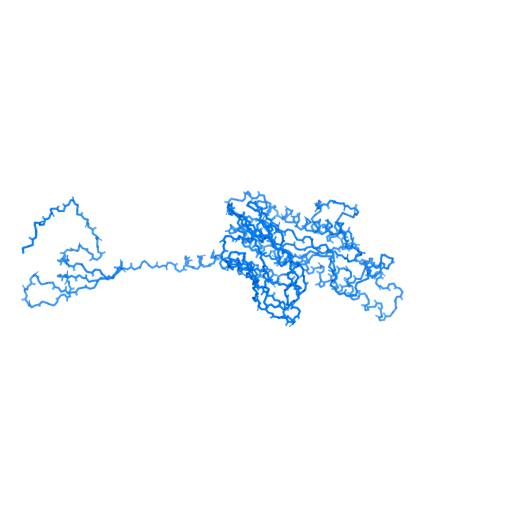885 1.00 92.25 329 ARG A N 1
ATOM 2677 C CA . ARG A 1 329 ? -35.248 17.129 -5.070 1.00 92.25 329 ARG A CA 1
ATOM 2678 C C . ARG A 1 329 ? -34.205 18.151 -4.673 1.00 92.25 329 ARG A C 1
ATOM 2680 O O . ARG A 1 329 ? -34.496 19.108 -3.965 1.00 92.25 329 ARG A O 1
ATOM 2687 N N . ILE A 1 330 ? -33.002 17.965 -5.189 1.00 94.44 330 ILE A N 1
ATOM 2688 C CA . ILE A 1 330 ? -31.934 18.953 -5.124 1.00 94.44 330 ILE A CA 1
ATOM 2689 C C . ILE A 1 330 ? -32.125 19.890 -6.313 1.00 94.44 330 ILE A C 1
ATOM 2691 O O . ILE A 1 330 ? -32.136 19.443 -7.464 1.00 94.44 330 ILE A O 1
ATOM 2695 N N . ILE A 1 331 ? -32.324 21.174 -6.022 1.00 94.19 331 ILE A N 1
ATOM 2696 C CA . ILE A 1 331 ? -32.578 22.229 -7.011 1.00 94.19 331 ILE A CA 1
ATOM 2697 C C . ILE A 1 331 ? -31.343 23.083 -7.299 1.00 94.19 331 ILE A C 1
ATOM 2699 O O . ILE A 1 331 ? -31.344 23.833 -8.272 1.00 94.19 331 ILE A O 1
ATOM 2703 N N . ASP A 1 332 ? -30.319 22.990 -6.452 1.00 94.25 332 ASP A N 1
ATOM 2704 C CA . ASP A 1 332 ? -29.035 23.642 -6.675 1.00 94.25 332 ASP A CA 1
ATOM 2705 C C . ASP A 1 332 ? -27.899 22.893 -5.973 1.00 94.25 332 ASP A C 1
ATOM 2707 O O . ASP A 1 332 ? -28.091 22.296 -4.908 1.00 94.25 332 ASP A O 1
ATOM 2711 N N . VAL A 1 333 ? -26.711 22.962 -6.573 1.00 94.00 333 VAL A N 1
ATOM 2712 C CA . VAL A 1 333 ? -25.461 22.398 -6.056 1.00 94.00 333 VAL A CA 1
ATOM 2713 C C . VAL A 1 333 ? -24.382 23.468 -6.187 1.00 94.00 333 VAL A C 1
ATOM 2715 O O . VAL A 1 333 ? -23.880 23.724 -7.284 1.00 94.00 333 VAL A O 1
ATOM 2718 N N . ASP A 1 334 ? -24.022 24.086 -5.066 1.00 92.06 334 ASP A N 1
ATOM 2719 C CA . ASP A 1 334 ? -23.025 25.152 -4.999 1.00 92.06 334 ASP A CA 1
ATOM 2720 C C . ASP A 1 334 ? -21.747 24.657 -4.320 1.00 92.06 334 ASP A C 1
ATOM 2722 O O . ASP A 1 334 ? -21.737 24.311 -3.142 1.00 92.06 334 ASP A O 1
ATOM 2726 N N . ALA A 1 335 ? -20.640 24.637 -5.057 1.00 87.50 335 ALA A N 1
ATOM 2727 C CA . ALA A 1 335 ? -19.353 24.195 -4.536 1.00 87.50 335 ALA A CA 1
ATOM 2728 C C . ALA A 1 335 ? -18.490 25.332 -3.952 1.00 87.50 335 ALA A C 1
ATOM 2730 O O . ALA A 1 335 ? -17.371 25.084 -3.497 1.00 87.50 335 ALA A O 1
ATOM 2731 N N . GLY A 1 336 ? -18.966 26.586 -3.984 1.00 80.25 336 GLY A N 1
ATOM 2732 C CA . GLY A 1 336 ? -18.325 27.745 -3.350 1.00 80.25 336 GLY A CA 1
ATOM 2733 C C . GLY A 1 336 ? -16.934 28.131 -3.882 1.00 80.25 336 GLY A C 1
ATOM 2734 O O . GLY A 1 336 ? -16.346 29.111 -3.422 1.00 80.25 336 GLY A O 1
ATOM 2735 N N . CYS A 1 337 ? -16.379 27.387 -4.841 1.00 81.88 337 CYS A N 1
ATOM 2736 C CA . CYS A 1 337 ? -15.119 27.675 -5.517 1.00 81.88 337 CYS A CA 1
ATOM 2737 C C . CYS A 1 337 ? -15.170 27.216 -6.980 1.00 81.88 337 CYS A C 1
ATOM 2739 O O . CYS A 1 337 ? -15.859 26.263 -7.320 1.00 81.88 337 CYS A O 1
ATOM 2741 N N . ASN A 1 338 ? -14.326 27.811 -7.828 1.00 85.88 338 ASN A N 1
ATOM 2742 C CA . ASN A 1 338 ? -14.119 27.340 -9.209 1.00 85.88 338 ASN A CA 1
ATOM 2743 C C . ASN A 1 338 ? -13.288 26.045 -9.292 1.00 85.88 338 ASN A C 1
ATOM 2745 O O . ASN A 1 338 ? -13.071 25.512 -10.376 1.00 85.88 338 ASN A O 1
ATOM 2749 N N . CYS A 1 339 ? -12.782 25.598 -8.145 1.00 86.00 339 CYS A N 1
ATOM 2750 C CA . CYS A 1 339 ? -11.925 24.436 -7.975 1.00 86.00 339 CYS A CA 1
ATOM 2751 C C . CYS A 1 339 ? -12.695 23.117 -7.862 1.00 86.00 339 CYS A C 1
ATOM 2753 O O . CYS A 1 339 ? -12.086 22.055 -7.849 1.00 86.00 339 CYS A O 1
ATOM 2755 N N . LEU A 1 340 ? -14.021 23.201 -7.757 1.00 91.81 340 LEU A N 1
ATOM 2756 C CA . LEU A 1 340 ? -14.949 22.086 -7.694 1.00 91.81 340 LEU A CA 1
ATOM 2757 C C . LEU A 1 340 ? -16.076 22.369 -8.687 1.00 91.81 340 LEU A C 1
ATOM 2759 O O . LEU A 1 340 ? -16.712 23.420 -8.608 1.00 91.81 340 LEU A O 1
ATOM 2763 N N . GLN A 1 341 ? -16.323 21.455 -9.619 1.00 92.44 341 GLN A N 1
ATOM 2764 C CA . GLN A 1 341 ? -17.330 21.623 -10.665 1.00 92.44 341 GLN A CA 1
ATOM 2765 C C . GLN A 1 341 ? -18.294 20.435 -10.656 1.00 92.44 341 GLN A C 1
ATOM 2767 O O . GLN A 1 341 ? -18.017 19.403 -11.268 1.00 92.44 341 GLN A O 1
ATOM 2772 N N . PRO A 1 342 ? -19.434 20.553 -9.954 1.00 92.88 342 PRO A N 1
ATOM 2773 C CA . PRO A 1 342 ? -20.490 19.554 -10.016 1.00 92.88 342 PRO A CA 1
ATOM 2774 C C . PRO A 1 342 ? -21.047 19.440 -11.438 1.00 92.88 342 PRO A C 1
ATOM 2776 O O . PRO A 1 342 ? -21.439 20.444 -12.040 1.00 92.88 342 PRO A O 1
ATOM 2779 N N . LYS A 1 343 ? -21.126 18.216 -11.971 1.00 90.44 343 LYS A N 1
ATOM 2780 C CA . LYS A 1 343 ? -21.664 17.946 -13.317 1.00 90.44 343 LYS A CA 1
ATOM 2781 C C . LYS A 1 343 ? -23.177 18.143 -13.398 1.00 90.44 343 LYS A C 1
ATOM 2783 O O . LYS A 1 343 ? -23.706 18.453 -14.463 1.00 90.44 343 LYS A O 1
ATOM 2788 N N . SER A 1 344 ? -23.864 17.985 -12.268 1.00 88.56 344 SER A N 1
ATOM 2789 C CA . SER A 1 344 ? -25.314 18.118 -12.152 1.00 88.56 344 SER A CA 1
ATOM 2790 C C . SER A 1 344 ? -25.677 19.166 -11.107 1.00 88.56 344 SER A C 1
ATOM 2792 O O . SER A 1 344 ? -25.191 19.121 -9.982 1.00 88.56 344 SER A O 1
ATOM 2794 N N . LYS A 1 345 ? -26.573 20.089 -11.473 1.00 88.88 345 LYS A N 1
ATOM 2795 C CA . LYS A 1 345 ? -27.179 21.064 -10.544 1.00 88.88 345 LYS A CA 1
ATOM 2796 C C . LYS A 1 345 ? -28.540 20.631 -10.010 1.00 88.88 345 LYS A C 1
ATOM 2798 O O . LYS A 1 345 ? -29.005 21.156 -9.007 1.00 88.88 345 LYS A O 1
ATOM 2803 N N . PHE A 1 346 ? -29.166 19.675 -10.691 1.00 90.44 346 PHE A N 1
ATOM 2804 C CA . PHE A 1 346 ? -30.487 19.162 -10.365 1.00 90.44 346 PHE A CA 1
ATOM 2805 C C . PHE A 1 346 ? -30.397 17.653 -10.219 1.00 90.44 346 PHE A C 1
ATOM 2807 O O . PHE A 1 346 ? -29.971 16.971 -11.152 1.00 90.44 346 PHE A O 1
ATOM 2814 N N . VAL A 1 347 ? -30.808 17.133 -9.066 1.00 90.94 347 VAL A N 1
ATOM 2815 C CA . VAL A 1 347 ? -30.822 15.692 -8.807 1.00 90.94 347 VAL A CA 1
ATOM 2816 C C . VAL A 1 347 ? -32.123 15.331 -8.109 1.00 90.94 347 VAL A C 1
ATOM 2818 O O . VAL A 1 347 ? -32.528 15.974 -7.143 1.00 90.94 347 VAL A O 1
ATOM 2821 N N . LYS A 1 348 ? -32.793 14.295 -8.610 1.00 92.56 348 LYS A N 1
ATOM 2822 C CA . LYS A 1 348 ? -34.007 13.735 -8.017 1.00 92.56 348 LYS A CA 1
ATOM 2823 C C . LYS A 1 348 ? -33.682 12.355 -7.459 1.00 92.56 348 LYS A C 1
ATOM 2825 O O . LYS A 1 348 ? -33.219 11.508 -8.220 1.00 92.56 348 LYS A O 1
ATOM 2830 N N . VAL A 1 349 ? -33.975 12.135 -6.180 1.00 89.81 349 VAL A N 1
ATOM 2831 C CA . VAL A 1 349 ? -33.709 10.869 -5.483 1.00 89.81 349 VAL A CA 1
ATOM 2832 C C . VAL A 1 349 ? -35.015 10.337 -4.892 1.00 89.81 349 VAL A C 1
ATOM 2834 O O . VAL A 1 349 ? -35.627 10.981 -4.034 1.00 89.81 349 VAL A O 1
ATOM 2837 N N . LEU A 1 350 ? -35.492 9.190 -5.383 1.00 88.81 350 LEU A N 1
ATOM 2838 C CA . LEU A 1 350 ? -36.716 8.559 -4.877 1.00 88.81 350 LEU A CA 1
ATOM 2839 C C . LEU A 1 350 ? -36.487 7.909 -3.497 1.00 88.81 350 LEU A C 1
ATOM 2841 O O . LEU A 1 350 ? -35.341 7.637 -3.146 1.00 88.81 350 LEU A O 1
ATOM 2845 N N . PRO A 1 351 ? -37.549 7.651 -2.708 1.00 88.62 351 PRO A N 1
ATOM 2846 C CA . PRO A 1 351 ? -37.431 6.933 -1.436 1.00 88.62 351 PRO A CA 1
ATOM 2847 C C . PRO A 1 351 ? -36.699 5.592 -1.586 1.00 88.62 351 PRO A C 1
ATOM 2849 O O . PRO A 1 351 ? -37.076 4.776 -2.429 1.00 88.62 351 PRO A O 1
ATOM 2852 N N . GLY A 1 352 ? -35.671 5.364 -0.768 1.00 80.44 352 GLY A N 1
ATOM 2853 C CA . GLY A 1 352 ? -34.839 4.156 -0.784 1.00 80.44 352 GLY A CA 1
ATOM 2854 C C . GLY A 1 352 ? -33.879 4.041 -1.975 1.00 80.44 352 GLY A C 1
ATOM 2855 O O . GLY A 1 352 ? -33.280 2.984 -2.163 1.00 80.44 352 GLY A O 1
ATOM 2856 N N . GLU A 1 353 ? -33.750 5.085 -2.799 1.00 83.31 353 GLU A N 1
ATOM 2857 C CA . GLU A 1 353 ? -32.844 5.127 -3.950 1.00 83.31 353 GLU A CA 1
ATOM 2858 C C . GLU A 1 353 ? -31.539 5.869 -3.611 1.00 83.31 353 GLU A C 1
ATOM 2860 O O . GLU A 1 353 ? -31.520 6.771 -2.768 1.00 83.31 353 GLU A O 1
ATOM 2865 N N . SER A 1 354 ? -30.469 5.530 -4.338 1.00 83.50 354 SER A N 1
ATOM 2866 C CA . SER A 1 354 ? -29.219 6.294 -4.375 1.00 83.50 354 SER A CA 1
ATOM 2867 C C . SER A 1 354 ? -28.950 6.850 -5.775 1.00 83.50 354 SER A C 1
ATOM 2869 O O . SER A 1 354 ? -29.176 6.167 -6.779 1.00 83.50 354 SER A O 1
ATOM 2871 N N . LYS A 1 355 ? -28.463 8.092 -5.856 1.00 85.19 355 LYS A N 1
ATOM 2872 C CA . LYS A 1 355 ? -28.065 8.749 -7.112 1.00 85.19 355 LYS A CA 1
ATOM 2873 C C . LYS A 1 355 ? -26.655 9.298 -7.052 1.00 85.19 355 LYS A C 1
ATOM 2875 O O . LYS A 1 355 ? -26.228 9.825 -6.035 1.00 85.19 355 LYS A O 1
ATOM 2880 N N . GLU A 1 356 ? -25.974 9.257 -8.185 1.00 84.44 356 GLU A N 1
ATOM 2881 C CA . GLU A 1 356 ? -24.607 9.738 -8.301 1.00 84.44 356 GLU A CA 1
ATOM 2882 C C . GLU A 1 356 ? -24.547 11.251 -8.564 1.00 84.44 356 GLU A C 1
ATOM 2884 O O . GLU A 1 356 ? -25.242 11.781 -9.435 1.00 84.44 356 GLU A O 1
ATOM 2889 N N . LEU A 1 357 ? -23.697 11.943 -7.807 1.00 88.69 357 LEU A N 1
ATOM 2890 C CA . LEU A 1 357 ? -23.297 13.326 -8.033 1.00 88.69 357 LEU A CA 1
ATOM 2891 C C . LEU A 1 357 ? -21.807 13.358 -8.365 1.00 88.69 357 LEU A C 1
ATOM 2893 O O . LEU A 1 357 ? -20.963 13.293 -7.473 1.00 88.69 357 LEU A O 1
ATOM 2897 N N . GLU A 1 358 ? -21.489 13.472 -9.649 1.00 85.06 358 GLU A N 1
ATOM 2898 C CA . GLU A 1 358 ? -20.117 13.647 -10.127 1.00 85.06 358 GLU A CA 1
ATOM 2899 C C . GLU A 1 358 ? -19.640 15.094 -9.964 1.00 85.06 358 GLU A C 1
ATOM 2901 O O . GLU A 1 358 ? -20.373 16.049 -10.252 1.00 85.06 358 GLU A O 1
ATOM 2906 N N . VAL A 1 359 ? -18.389 15.255 -9.537 1.00 87.56 359 VAL A N 1
ATOM 2907 C CA . VAL A 1 359 ? -17.730 16.542 -9.312 1.00 87.56 359 VAL A CA 1
ATOM 2908 C C . VAL A 1 359 ? -16.301 16.476 -9.847 1.00 87.56 359 VAL A C 1
ATOM 2910 O O . VAL A 1 359 ? -15.534 15.592 -9.464 1.00 87.56 359 VAL A O 1
ATOM 2913 N N . ASP A 1 360 ? -15.927 17.429 -10.701 1.00 86.69 360 ASP A N 1
ATOM 2914 C CA . ASP A 1 360 ? -14.530 17.615 -11.103 1.00 86.69 360 ASP A CA 1
ATOM 2915 C C . ASP A 1 360 ? -13.796 18.474 -10.075 1.00 86.69 360 ASP A C 1
ATOM 2917 O O . ASP A 1 360 ? -14.312 19.495 -9.617 1.00 86.69 360 ASP A O 1
ATOM 2921 N N . PHE A 1 361 ? -12.568 18.094 -9.758 1.00 90.75 361 PHE A N 1
ATOM 2922 C CA . PHE A 1 361 ? -11.667 18.788 -8.855 1.00 90.75 361 PHE A CA 1
ATOM 2923 C C . PHE A 1 361 ? -10.509 19.365 -9.669 1.00 90.75 361 PHE A C 1
ATOM 2925 O O . PHE A 1 361 ? -9.818 18.632 -10.368 1.00 90.75 361 PHE A O 1
ATOM 2932 N N . ASP A 1 362 ? -10.281 20.673 -9.548 1.00 90.00 362 ASP A N 1
ATOM 2933 C CA . ASP A 1 362 ? -9.061 21.360 -9.985 1.00 90.00 362 ASP A CA 1
ATOM 2934 C C . ASP A 1 362 ? -8.517 22.192 -8.821 1.00 90.00 362 ASP A C 1
ATOM 2936 O O . ASP A 1 362 ? -8.865 23.354 -8.585 1.00 90.00 362 ASP A O 1
ATOM 2940 N N . LEU A 1 363 ? -7.658 21.543 -8.052 1.00 89.38 363 LEU A N 1
ATOM 2941 C CA . LEU A 1 363 ? -7.001 22.058 -6.867 1.00 89.38 363 LEU A CA 1
ATOM 2942 C C . LEU A 1 363 ? -5.567 22.519 -7.145 1.00 89.38 363 LEU A C 1
ATOM 2944 O O . LEU A 1 363 ? -4.837 22.806 -6.199 1.00 89.38 363 LEU A O 1
ATOM 2948 N N . SER A 1 364 ? -5.165 22.647 -8.413 1.00 85.94 364 SER A N 1
ATOM 2949 C CA . SER A 1 364 ? -3.784 22.949 -8.837 1.00 85.94 364 SER A CA 1
ATOM 2950 C C . SER A 1 364 ? -3.202 24.228 -8.220 1.00 85.94 364 SER A C 1
ATOM 2952 O O . SER A 1 364 ? -1.994 24.435 -8.197 1.00 85.94 364 SER A O 1
ATOM 2954 N N . LYS A 1 365 ? -4.071 25.115 -7.725 1.00 87.19 365 LYS A N 1
ATOM 2955 C CA . LYS A 1 365 ? -3.721 26.407 -7.117 1.00 87.19 365 LYS A CA 1
ATOM 2956 C C . LYS A 1 365 ? -3.588 26.358 -5.591 1.00 87.19 365 LYS A C 1
ATOM 2958 O O . LYS A 1 365 ? -3.371 27.403 -4.979 1.00 87.19 365 LYS A O 1
ATOM 2963 N N . TYR A 1 366 ? -3.766 25.196 -4.970 1.00 85.38 366 TYR A N 1
ATOM 2964 C CA . TYR A 1 366 ? -3.738 25.026 -3.518 1.00 85.38 366 TYR A CA 1
ATOM 2965 C C . TYR A 1 366 ? -2.585 24.106 -3.102 1.00 85.38 366 TYR A C 1
ATOM 2967 O O . TYR A 1 366 ? -2.139 23.265 -3.874 1.00 85.38 366 TYR A O 1
ATOM 2975 N N . LYS A 1 367 ? -2.093 24.288 -1.873 1.00 86.12 367 LYS A N 1
ATOM 2976 C CA . LYS A 1 367 ? -1.032 23.481 -1.253 1.00 86.12 367 LYS A CA 1
ATOM 2977 C C . LYS A 1 367 ? -1.360 23.266 0.227 1.00 86.12 367 LYS A C 1
ATOM 2979 O O . LYS A 1 367 ? -2.014 24.120 0.832 1.00 86.12 367 LYS A O 1
ATOM 2984 N N . GLY A 1 368 ? -0.881 22.167 0.810 1.00 85.06 368 GLY A N 1
ATOM 2985 C CA . GLY A 1 368 ? -1.080 21.843 2.224 1.00 85.06 368 GLY A CA 1
ATOM 2986 C C . GLY A 1 368 ? -2.527 21.477 2.569 1.00 85.06 368 GLY A C 1
ATOM 2987 O O . GLY A 1 368 ? -3.309 21.075 1.706 1.00 85.06 368 GLY A O 1
ATOM 2988 N N . LYS A 1 369 ? -2.886 21.598 3.852 1.00 84.50 369 LYS A N 1
ATOM 2989 C CA . LYS A 1 369 ? -4.211 21.221 4.369 1.00 84.50 369 LYS A CA 1
ATOM 2990 C C . LYS A 1 369 ? -5.311 22.128 3.820 1.00 84.50 369 LYS A C 1
ATOM 2992 O O . LYS A 1 369 ? -5.242 23.352 3.930 1.00 84.50 369 LYS A O 1
ATOM 2997 N N . LEU A 1 370 ? -6.357 21.513 3.281 1.00 87.12 370 LEU A N 1
ATOM 2998 C CA . LEU A 1 370 ? -7.435 22.164 2.559 1.00 87.12 370 LEU A CA 1
ATOM 2999 C C . LEU A 1 370 ? -8.805 21.641 3.005 1.00 87.12 370 LEU A C 1
ATOM 3001 O O . LEU A 1 370 ? -9.044 20.440 3.069 1.00 87.12 370 LEU A O 1
ATOM 3005 N N . GLY A 1 371 ? -9.727 22.565 3.275 1.00 88.44 371 GLY A N 1
ATOM 3006 C CA . GLY A 1 371 ? -11.140 22.268 3.507 1.00 88.44 371 GLY A CA 1
ATOM 3007 C C . GLY A 1 371 ? -12.012 22.832 2.387 1.00 88.44 371 GLY A C 1
ATOM 3008 O O . GLY A 1 371 ? -11.827 23.986 1.983 1.00 88.44 371 GLY A O 1
ATOM 3009 N N . ARG A 1 372 ? -12.970 22.055 1.882 1.00 89.88 372 ARG A N 1
ATOM 3010 C CA . ARG A 1 372 ? -13.969 22.489 0.895 1.00 89.88 372 ARG A CA 1
ATOM 3011 C C . ARG A 1 372 ? -15.375 22.106 1.311 1.00 89.88 372 ARG A C 1
ATOM 3013 O O . ARG A 1 372 ? -15.569 21.184 2.092 1.00 89.88 372 ARG A O 1
ATOM 3020 N N . LYS A 1 373 ? -16.349 22.846 0.794 1.00 91.94 373 LYS A N 1
ATOM 3021 C CA . LYS A 1 373 ? -17.763 22.641 1.080 1.00 91.94 373 LYS A CA 1
ATOM 3022 C C . LYS A 1 373 ? -18.536 22.650 -0.231 1.00 91.94 373 LYS A C 1
ATOM 3024 O O . LYS A 1 373 ? -18.376 23.584 -1.006 1.00 91.94 373 LYS A O 1
ATOM 3029 N N . ILE A 1 374 ? -19.383 21.649 -0.430 1.00 92.31 374 ILE A N 1
ATOM 3030 C CA . ILE A 1 374 ? -20.426 21.645 -1.453 1.00 92.31 374 ILE A CA 1
ATOM 3031 C C . ILE A 1 374 ? -21.765 21.741 -0.723 1.00 92.31 374 ILE A C 1
ATOM 3033 O O . ILE A 1 374 ? -22.041 20.960 0.185 1.00 92.31 374 ILE A O 1
ATOM 3037 N N . GLU A 1 375 ? -22.577 22.728 -1.066 1.00 93.69 375 GLU A N 1
ATOM 3038 C CA . GLU A 1 375 ? -23.900 22.964 -0.507 1.00 93.69 375 GLU A CA 1
ATOM 3039 C C . GLU A 1 375 ? -24.970 22.507 -1.502 1.00 93.69 375 GLU A C 1
ATOM 3041 O O . GLU A 1 375 ? -25.005 22.949 -2.647 1.00 93.69 375 GLU A O 1
ATOM 3046 N N . LEU A 1 376 ? -25.846 21.610 -1.058 1.00 93.69 376 LEU A N 1
ATOM 3047 C CA . LEU A 1 376 ? -27.023 21.167 -1.796 1.00 93.69 376 LEU A CA 1
ATOM 3048 C C . LEU A 1 376 ? -28.227 21.942 -1.263 1.00 93.69 376 LEU A C 1
ATOM 3050 O O . LEU A 1 376 ? -28.482 21.924 -0.054 1.00 93.69 376 LEU A O 1
ATOM 3054 N N . THR A 1 377 ? -28.976 22.594 -2.148 1.00 92.56 377 THR A N 1
ATOM 3055 C CA . THR A 1 377 ? -30.249 23.236 -1.795 1.00 92.56 377 THR A CA 1
ATOM 3056 C C . THR A 1 377 ? -31.397 22.360 -2.270 1.00 92.56 377 THR A C 1
ATOM 3058 O O . THR A 1 377 ? -31.461 21.992 -3.444 1.00 92.56 377 THR A O 1
ATOM 3061 N N . LEU A 1 378 ? -32.293 22.013 -1.351 1.00 92.44 378 LEU A N 1
ATOM 3062 C CA . LEU A 1 378 ? -33.472 21.197 -1.615 1.00 92.44 378 LEU A CA 1
ATOM 3063 C C . LEU A 1 378 ? -34.655 22.090 -2.015 1.00 92.44 378 LEU A C 1
ATOM 3065 O O . LEU A 1 378 ? -34.658 23.297 -1.762 1.00 92.44 378 LEU A O 1
ATOM 3069 N N . ASP A 1 379 ? -35.665 21.506 -2.654 1.00 89.88 379 ASP A N 1
ATOM 3070 C CA . ASP A 1 379 ? -36.873 22.217 -3.091 1.00 89.88 379 ASP A CA 1
ATOM 3071 C C . ASP A 1 379 ? -37.732 22.764 -1.939 1.00 89.88 379 ASP A C 1
ATOM 3073 O O . ASP A 1 379 ? -38.441 23.756 -2.120 1.00 89.88 379 ASP A O 1
ATOM 3077 N N . ASP A 1 380 ? -37.624 22.179 -0.747 1.00 87.25 380 ASP A N 1
ATOM 3078 C CA . ASP A 1 380 ? -38.225 22.675 0.495 1.00 87.25 380 ASP A CA 1
ATOM 3079 C C . ASP A 1 380 ? -37.430 23.820 1.161 1.00 87.25 380 ASP A C 1
ATOM 3081 O O . ASP A 1 380 ? -37.845 24.361 2.189 1.00 87.25 380 ASP A O 1
ATOM 3085 N N . GLY A 1 381 ? -36.301 24.218 0.567 1.00 85.75 381 GLY A N 1
ATOM 3086 C CA . GLY A 1 381 ? -35.407 25.258 1.070 1.00 85.75 381 GLY A CA 1
ATOM 3087 C C . GLY A 1 381 ? -34.402 24.776 2.119 1.00 85.75 381 GLY A C 1
ATOM 3088 O O . GLY A 1 381 ? -33.593 25.584 2.590 1.00 85.75 381 GLY A O 1
ATOM 3089 N N . ALA A 1 382 ? -34.408 23.491 2.486 1.00 86.75 382 ALA A N 1
ATOM 3090 C CA . ALA A 1 382 ? -33.381 22.923 3.343 1.00 86.75 382 ALA A CA 1
ATOM 3091 C C . ALA A 1 382 ? -32.021 22.929 2.633 1.00 86.75 382 ALA A C 1
ATOM 3093 O O . ALA A 1 382 ? -31.909 22.760 1.417 1.00 86.75 382 ALA A O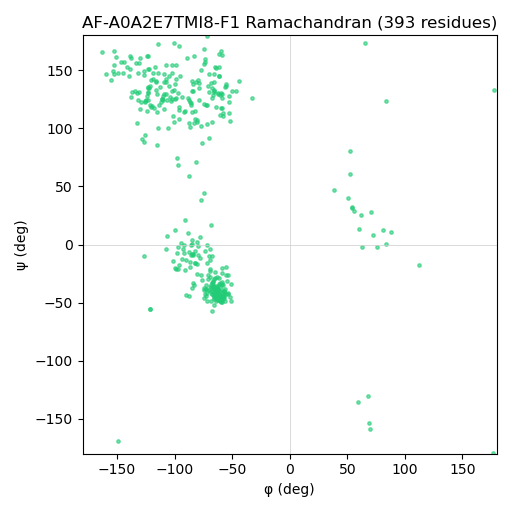 1
ATOM 3094 N N . LYS A 1 383 ? -30.963 23.112 3.421 1.00 89.56 383 LYS A N 1
ATOM 3095 C CA . LYS A 1 383 ? -29.583 23.107 2.937 1.00 89.56 383 LYS A CA 1
ATOM 3096 C C . LYS A 1 383 ? -28.825 21.945 3.545 1.00 89.56 383 LYS A C 1
ATOM 3098 O O . LYS A 1 383 ? -28.884 21.728 4.757 1.00 89.56 383 LYS A O 1
ATOM 3103 N N . LYS A 1 384 ? -28.100 21.223 2.701 1.00 86.94 384 LYS A N 1
ATOM 3104 C CA . LYS A 1 384 ? -27.274 20.072 3.071 1.00 86.94 384 LYS A CA 1
ATOM 3105 C C . LYS A 1 384 ? -25.840 20.363 2.670 1.00 86.94 384 LYS A C 1
ATOM 3107 O O . LYS A 1 384 ? -25.603 21.002 1.652 1.00 86.94 384 LYS A O 1
ATOM 3112 N N . SER A 1 385 ? -24.878 19.962 3.490 1.00 86.00 385 SER A N 1
ATOM 3113 C CA . SER A 1 385 ? -23.470 20.310 3.268 1.00 86.00 385 SER A CA 1
ATOM 3114 C C . SER A 1 385 ? -22.589 19.074 3.170 1.00 86.00 385 SER A C 1
ATOM 3116 O O . SER A 1 385 ? -22.528 18.292 4.109 1.00 86.00 385 SER A O 1
ATOM 3118 N N . ILE A 1 386 ? -21.843 18.943 2.082 1.00 87.69 386 ILE A N 1
ATOM 3119 C CA . ILE A 1 386 ? -20.756 17.978 1.937 1.00 87.69 386 ILE A CA 1
ATOM 3120 C C . ILE A 1 386 ? -19.465 18.719 2.270 1.00 87.69 386 ILE A C 1
ATOM 3122 O O . ILE A 1 386 ? -19.107 19.679 1.590 1.00 87.69 386 ILE A O 1
ATOM 3126 N N . ILE A 1 387 ? -18.779 18.315 3.331 1.00 82.75 387 ILE A N 1
ATOM 3127 C CA . ILE A 1 387 ? -17.530 18.932 3.779 1.00 82.75 387 ILE A CA 1
ATOM 3128 C C . ILE A 1 387 ? -16.392 17.985 3.430 1.00 82.75 387 ILE A C 1
ATOM 3130 O O . ILE A 1 387 ? -16.399 16.831 3.838 1.00 82.75 387 ILE A O 1
ATOM 3134 N N . LEU A 1 388 ? -15.408 18.477 2.692 1.00 84.50 388 LEU A N 1
ATOM 3135 C CA . LEU A 1 388 ? -14.248 17.723 2.242 1.00 84.50 388 LEU A CA 1
ATOM 3136 C C . LEU A 1 388 ? -13.012 18.264 2.953 1.00 84.50 388 LEU A C 1
ATOM 3138 O O . LEU A 1 388 ? -12.710 19.452 2.851 1.00 84.50 388 LEU A O 1
ATOM 3142 N N . LEU A 1 389 ? -12.299 17.402 3.664 1.00 77.62 389 LEU A N 1
ATOM 3143 C CA . LEU A 1 389 ? -11.009 17.688 4.280 1.00 77.62 389 LEU A CA 1
ATOM 3144 C C . LEU A 1 389 ? -9.947 16.911 3.509 1.00 77.62 389 LEU A C 1
ATOM 3146 O O . LEU A 1 389 ? -10.123 15.724 3.262 1.00 77.62 389 LEU A O 1
ATOM 3150 N N . MET A 1 390 ? -8.876 17.570 3.095 1.00 84.88 390 MET A N 1
ATOM 3151 C CA . MET A 1 390 ? -7.809 16.964 2.299 1.00 84.88 390 MET A CA 1
ATOM 3152 C C . MET A 1 390 ? -6.483 17.682 2.548 1.00 84.88 390 MET A C 1
ATOM 3154 O O . MET A 1 390 ? -6.455 18.774 3.113 1.00 84.88 390 MET A O 1
ATOM 3158 N N . GLU A 1 391 ? -5.381 17.095 2.117 1.00 83.44 391 GLU A N 1
ATOM 3159 C CA . GLU A 1 391 ? -4.054 17.700 2.136 1.00 83.44 391 GLU A CA 1
ATOM 3160 C C . GLU A 1 391 ? -3.423 17.518 0.759 1.00 83.44 391 GLU A C 1
ATOM 3162 O O . GLU A 1 391 ? -3.482 16.434 0.200 1.00 83.44 391 GLU A O 1
ATOM 3167 N N . LEU A 1 392 ? -2.872 18.577 0.174 1.00 81.62 392 LEU A N 1
ATOM 3168 C CA . LEU A 1 392 ? -2.162 18.503 -1.105 1.00 81.62 392 LEU A CA 1
ATOM 3169 C C . LEU A 1 392 ? -0.664 18.494 -0.823 1.00 81.62 392 LEU A C 1
ATOM 3171 O O . LEU A 1 392 ? -0.202 19.348 -0.056 1.00 81.62 392 LEU A O 1
ATOM 3175 N N . GLN A 1 393 ? 0.082 17.577 -1.452 1.00 70.38 393 GLN A N 1
ATOM 3176 C CA . GLN A 1 393 ? 1.545 17.597 -1.384 1.00 70.38 393 GLN A CA 1
ATOM 3177 C C . GLN A 1 393 ? 2.057 18.988 -1.788 1.00 70.38 393 GLN A C 1
ATOM 3179 O O . GLN A 1 393 ? 1.725 19.521 -2.849 1.00 70.38 393 GLN A O 1
ATOM 3184 N N . GLY A 1 394 ? 2.815 19.616 -0.890 1.00 55.38 394 GLY A N 1
ATOM 3185 C CA . GLY A 1 394 ? 3.600 20.793 -1.234 1.00 55.38 394 GLY A CA 1
ATOM 3186 C C . GLY A 1 394 ? 4.862 20.339 -1.954 1.00 55.38 394 GLY A C 1
ATOM 3187 O O . GLY A 1 394 ? 5.485 19.384 -1.503 1.00 55.38 394 GLY A O 1
ATOM 3188 N N . GLU A 1 395 ? 5.209 21.007 -3.057 1.00 46.00 395 GLU A N 1
ATOM 3189 C CA . GLU A 1 395 ? 6.576 20.950 -3.611 1.00 46.00 395 GLU A CA 1
ATOM 3190 C C . GLU A 1 395 ? 7.640 21.217 -2.544 1.00 46.00 395 GLU A C 1
ATOM 3192 O O . GLU A 1 395 ? 7.418 22.149 -1.725 1.00 46.00 395 GLU A O 1
#

Foldseek 3Di:
DDDPDDDDPDDDDPDPVPDDPWDWADWAAPDPFKTKTWTPDPPDDDDPPDPPDTDIDMGGHDDPPDDVVVVVVCVCPPQVNLQVLQVVLCVVLFQKAFAAPCDDPRPDLALADPAASVRRLVVVVVCLVVLLCLQQPPHDDPSSVVSNVQLVCLCVVPNVSNVVSLVVSLVSVLVSLVQQFAKEWEKEFFAFPLDQDSSLLSNRSHSLNNNVNCQCPPPPSSQVCQDVQNDPSNGHYHYHYHSVRYDPDDPQQDSDPVPCSRCGSHSVNRSRGIMTRPGMHGDDVCVNDPNQLEQAPVDQEDEDEPEEDPDQWDKDKHKHFAQDQAKWWFQAKAFPDPQKAWPDGIDIAHHGGIDIIMIIGRRVVDAAWDKTWIWTAIPVRRIHIYIYIYGYHDD

Mean predicted aligned error: 17.1 Å

Nearest PDB structures (foldseek):
  7som-assembly1_E  TM=7.585E-01  e=3.219E-05  Chlamydomonas reinhardtii
  7sqc-assembly1_O0  TM=7.481E-01  e=1.031E-04  Chlamydomonas reinhardtii
  6lp4-assembly1_A  TM=6.233E-01  e=8.168E-05  Saccharomyces cerevisiae S288C
  4zmh-assembly1_B  TM=2.959E-01  e=8.444E-06  Saccharophagus degradans 2-40
  4zmh-assembly1_A  TM=2.487E-01  e=1.511E-05  Saccharophagus degradans 2-40

Radius of gyration: 33.31 Å; Cα contacts (8 Å, |Δi|>4): 706; chains: 1; bounding box: 74×48×112 Å

pLDDT: mean 84.06, std 13.67, range [38.94, 98.69]

Sequence (395 aa):
AVGPWKKPTDVLNMGIPFNSSFNDLYIAPYDSIRGLFTSSRIGSKTTKDAVCCNDLYEFRAALPEVDSALVEITDFLSRDSIMKRLQRLVEEFHVTLYFHNDRPNPDSWDTTTQYSYLETYEAYMDSISTYYERNTFEKSGQDSIDAFNKINDFFDEYVHEGVRDLRIFSKELLKELEFGSKILLTVKGYASPLAESDYNVNLTQRRISSLENYLRSYPKDAFSKYLDGTSENGGRLFIKKVPFGEFKSDSLVSDNYFDTKKSIYSKEASLERRVEIINLSLFEEDSMQQPNLLIDLDSSSTVFNLGLLDTSVFQWSFQLENKSDKEIRIIDVDAGCNCLQPKSKFVKVLPGESKELEVDFDLSKYKGKLGRKIELTLDDGAKKSIILLMELQGE

Solvent-accessible surface area (backbone atoms only — not comparable to full-atom values): 21850 Å² total; per-residue (Å²): 135,84,74,84,80,72,79,76,92,76,86,82,83,75,43,85,95,40,78,57,100,47,59,70,39,76,77,46,73,77,55,99,49,35,30,40,30,32,24,48,45,94,84,45,89,63,71,90,88,58,93,80,56,61,30,85,42,76,52,68,61,80,72,77,84,75,58,65,68,60,52,52,50,52,51,59,70,26,68,69,44,46,47,52,52,38,44,47,52,40,76,71,44,58,33,37,44,58,42,51,84,67,48,61,71,61,100,52,83,55,52,62,54,93,49,27,39,64,60,53,41,54,62,36,59,75,42,48,65,59,35,44,50,56,53,23,58,100,46,60,72,67,62,22,51,54,36,34,48,56,45,48,50,41,44,55,71,41,48,52,40,18,54,55,27,42,55,52,47,52,57,55,52,48,53,51,37,70,75,25,39,38,34,32,39,31,35,39,13,34,21,56,59,66,63,92,43,73,57,36,28,22,39,12,30,16,44,51,31,8,50,54,38,36,43,47,68,29,81,90,44,67,41,37,37,25,60,72,62,68,35,92,65,63,13,26,48,43,77,46,81,40,50,61,8,50,58,90,78,64,96,80,55,45,53,47,81,86,44,45,51,48,41,50,51,26,55,65,26,36,67,34,21,28,32,33,51,77,44,50,42,71,55,49,92,76,65,80,48,74,85,75,49,60,38,55,66,87,46,62,63,45,79,44,77,70,46,75,36,95,61,45,66,52,77,52,71,34,35,41,31,26,84,50,94,54,74,46,44,35,68,35,58,46,41,90,45,95,39,39,47,63,80,58,48,64,49,78,29,47,53,75,32,71,39,78,48,45,31,39,37,49,41,77,91,61,60,40,79,44,78,48,50,36,38,36,32,33,78,90,70,52,65,33,34,43,33,40,35,35,27,33,72,64,132